Protein 2P97 (pdb70)

Solvent-accessible surface area: 16538 Å² total

Radius of gyration: 21.98 Å; Cα contacts (8 Å, |Δi|>4): 977; chains: 2; bounding box: 63×51×47 Å

InterPro domains:
  IPR036866 Ribonuclease Z/Hydroxyacylglutathione hydrolase-like [G3DSA:3.60.15.10] (1-200)
  IPR036866 Ribonuclease Z/Hydroxyacylglutathione hydrolase-like [SSF56281] (7-195)

Structure (mmCIF, N/CA/C/O backbone):
data_2P97
#
_entry.id   2P97
#
_cell.length_a   103.320
_cell.length_b   103.320
_cell.length_c   96.690
_cell.angle_alpha   90.000
_cell.angle_beta   90.000
_cell.angle_gamma   90.000
#
_symmetry.space_group_name_H-M   'P 42 21 2'
#
loop_
_entity.id
_entity.type
_entity.pdbx_description
1 polymer 'Hypothetical protein'
2 non-polymer 'MAGNESIUM ION'
3 non-polymer 'CHLORIDE ION'
4 water water
#
loop_
_atom_site.group_PDB
_atom_site.id
_atom_site.type_symbol
_atom_site.label_atom_id
_atom_site.label_alt_id
_atom_site.label_comp_id
_atom_site.label_asym_id
_atom_site.label_entity_id
_atom_site.label_seq_id
_atom_site.pdbx_PDB_ins_code
_atom_site.Cartn_x
_atom_site.Cartn_y
_atom_site.Cartn_z
_atom_site.occupancy
_atom_site.B_iso_or_equiv
_atom_site.auth_seq_id
_atom_site.auth_comp_id
_atom_site.auth_asym_id
_atom_site.auth_atom_id
_atom_site.pdbx_PDB_model_num
ATOM 1 N N . GLY A 1 1 ? 11.231 4.687 36.741 1.00 34.89 0 GLY A N 1
ATOM 2 C CA . GLY A 1 1 ? 10.500 5.220 37.931 1.00 33.41 0 GLY A CA 1
ATOM 3 C C . GLY A 1 1 ? 10.445 6.742 37.927 1.00 33.33 0 GLY A C 1
ATOM 4 O O . GLY A 1 1 ? 10.968 7.378 37.008 1.00 32.27 0 GLY A O 1
ATOM 13 N N A LYS A 1 3 ? 11.585 10.117 38.710 0.50 30.01 2 LYS A N 1
ATOM 14 N N B LYS A 1 3 ? 11.594 10.106 38.707 0.50 30.12 2 LYS A N 1
ATOM 15 C CA A LYS A 1 3 ? 12.844 10.736 39.062 0.50 30.82 2 LYS A CA 1
ATOM 16 C CA B LYS A 1 3 ? 12.846 10.732 39.071 0.50 31.10 2 LYS A CA 1
ATOM 17 C C A LYS A 1 3 ? 12.674 12.200 39.388 0.50 31.07 2 LYS A C 1
ATOM 18 C C B LYS A 1 3 ? 12.667 12.193 39.395 0.50 31.19 2 LYS A C 1
ATOM 19 O O A LYS A 1 3 ? 11.961 12.907 38.680 0.50 29.97 2 LYS A O 1
ATOM 20 O O B LYS A 1 3 ? 11.936 12.890 38.694 0.50 30.25 2 LYS A O 1
ATOM 31 N N . SER A 1 4 ? 13.343 12.683 40.428 1.00 31.34 3 SER A N 1
ATOM 32 C CA . SER A 1 4 ? 13.243 14.117 40.730 1.00 32.23 3 SER A CA 1
ATOM 33 C C . SER A 1 4 ? 14.079 14.901 39.693 1.00 30.13 3 SER A C 1
ATOM 34 O O . SER A 1 4 ? 15.085 14.415 39.172 1.00 30.65 3 SER A O 1
ATOM 37 N N . LEU A 1 5 ? 13.635 16.118 39.400 1.00 30.07 4 LEU A N 1
ATOM 38 C CA . LEU A 1 5 ? 14.234 16.925 38.329 1.00 28.15 4 LEU A CA 1
ATOM 39 C C . LEU A 1 5 ? 15.136 18.023 38.884 1.00 31.23 4 LEU A C 1
ATOM 40 O O . LEU A 1 5 ? 15.943 17.750 39.772 1.00 29.89 4 LEU A O 1
ATOM 45 N N . HIS A 1 6 ? 15.032 19.227 38.342 1.00 28.66 5 HIS A N 1
ATOM 46 C CA . HIS A 1 6 ? 15.873 20.374 38.729 1.00 28.08 5 HIS A CA 1
ATOM 47 C C . HIS A 1 6 ? 15.377 21.100 39.979 1.00 30.16 5 HIS A C 1
ATOM 48 O O . HIS A 1 6 ? 16.043 22.029 40.450 1.00 32.06 5 HIS A O 1
ATOM 55 N N . ARG A 1 7 ? 14.157 20.750 40.405 1.00 28.82 6 ARG A N 1
ATOM 56 C CA . ARG A 1 7 ? 13.561 21.218 41.648 1.00 30.38 6 ARG A CA 1
ATOM 57 C C . ARG A 1 7 ? 12.992 20.014 42.362 1.00 30.96 6 ARG A C 1
ATOM 58 O O . ARG A 1 7 ? 12.533 19.063 41.735 1.00 32.40 6 ARG A O 1
ATOM 66 N N . PRO A 1 8 ? 13.019 20.044 43.688 1.00 32.30 7 PRO A N 1
ATOM 67 C CA . PRO A 1 8 ? 12.670 18.815 44.429 1.00 31.46 7 PRO A CA 1
ATOM 68 C C . PRO A 1 8 ? 11.194 18.366 44.420 1.00 33.35 7 PRO A C 1
ATOM 69 O O . PRO A 1 8 ? 10.862 17.281 44.932 1.00 36.62 7 PRO A O 1
ATOM 73 N N . ASP A 1 9 ? 10.319 19.214 43.902 1.00 29.38 8 ASP A N 1
ATOM 74 C CA . ASP A 1 9 ? 8.886 18.970 43.802 1.00 29.35 8 ASP A CA 1
ATOM 75 C C . ASP A 1 9 ? 8.421 18.657 42.384 1.00 30.28 8 ASP A C 1
ATOM 76 O O . ASP A 1 9 ? 7.205 18.648 42.124 1.00 30.44 8 ASP A O 1
ATOM 81 N N . LEU A 1 10 ? 9.361 18.396 41.460 1.00 29.69 9 LEU A N 1
ATOM 82 C CA . LEU A 1 10 ? 9.029 18.015 40.097 1.00 30.21 9 LEU A CA 1
ATOM 83 C C . LEU A 1 10 ? 9.674 16.677 39.810 1.00 30.19 9 LEU A C 1
ATOM 84 O O . LEU A 1 10 ? 10.872 16.462 40.115 1.00 30.74 9 LEU A O 1
ATOM 89 N N . TYR A 1 11 ? 8.880 15.798 39.192 1.00 29.20 10 TYR A N 1
ATOM 90 C CA . TYR A 1 11 ? 9.300 14.443 38.821 1.00 29.54 10 TYR A CA 1
ATOM 91 C C . TYR A 1 11 ? 8.941 14.126 37.382 1.00 29.96 10 TYR A C 1
ATOM 92 O O . TYR A 1 11 ? 8.028 14.705 36.823 1.00 29.28 10 TYR A O 1
ATOM 101 N N . SER A 1 12 ? 9.686 13.189 36.793 1.00 30.74 11 SER A N 1
ATOM 102 C CA . SER A 1 12 ? 9.311 12.638 35.516 1.00 28.92 11 SER A CA 1
ATOM 103 C C . SER A 1 12 ? 9.501 11.130 35.539 1.00 30.11 11 SER A C 1
ATOM 104 O O . SER A 1 12 ? 10.471 10.620 36.100 1.00 30.50 11 SER A O 1
ATOM 107 N N . TRP A 1 13 ? 8.601 10.418 34.887 1.00 30.06 12 TRP A N 1
ATOM 108 C CA . TRP A 1 13 ? 8.729 8.971 34.676 1.00 31.00 12 TRP A CA 1
ATOM 109 C C . TRP A 1 13 ? 8.430 8.780 33.185 1.00 32.06 12 TRP A C 1
ATOM 110 O O . TRP A 1 13 ? 7.812 9.642 32.548 1.00 31.82 12 TRP A O 1
ATOM 121 N N . SER A 1 14 ? 8.906 7.674 32.599 1.00 30.50 13 SER A N 1
ATOM 122 C CA . SER A 1 14 ? 8.772 7.515 31.161 1.00 30.37 13 SER A CA 1
ATOM 123 C C . SER A 1 14 ? 8.483 6.119 30.675 1.00 31.60 13 SER A C 1
ATOM 124 O O . SER A 1 14 ? 8.626 5.152 31.414 1.00 33.93 13 SER A O 1
ATOM 127 N N A THR A 1 15 ? 8.034 6.040 29.414 0.50 33.12 14 THR A N 1
ATOM 128 N N B THR A 1 15 ? 8.084 6.037 29.419 0.50 33.41 14 THR A N 1
ATOM 129 C CA A THR A 1 15 ? 7.803 4.781 28.674 0.50 33.23 14 THR A CA 1
ATOM 130 C CA B THR A 1 15 ? 7.995 4.767 28.750 0.50 34.14 14 THR A CA 1
ATOM 131 C C A THR A 1 15 ? 8.595 4.885 27.387 0.50 32.87 14 THR A C 1
ATOM 132 C C B THR A 1 15 ? 8.798 4.957 27.502 0.50 32.59 14 THR A C 1
ATOM 133 O O A THR A 1 15 ? 8.365 5.833 26.618 0.50 34.10 14 THR A O 1
ATOM 134 O O B THR A 1 15 ? 8.886 6.049 26.950 0.50 34.72 14 THR A O 1
ATOM 141 N N . PHE A 1 16 ? 9.456 3.894 27.090 1.00 33.06 15 PHE A N 1
ATOM 142 C CA . PHE A 1 16 ? 10.257 3.907 25.901 1.00 34.09 15 PHE A CA 1
ATOM 143 C C . PHE A 1 16 ? 9.367 3.575 24.713 1.00 37.13 15 PHE A C 1
ATOM 144 O O . PHE A 1 16 ? 8.466 2.754 24.836 1.00 42.78 15 PHE A O 1
ATOM 152 N N A ASN A 1 17 ? 9.455 4.281 23.607 0.50 36.71 16 ASN A N 1
ATOM 153 N N B ASN A 1 17 ? 9.793 4.197 23.615 0.50 43.04 16 ASN A N 1
ATOM 154 C CA A ASN A 1 17 ? 8.642 3.912 22.411 0.50 35.80 16 ASN A CA 1
ATOM 155 C CA B ASN A 1 17 ? 9.319 4.043 22.243 0.50 46.53 16 ASN A CA 1
ATOM 156 C C A ASN A 1 17 ? 9.590 3.266 21.374 0.50 34.05 16 ASN A C 1
ATOM 157 C C B ASN A 1 17 ? 10.519 3.736 21.315 0.50 46.23 16 ASN A C 1
ATOM 158 O O A ASN A 1 17 ? 10.397 3.939 20.714 0.50 30.58 16 ASN A O 1
ATOM 159 O O B ASN A 1 17 ? 11.379 4.589 21.047 0.50 43.59 16 ASN A O 1
ATOM 168 N N A PRO A 1 18 ? 9.531 1.938 21.260 0.50 34.94 17 PRO A N 1
ATOM 169 N N B PRO A 1 18 ? 10.600 2.492 20.860 0.50 47.93 17 PRO A N 1
ATOM 170 C CA A PRO A 1 18 ? 10.403 1.206 20.320 0.50 36.35 17 PRO A CA 1
ATOM 171 C CA B PRO A 1 18 ? 11.614 2.024 19.917 0.50 48.29 17 PRO A CA 1
ATOM 172 C C A PRO A 1 18 ? 10.333 1.671 18.861 0.50 36.16 17 PRO A C 1
ATOM 173 C C B PRO A 1 18 ? 11.655 2.777 18.567 0.50 49.49 17 PRO A C 1
ATOM 174 O O A PRO A 1 18 ? 11.351 1.678 18.156 0.50 37.95 17 PRO A O 1
ATOM 175 O O B PRO A 1 18 ? 12.633 2.647 17.832 0.50 47.98 17 PRO A O 1
ATOM 182 N N A ALA A 1 19 ? 9.151 2.057 18.404 0.50 36.26 18 ALA A N 1
ATOM 183 N N B ALA A 1 19 ? 10.617 3.542 18.234 0.50 50.29 18 ALA A N 1
ATOM 184 C CA A ALA A 1 19 ? 8.986 2.490 17.023 0.50 37.53 18 ALA A CA 1
ATOM 185 C CA B ALA A 1 19 ? 10.626 4.299 16.976 0.50 50.40 18 ALA A CA 1
ATOM 186 C C A ALA A 1 19 ? 9.838 3.714 16.693 0.50 39.13 18 ALA A C 1
ATOM 187 C C B ALA A 1 19 ? 11.774 5.311 16.978 0.50 50.99 18 ALA A C 1
ATOM 188 O O A ALA A 1 19 ? 10.542 3.740 15.678 0.50 41.78 18 ALA A O 1
ATOM 189 O O B ALA A 1 19 ? 12.686 5.224 16.160 0.50 51.09 18 ALA A O 1
ATOM 192 N N A ARG A 1 20 ? 9.802 4.722 17.558 0.50 40.60 19 ARG A N 1
ATOM 193 N N B ARG A 1 20 ? 11.719 6.284 17.877 0.50 50.40 19 ARG A N 1
ATOM 194 C CA A ARG A 1 20 ? 10.543 5.956 17.330 0.50 39.87 19 ARG A CA 1
ATOM 195 C CA B ARG A 1 20 ? 12.802 7.245 17.980 0.50 50.64 19 ARG A CA 1
ATOM 196 C C A ARG A 1 20 ? 11.858 5.959 18.113 0.50 38.97 19 ARG A C 1
ATOM 197 C C B ARG A 1 20 ? 13.622 6.896 19.219 0.50 49.56 19 ARG A C 1
ATOM 198 O O A ARG A 1 20 ? 12.682 6.850 17.975 0.50 38.71 19 ARG A O 1
ATOM 199 O O B ARG A 1 20 ? 13.620 7.636 20.208 0.50 49.68 19 ARG A O 1
ATOM 210 N N A ASN A 1 21 ? 12.042 4.931 18.926 0.50 39.19 20 ASN A N 1
ATOM 211 N N B ASN A 1 21 ? 14.311 5.767 19.186 0.50 47.61 20 ASN A N 1
ATOM 212 C CA A ASN A 1 21 ? 13.225 4.785 19.754 0.50 39.20 20 ASN A CA 1
ATOM 213 C CA B ASN A 1 21 ? 15.107 5.359 20.344 0.50 47.56 20 ASN A CA 1
ATOM 214 C C A ASN A 1 21 ? 13.417 6.036 20.629 0.50 39.56 20 ASN A C 1
ATOM 215 C C B ASN A 1 21 ? 15.182 6.501 21.362 0.50 45.33 20 ASN A C 1
ATOM 216 O O A ASN A 1 21 ? 14.549 6.505 20.835 0.50 41.48 20 ASN A O 1
ATOM 217 O O B ASN A 1 21 ? 16.255 7.014 21.692 0.50 44.04 20 ASN A O 1
ATOM 226 N N A ILE A 1 22 ? 12.301 6.553 21.160 0.50 37.11 21 ILE A N 1
ATOM 227 N N B ILE A 1 22 ? 14.006 6.907 21.833 0.50 44.16 21 ILE A N 1
ATOM 228 C CA A ILE A 1 22 ? 12.297 7.757 22.003 0.50 34.21 21 ILE A CA 1
ATOM 229 C CA B ILE A 1 22 ? 13.877 7.926 22.859 0.50 40.18 21 ILE A CA 1
ATOM 230 C C A ILE A 1 22 ? 11.448 7.546 23.269 0.50 34.72 21 ILE A C 1
ATOM 231 C C B ILE A 1 22 ? 12.692 7.632 23.797 0.50 36.42 21 ILE A C 1
ATOM 232 O O A ILE A 1 22 ? 10.468 6.800 23.250 0.50 34.11 21 ILE A O 1
ATOM 233 O O B ILE A 1 22 ? 11.955 6.671 23.606 0.50 36.50 21 ILE A O 1
ATOM 242 N N A ASP A 1 23 ? 11.855 8.172 24.373 0.50 33.72 22 ASP A N 1
ATOM 243 N N B ASP A 1 23 ? 12.491 8.493 24.789 0.50 33.27 22 ASP A N 1
ATOM 244 C CA A ASP A 1 23 ? 11.096 8.082 25.634 0.50 32.04 22 ASP A CA 1
ATOM 245 C CA B ASP A 1 23 ? 11.390 8.284 25.729 0.50 29.94 22 ASP A CA 1
ATOM 246 C C A ASP A 1 23 ? 9.908 9.049 25.637 0.50 32.65 22 ASP A C 1
ATOM 247 C C B ASP A 1 23 ? 10.177 9.201 25.572 0.50 30.57 22 ASP A C 1
ATOM 248 O O A ASP A 1 23 ? 10.058 10.243 25.319 0.50 33.83 22 ASP A O 1
ATOM 249 O O B ASP A 1 23 ? 10.264 10.326 25.032 0.50 27.98 22 ASP A O 1
ATOM 258 N N A PHE A 1 24 ? 8.730 8.531 25.966 0.50 31.81 23 PHE A N 1
ATOM 259 N N B PHE A 1 24 ? 9.048 8.659 26.027 0.50 28.12 23 PHE A N 1
ATOM 260 C CA A PHE A 1 24 ? 7.556 9.378 26.198 0.50 30.47 23 PHE A CA 1
ATOM 261 C CA B PHE A 1 24 ? 7.782 9.379 26.192 0.50 29.06 23 PHE A CA 1
ATOM 262 C C A PHE A 1 24 ? 7.573 9.687 27.700 0.50 30.48 23 PHE A C 1
ATOM 263 C C B PHE A 1 24 ? 7.779 9.710 27.695 0.50 29.93 23 PHE A C 1
ATOM 264 O O A PHE A 1 24 ? 7.489 8.753 28.515 0.50 29.59 23 PHE A O 1
ATOM 265 O O B PHE A 1 24 ? 7.899 8.814 28.522 0.50 31.62 23 PHE A O 1
ATOM 280 N N . ASN A 1 25 ? 7.617 10.986 28.049 1.00 28.84 24 ASN A N 1
ATOM 281 C CA . ASN A 1 25 ? 7.743 11.437 29.424 1.00 28.31 24 ASN A CA 1
ATOM 282 C C . ASN A 1 25 ? 6.493 12.037 30.008 1.00 30.03 24 ASN A C 1
ATOM 283 O O . ASN A 1 25 ? 5.895 12.898 29.381 1.00 30.51 24 ASN A O 1
ATOM 288 N N . GLY A 1 26 ? 6.113 11.577 31.212 1.00 28.92 25 GLY A N 1
ATOM 289 C CA . GLY A 1 26 ? 5.071 12.235 32.027 1.00 29.33 25 GLY A CA 1
ATOM 290 C C . GLY A 1 26 ? 5.793 13.103 33.086 1.00 27.66 25 GLY A C 1
ATOM 291 O O . GLY A 1 26 ? 6.969 12.877 33.436 1.00 29.58 25 GLY A O 1
ATOM 292 N N . PHE A 1 27 ? 5.063 14.077 33.615 1.00 29.51 26 PHE A N 1
ATOM 293 C CA . PHE A 1 27 ? 5.559 14.993 34.647 1.00 29.84 26 PHE A CA 1
ATOM 294 C C . PHE A 1 27 ? 4.575 15.116 35.814 1.00 29.37 26 PHE A C 1
ATOM 295 O O . PHE A 1 27 ? 3.343 15.042 35.612 1.00 28.96 26 PHE A O 1
ATOM 303 N N . ALA A 1 28 ? 5.136 15.268 37.020 1.00 29.28 27 ALA A N 1
ATOM 304 C CA . ALA A 1 28 ? 4.339 15.457 38.224 1.00 28.39 27 ALA A CA 1
ATOM 305 C C . ALA A 1 28 ? 4.898 16.664 38.951 1.00 29.70 27 ALA A C 1
ATOM 306 O O . ALA A 1 28 ? 6.113 16.742 39.188 1.00 31.45 27 ALA A O 1
ATOM 308 N N . TRP A 1 29 ? 3.993 17.550 39.370 1.00 28.92 28 TRP A N 1
ATOM 309 C CA . TRP A 1 29 ? 4.291 18.655 40.272 1.00 28.43 28 TRP A CA 1
ATOM 310 C C . TRP A 1 29 ? 3.615 18.368 41.602 1.00 30.00 28 TRP A C 1
ATOM 311 O O . TRP A 1 29 ? 2.378 18.325 41.681 1.00 28.31 28 TRP A O 1
ATOM 322 N N . ILE A 1 30 ? 4.440 18.109 42.626 1.00 27.34 29 ILE A N 1
ATOM 323 C CA . ILE A 1 30 ? 3.982 17.739 43.933 1.00 28.68 29 ILE A CA 1
ATOM 324 C C . ILE A 1 30 ? 3.792 19.008 44.763 1.00 30.54 29 ILE A C 1
ATOM 325 O O . ILE A 1 30 ? 4.743 19.802 44.951 1.00 30.29 29 ILE A O 1
ATOM 330 N N . ARG A 1 31 ? 2.564 19.185 45.266 1.00 26.97 30 ARG A N 1
ATOM 331 C CA . ARG A 1 31 ? 2.178 20.366 46.017 1.00 29.27 30 ARG A CA 1
ATOM 332 C C . ARG A 1 31 ? 1.286 19.980 47.193 1.00 30.22 30 ARG A C 1
ATOM 333 O O . ARG A 1 31 ? 0.372 19.187 47.023 1.00 30.89 30 ARG A O 1
ATOM 341 N N . PRO A 1 32 ? 1.461 20.607 48.358 1.00 30.40 31 PRO A N 1
ATOM 342 C CA . PRO A 1 32 ? 0.518 20.346 49.466 1.00 32.63 31 PRO A CA 1
ATOM 343 C C . PRO A 1 32 ? -0.953 20.584 49.117 1.00 33.04 31 PRO A C 1
ATOM 344 O O . PRO A 1 32 ? -1.851 19.910 49.661 1.00 35.23 31 PRO A O 1
ATOM 348 N N . GLU A 1 33 ? -1.213 21.527 48.220 1.00 31.76 32 GLU A N 1
ATOM 349 C CA . GLU A 1 33 ? -2.566 21.861 47.810 1.00 32.52 32 GLU A CA 1
ATOM 350 C C . GLU A 1 33 ? -3.169 20.843 46.845 1.00 33.86 32 GLU A C 1
ATOM 351 O O . GLU A 1 33 ? -4.356 20.919 46.548 1.00 33.00 32 GLU A O 1
ATOM 357 N N . GLY A 1 34 ? -2.359 19.934 46.303 1.00 32.01 33 GLY A N 1
ATOM 358 C CA . GLY A 1 34 ? -2.873 18.942 45.367 1.00 32.99 33 GLY A CA 1
ATOM 359 C C . GLY A 1 34 ? -1.906 18.711 44.243 1.00 32.06 33 GLY A C 1
ATOM 360 O O . GLY A 1 34 ? -1.517 19.642 43.545 1.00 31.26 33 GLY A O 1
ATOM 361 N N . ASN A 1 35 ? -1.526 17.457 44.046 1.00 28.25 34 ASN A N 1
ATOM 362 C CA . ASN A 1 35 ? -0.531 17.166 43.027 1.00 27.19 34 ASN A CA 1
ATOM 363 C C . ASN A 1 35 ? -1.108 17.236 41.605 1.00 29.11 34 ASN A C 1
ATOM 364 O O . ASN A 1 35 ? -2.290 16.885 41.398 1.00 28.74 34 ASN A O 1
ATOM 369 N N . ILE A 1 36 ? -0.266 17.635 40.661 1.00 29.72 35 ILE A N 1
ATOM 370 C CA A ILE A 1 36 ? -0.684 17.788 39.271 0.50 29.39 35 ILE A CA 1
ATOM 371 C CA B ILE A 1 36 ? -0.632 17.856 39.250 0.50 29.73 35 ILE A CA 1
ATOM 372 C C . ILE A 1 36 ? 0.202 16.963 38.340 1.00 29.27 35 ILE A C 1
ATOM 373 O O . ILE A 1 36 ? 1.425 17.004 38.436 1.00 30.19 35 ILE A O 1
ATOM 382 N N . LEU A 1 37 ? -0.428 16.135 37.497 1.00 28.19 36 LEU A N 1
ATOM 383 C CA . LEU A 1 37 ? 0.295 15.355 36.486 1.00 28.10 36 LEU A CA 1
ATOM 384 C C . LEU A 1 37 ? 0.086 16.012 35.104 1.00 30.15 36 LEU A C 1
ATOM 385 O O . LEU A 1 37 ? -0.957 16.593 34.839 1.00 29.72 36 LEU A O 1
ATOM 390 N N . ILE A 1 38 ? 1.094 15.932 34.255 1.00 30.50 37 ILE A N 1
ATOM 391 C CA . ILE A 1 38 ? 1.021 16.449 32.900 1.00 29.21 37 ILE A CA 1
ATOM 392 C C . ILE A 1 38 ? 1.359 15.315 31.907 1.00 28.96 37 ILE A C 1
ATOM 393 O O . ILE A 1 38 ? 2.391 14.624 32.068 1.00 30.05 37 ILE A O 1
ATOM 398 N N . ASP A 1 39 ? 0.495 15.124 30.899 1.00 29.12 38 ASP A N 1
ATOM 399 C CA . ASP A 1 39 ? 0.717 14.106 29.850 1.00 28.89 38 ASP A CA 1
ATOM 400 C C . ASP A 1 39 ? 1.242 12.776 30.429 1.00 29.79 38 ASP A C 1
ATOM 401 O O . ASP A 1 39 ? 2.244 12.225 29.998 1.00 28.41 38 ASP A O 1
ATOM 406 N N . PRO A 1 40 ? 0.512 12.225 31.410 1.00 29.20 39 PRO A N 1
ATOM 407 C CA . PRO A 1 40 ? 1.070 11.056 32.076 1.00 30.12 39 PRO A CA 1
ATOM 408 C C . PRO A 1 40 ? 1.043 9.733 31.311 1.00 30.61 39 PRO A C 1
ATOM 409 O O . PRO A 1 40 ? -0.008 9.210 30.985 1.00 31.13 39 PRO A O 1
ATOM 413 N N . VAL A 1 41 ? 2.228 9.162 31.144 1.00 31.46 40 VAL A N 1
ATOM 414 C CA . VAL A 1 41 ? 2.408 7.801 30.677 1.00 29.14 40 VAL A CA 1
ATOM 415 C C . VAL A 1 41 ? 2.076 6.856 31.844 1.00 30.34 40 VAL A C 1
ATOM 416 O O . VAL A 1 41 ? 1.847 7.310 32.968 1.00 30.08 40 VAL A O 1
ATOM 420 N N . ALA A 1 42 ? 2.058 5.557 31.583 1.00 31.00 41 ALA A N 1
ATOM 421 C CA . ALA A 1 42 ? 1.678 4.599 32.604 1.00 30.93 41 ALA A CA 1
ATOM 422 C C . ALA A 1 42 ? 2.550 4.667 33.836 1.00 31.48 41 ALA A C 1
ATOM 423 O O . ALA A 1 42 ? 3.740 4.786 33.735 1.00 31.48 41 ALA A O 1
ATOM 425 N N . LEU A 1 43 ? 1.942 4.601 35.010 1.00 30.81 42 LEU A N 1
ATOM 426 C CA . LEU A 1 43 ? 2.691 4.559 36.265 1.00 30.30 42 LEU A CA 1
ATOM 427 C C . LEU A 1 43 ? 2.926 3.111 36.670 1.00 31.37 42 LEU A C 1
ATOM 428 O O . LEU A 1 43 ? 2.002 2.282 36.618 1.00 31.00 42 LEU A O 1
ATOM 433 N N . SER A 1 44 ? 4.156 2.776 37.059 1.00 31.24 43 SER A N 1
ATOM 434 C CA . SER A 1 44 ? 4.472 1.439 37.558 1.00 30.21 43 SER A CA 1
ATOM 435 C C . SER A 1 44 ? 3.890 1.271 38.962 1.00 29.97 43 SER A C 1
ATOM 436 O O . SER A 1 44 ? 3.494 2.252 39.585 1.00 29.43 43 SER A O 1
ATOM 439 N N . ASN A 1 45 ? 3.898 0.052 39.450 1.00 29.33 44 ASN A N 1
ATOM 440 C CA . ASN A 1 45 ? 3.424 -0.229 40.801 1.00 29.26 44 ASN A CA 1
ATOM 441 C C . ASN A 1 45 ? 4.217 0.628 41.797 1.00 30.29 44 ASN A C 1
ATOM 442 O O . ASN A 1 45 ? 3.641 1.257 42.695 1.00 29.75 44 ASN A O 1
ATOM 447 N N . HIS A 1 46 ? 5.555 0.644 41.663 1.00 29.97 45 HIS A N 1
ATOM 448 C CA . HIS A 1 46 ? 6.403 1.473 42.528 1.00 31.21 45 HIS A CA 1
ATOM 449 C C . HIS A 1 46 ? 6.007 2.932 42.464 1.00 28.54 45 HIS A C 1
ATOM 450 O O . HIS A 1 46 ? 5.951 3.640 43.515 1.00 28.18 45 HIS A O 1
ATOM 457 N N . ASP A 1 47 ? 5.725 3.394 41.255 1.00 29.60 46 ASP A N 1
ATOM 458 C CA . ASP A 1 47 ? 5.407 4.786 41.016 1.00 28.88 46 ASP A CA 1
ATOM 459 C C . ASP A 1 47 ? 4.091 5.155 41.703 1.00 28.53 46 ASP A C 1
ATOM 460 O O . ASP A 1 47 ? 3.956 6.246 42.240 1.00 29.09 46 ASP A O 1
ATOM 465 N N . TRP A 1 48 ? 3.110 4.267 41.639 1.00 29.01 47 TRP A N 1
ATOM 466 C CA . TRP A 1 48 ? 1.847 4.510 42.332 1.00 26.94 47 TRP A CA 1
ATOM 467 C C . TRP A 1 48 ? 2.021 4.629 43.826 1.00 25.22 47 TRP A C 1
ATOM 468 O O . TRP A 1 48 ? 1.450 5.530 44.463 1.00 28.01 47 TRP A O 1
ATOM 479 N N . LYS A 1 49 ? 2.847 3.747 44.399 1.00 26.98 48 LYS A N 1
ATOM 480 C CA . LYS A 1 49 ? 3.077 3.803 45.837 1.00 25.63 48 LYS A CA 1
ATOM 481 C C . LYS A 1 49 ? 3.738 5.132 46.199 1.00 27.00 48 LYS A C 1
ATOM 482 O O . LYS A 1 49 ? 3.370 5.789 47.161 1.00 28.63 48 LYS A O 1
ATOM 488 N N . HIS A 1 50 ? 4.696 5.544 45.384 1.00 27.15 49 HIS A N 1
ATOM 489 C CA . HIS A 1 50 ? 5.378 6.811 45.598 1.00 30.61 49 HIS A CA 1
ATOM 490 C C . HIS A 1 50 ? 4.428 8.001 45.479 1.00 27.83 49 HIS A C 1
ATOM 491 O O . HIS A 1 50 ? 4.328 8.852 46.367 1.00 30.07 49 HIS A O 1
ATOM 498 N N . LEU A 1 51 ? 3.665 8.012 44.392 1.00 29.53 50 LEU A N 1
ATOM 499 C CA . LEU A 1 51 ? 2.698 9.074 44.168 1.00 28.62 50 LEU A CA 1
ATOM 500 C C . LEU A 1 51 ? 1.633 9.156 45.281 1.00 27.95 50 LEU A C 1
ATOM 501 O O . LEU A 1 51 ? 1.306 10.231 45.758 1.00 29.32 50 LEU A O 1
ATOM 506 N N . GLU A 1 52 ? 1.096 8.015 45.728 1.00 27.44 51 GLU A N 1
ATOM 507 C CA . GLU A 1 52 ? 0.121 7.999 46.838 1.00 27.37 51 GLU A CA 1
ATOM 508 C C . GLU A 1 52 ? 0.780 8.529 48.114 1.00 29.17 51 GLU A C 1
ATOM 509 O O . GLU A 1 52 ? 0.176 9.280 48.853 1.00 31.02 51 GLU A O 1
ATOM 515 N N . SER A 1 53 ? 2.018 8.134 48.353 1.00 30.40 52 SER A N 1
ATOM 516 C CA . SER A 1 53 ? 2.736 8.629 49.508 1.00 30.45 52 SER A CA 1
ATOM 517 C C . SER A 1 53 ? 2.993 10.144 49.434 1.00 32.40 52 SER A C 1
ATOM 518 O O . SER A 1 53 ? 3.062 10.791 50.481 1.00 31.68 52 SER A O 1
ATOM 521 N N . LEU A 1 54 ? 3.106 10.683 48.226 1.00 31.93 53 LEU A N 1
ATOM 522 C CA . LEU A 1 54 ? 3.278 12.115 48.002 1.00 32.20 53 LEU A CA 1
ATOM 523 C C . LEU A 1 54 ? 1.953 12.886 48.021 1.00 33.24 53 LEU A C 1
ATOM 524 O O . LEU A 1 54 ? 1.920 14.141 47.870 1.00 34.19 53 LEU A O 1
ATOM 529 N N . GLY A 1 55 ? 0.856 12.166 48.195 1.00 32.05 54 GLY A N 1
ATOM 530 C CA . GLY A 1 55 ? -0.463 12.761 48.334 1.00 33.29 54 GLY A CA 1
ATOM 531 C C . GLY A 1 55 ? -1.473 12.537 47.219 1.00 32.32 54 GLY A C 1
ATOM 532 O O . GLY A 1 55 ? -2.551 13.116 47.218 1.00 32.85 54 GLY A O 1
ATOM 533 N N . GLY A 1 56 ? -1.147 11.676 46.275 1.00 30.54 55 GLY A N 1
ATOM 534 C CA . GLY A 1 56 ? -2.076 11.369 45.188 1.00 31.23 55 GLY A CA 1
ATOM 535 C C . GLY A 1 56 ? -2.098 12.346 44.024 1.00 31.12 55 GLY A C 1
ATOM 536 O O . GLY A 1 56 ? -1.074 12.903 43.657 1.00 31.16 55 GLY A O 1
ATOM 537 N N A VAL A 1 57 ? -3.287 12.592 43.486 0.50 30.63 56 VAL A N 1
ATOM 538 N N B VAL A 1 57 ? -3.268 12.447 43.395 0.50 30.95 56 VAL A N 1
ATOM 539 C CA A VAL A 1 57 ? -3.402 13.498 42.327 0.50 32.09 56 VAL A CA 1
ATOM 540 C CA B VAL A 1 57 ? -3.446 13.269 42.178 0.50 31.86 56 VAL A CA 1
ATOM 541 C C A VAL A 1 57 ? -4.748 14.198 42.227 0.50 30.69 56 VAL A C 1
ATOM 542 C C B VAL A 1 57 ? -4.723 14.067 42.260 0.50 29.09 56 VAL A C 1
ATOM 543 O O A VAL A 1 57 ? -5.797 13.548 42.272 0.50 33.07 56 VAL A O 1
ATOM 544 O O B VAL A 1 57 ? -5.791 13.508 42.545 0.50 29.25 56 VAL A O 1
ATOM 551 N N A VAL A 1 58 ? -4.720 15.529 42.112 0.50 29.93 57 VAL A N 1
ATOM 552 N N B VAL A 1 58 ? -4.621 15.371 42.005 0.50 28.43 57 VAL A N 1
ATOM 553 C CA A VAL A 1 58 ? -5.976 16.305 41.988 0.50 29.29 57 VAL A CA 1
ATOM 554 C CA B VAL A 1 58 ? -5.800 16.264 42.027 0.50 28.68 57 VAL A CA 1
ATOM 555 C C A VAL A 1 58 ? -6.259 16.799 40.570 0.50 30.35 57 VAL A C 1
ATOM 556 C C B VAL A 1 58 ? -6.208 16.715 40.611 0.50 30.09 57 VAL A C 1
ATOM 557 O O A VAL A 1 58 ? -7.419 17.053 40.231 0.50 30.89 57 VAL A O 1
ATOM 558 O O B VAL A 1 58 ? -7.401 16.800 40.308 0.50 31.47 57 VAL A O 1
ATOM 565 N N . TRP A 1 59 ? -5.208 16.986 39.774 1.00 29.05 58 TRP A N 1
ATOM 566 C CA . TRP A 1 59 ? -5.359 17.377 38.369 1.00 29.25 58 TRP A CA 1
ATOM 567 C C . TRP A 1 59 ? -4.432 16.614 37.466 1.00 30.41 58 TRP A C 1
ATOM 568 O O . TRP A 1 59 ? -3.286 16.338 37.827 1.00 30.55 58 TRP A O 1
ATOM 579 N N . ILE A 1 60 ? -4.950 16.277 36.286 1.00 28.80 59 ILE A N 1
ATOM 580 C CA . ILE A 1 60 ? -4.156 15.825 35.138 1.00 30.25 59 ILE A CA 1
ATOM 581 C C . ILE A 1 60 ? -4.386 16.887 34.047 1.00 31.03 59 ILE A C 1
ATOM 582 O O . ILE A 1 60 ? -5.533 17.217 33.758 1.00 32.75 59 ILE A O 1
ATOM 587 N N . VAL A 1 61 ? -3.307 17.423 33.493 1.00 29.56 60 VAL A N 1
ATOM 588 C CA . VAL A 1 61 ? -3.374 18.356 32.385 1.00 30.54 60 VAL A CA 1
ATOM 589 C C . VAL A 1 61 ? -2.851 17.638 31.150 1.00 30.40 60 VAL A C 1
ATOM 590 O O . VAL A 1 61 ? -1.785 17.032 31.190 1.00 31.04 60 VAL A O 1
ATOM 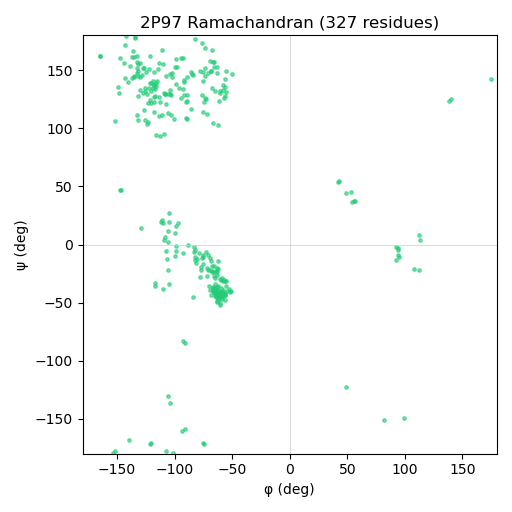594 N N . LEU A 1 62 ? -3.609 17.709 30.044 1.00 28.43 61 LEU A N 1
ATOM 595 C CA . LEU A 1 62 ? -3.212 17.090 28.766 1.00 29.11 61 LEU A CA 1
ATOM 596 C C . LEU A 1 62 ? -2.953 18.206 27.785 1.00 27.88 61 LEU A C 1
ATOM 597 O O . LEU A 1 62 ? -3.836 19.041 27.572 1.00 29.72 61 LEU A O 1
ATOM 602 N N . THR A 1 63 ? -1.776 18.203 27.158 1.00 28.14 62 THR A N 1
ATOM 603 C CA . THR A 1 63 ? -1.406 19.265 26.231 1.00 28.15 62 THR A CA 1
ATOM 604 C C . THR A 1 63 ? -2.055 19.144 24.876 1.00 29.27 62 THR A C 1
ATOM 605 O O . THR A 1 63 ? -2.210 20.152 24.183 1.00 29.77 62 THR A O 1
ATOM 609 N N . ASN A 1 64 ? -2.379 17.904 24.479 1.00 27.92 63 ASN A N 1
ATOM 610 C CA . ASN A 1 64 ? -3.002 17.649 23.195 1.00 27.93 63 ASN A CA 1
ATOM 611 C C . ASN A 1 64 ? -3.571 16.251 23.199 1.00 28.27 63 ASN A C 1
ATOM 612 O O . ASN A 1 64 ? -3.203 15.425 24.062 1.00 28.76 63 ASN A O 1
ATOM 617 N N . SER A 1 65 ? -4.469 15.982 22.262 1.00 30.10 64 SER A N 1
ATOM 618 C CA . SER A 1 65 ? -5.143 14.676 22.156 1.00 29.73 64 SER A CA 1
ATOM 619 C C . SER A 1 65 ? -4.262 13.467 21.965 1.00 30.36 64 SER A C 1
ATOM 620 O O . SER A 1 65 ? -4.619 12.371 22.401 1.00 30.42 64 SER A O 1
ATOM 623 N N . ASP A 1 66 ? -3.110 13.650 21.338 1.00 29.40 65 ASP A N 1
ATOM 624 C CA . ASP A 1 66 ? -2.160 12.530 21.160 1.00 30.64 65 ASP A CA 1
ATOM 625 C C . ASP A 1 66 ? -1.401 12.184 22.437 1.00 29.61 65 ASP A C 1
ATOM 626 O O . ASP A 1 66 ? -0.723 11.155 22.479 1.00 28.93 65 ASP A O 1
ATOM 631 N N . HIS A 1 67 ? -1.529 13.025 23.472 1.00 26.95 66 HIS A N 1
ATOM 632 C CA . HIS A 1 67 ? -0.913 12.798 24.790 1.00 29.67 66 HIS A CA 1
ATOM 633 C C . HIS A 1 67 ? -1.893 12.377 25.883 1.00 28.71 66 HIS A C 1
ATOM 634 O O . HIS A 1 67 ? -1.550 12.447 27.062 1.00 28.97 66 HIS A O 1
ATOM 641 N N A VAL A 1 68 ? -3.063 11.866 25.492 0.50 29.28 67 VAL A N 1
ATOM 642 N N B VAL A 1 68 ? -3.077 11.887 25.506 0.50 29.51 67 VAL A N 1
ATOM 643 C CA A VAL A 1 68 ? -4.032 11.351 26.467 0.50 28.27 67 VAL A CA 1
ATOM 644 C CA B VAL A 1 68 ? -4.019 11.369 26.513 0.50 28.36 67 VAL A CA 1
ATOM 645 C C A VAL A 1 68 ? -3.348 10.259 27.281 0.50 28.38 67 VAL A C 1
ATOM 646 C C B VAL A 1 68 ? -3.329 10.264 27.300 0.50 28.44 67 VAL A C 1
ATOM 647 O O A VAL A 1 68 ? -3.515 10.184 28.500 0.50 29.31 67 VAL A O 1
ATOM 648 O O B VAL A 1 68 ? -3.480 10.177 28.520 0.50 28.81 67 VAL A O 1
ATOM 655 N N . ARG A 1 69 ? -2.551 9.438 26.599 1.00 29.01 68 ARG A N 1
ATOM 656 C CA . ARG A 1 69 ? -1.706 8.436 27.276 1.00 29.24 68 ARG A CA 1
ATOM 657 C C . ARG A 1 69 ? -2.498 7.630 28.333 1.00 30.09 68 ARG A C 1
ATOM 658 O O . ARG A 1 69 ? -3.532 7.091 27.996 1.00 30.06 68 ARG A O 1
ATOM 666 N N . SER A 1 70 ? -2.062 7.609 29.586 1.00 30.91 69 SER A N 1
ATOM 667 C CA . SER A 1 70 ? -2.749 6.866 30.643 1.00 30.71 69 SER A CA 1
ATOM 668 C C . SER A 1 70 ? -3.686 7.676 31.499 1.00 31.14 69 SER A C 1
ATOM 669 O O . SER A 1 70 ? -4.066 7.228 32.582 1.00 31.41 69 SER A O 1
ATOM 672 N N . ALA A 1 71 ? -4.104 8.850 31.036 1.00 31.40 70 ALA A N 1
ATOM 673 C CA . ALA A 1 71 ? -4.946 9.744 31.866 1.00 29.35 70 ALA A CA 1
ATOM 674 C C . ALA A 1 71 ? -6.260 9.135 32.287 1.00 31.77 70 ALA A C 1
ATOM 675 O O . ALA A 1 71 ? -6.646 9.292 33.436 1.00 33.37 70 ALA A O 1
ATOM 677 N N . LYS A 1 72 ? -6.933 8.437 31.369 1.00 31.63 71 LYS A N 1
ATOM 678 C CA . LYS A 1 72 ? -8.227 7.810 31.732 1.00 32.93 71 LYS A CA 1
ATOM 679 C C . LYS A 1 72 ? -8.057 6.769 32.835 1.00 32.27 71 LYS A C 1
ATOM 680 O O . LYS A 1 72 ? -8.859 6.736 33.784 1.00 34.20 71 LYS A O 1
ATOM 684 N N . GLU A 1 73 ? -7.022 5.931 32.713 1.00 32.15 72 GLU A N 1
ATOM 685 C CA . GLU A 1 73 ? -6.724 4.888 33.685 1.00 33.63 72 GLU A CA 1
ATOM 686 C C . GLU A 1 73 ? -6.431 5.518 35.038 1.00 32.56 72 GLU A C 1
ATOM 687 O O . GLU A 1 73 ? -6.950 5.080 36.049 1.00 33.69 72 GLU A O 1
ATOM 693 N N . ILE A 1 74 ? -5.642 6.579 35.048 1.00 31.82 73 ILE A N 1
ATOM 694 C CA . ILE A 1 74 ? -5.303 7.228 36.317 1.00 32.81 73 ILE A CA 1
ATOM 695 C C . ILE A 1 74 ? -6.554 7.869 36.937 1.00 29.98 73 ILE A C 1
ATOM 696 O O . ILE A 1 74 ? -6.764 7.795 38.174 1.00 34.25 73 ILE A O 1
ATOM 701 N N . ALA A 1 75 ? -7.400 8.482 36.116 1.00 32.72 74 ALA A N 1
ATOM 702 C CA . ALA A 1 75 ? -8.626 9.125 36.630 1.00 32.26 74 ALA A CA 1
ATOM 703 C C . ALA A 1 75 ? -9.591 8.066 37.236 1.00 34.44 74 ALA A C 1
ATOM 704 O O . ALA A 1 75 ? -10.235 8.303 38.277 1.00 33.84 74 ALA A O 1
ATOM 706 N N . ASP A 1 76 ? -9.646 6.890 36.607 1.00 34.36 75 ASP A N 1
ATOM 707 C CA . ASP A 1 76 ? -10.529 5.789 37.067 1.00 33.47 75 ASP A CA 1
ATOM 708 C C . ASP A 1 76 ? -10.076 5.228 38.411 1.00 34.69 75 ASP A C 1
ATOM 709 O O . ASP A 1 76 ? -10.868 4.664 39.169 1.00 35.65 75 ASP A O 1
ATOM 714 N N . GLN A 1 77 ? -8.813 5.425 38.718 1.00 34.32 76 GLN A N 1
ATOM 715 C CA . GLN A 1 77 ? -8.184 4.904 39.936 1.00 34.11 76 GLN A CA 1
ATOM 716 C C . GLN A 1 77 ? -8.077 5.936 41.060 1.00 38.67 76 GLN A C 1
ATOM 717 O O . GLN A 1 77 ? -7.634 5.630 42.165 1.00 37.33 76 GLN A O 1
ATOM 723 N N . THR A 1 78 ? -8.444 7.180 40.782 1.00 37.06 77 THR A N 1
ATOM 724 C CA . THR A 1 78 ? -8.318 8.275 41.750 1.00 34.36 77 THR A CA 1
ATOM 725 C C . THR A 1 78 ? -9.568 9.212 41.702 1.00 36.06 77 THR A C 1
ATOM 726 O O . THR A 1 78 ? -10.615 8.854 41.164 1.00 37.97 77 THR A O 1
ATOM 730 N N . TYR A 1 79 ? -9.473 10.383 42.351 1.00 36.47 78 TYR A N 1
ATOM 731 C CA . TYR A 1 79 ? -10.523 11.399 42.323 1.00 37.33 78 TYR A CA 1
ATOM 732 C C . TYR A 1 79 ? -10.063 12.622 41.543 1.00 34.87 78 TYR A C 1
ATOM 733 O O . TYR A 1 79 ? -10.666 13.709 41.669 1.00 33.12 78 TYR A O 1
ATOM 742 N N . THR A 1 80 ? -9.064 12.450 40.689 1.00 33.92 79 THR A N 1
ATOM 743 C CA . THR A 1 80 ? -8.504 13.552 39.938 1.00 31.48 79 THR A CA 1
ATOM 744 C C . THR A 1 80 ? -9.505 14.071 38.922 1.00 30.95 79 THR A C 1
ATOM 745 O O . THR A 1 80 ? -10.388 13.340 38.443 1.00 29.57 79 THR A O 1
ATOM 749 N N . LYS A 1 81 ? -9.378 15.361 38.667 1.00 30.40 80 LYS A N 1
ATOM 750 C CA . LYS A 1 81 ? -10.028 16.031 37.557 1.00 29.95 80 LYS A CA 1
ATOM 751 C C . LYS A 1 81 ? -9.023 16.065 36.403 1.00 31.06 80 LYS A C 1
ATOM 752 O O . LYS A 1 81 ? -7.805 15.863 36.600 1.00 29.86 80 LYS A O 1
ATOM 757 N N . ILE A 1 82 ? -9.540 16.255 35.205 1.00 29.18 81 ILE A N 1
ATOM 758 C CA . ILE A 1 82 ? -8.766 16.333 33.981 1.00 29.95 81 ILE A CA 1
ATOM 759 C C . ILE A 1 82 ? -9.057 17.620 33.205 1.00 29.18 81 ILE A C 1
ATOM 760 O O . ILE A 1 82 ? -10.223 17.997 33.007 1.00 30.18 81 ILE A O 1
ATOM 765 N N . ALA A 1 83 ? -7.976 18.271 32.800 1.00 28.62 82 ALA A N 1
ATOM 766 C CA . ALA A 1 83 ? -8.014 19.494 31.999 1.00 29.79 82 ALA A CA 1
ATOM 767 C C . ALA A 1 83 ? -7.344 19.235 30.667 1.00 30.37 82 ALA A C 1
ATOM 768 O O . ALA A 1 83 ? -6.275 18.623 30.590 1.00 30.28 82 ALA A O 1
ATOM 770 N N . GLY A 1 84 ? -7.967 19.732 29.610 1.00 29.28 83 GLY A N 1
ATOM 771 C CA . GLY A 1 84 ? -7.471 19.579 28.245 1.00 29.93 83 GLY A CA 1
ATOM 772 C C .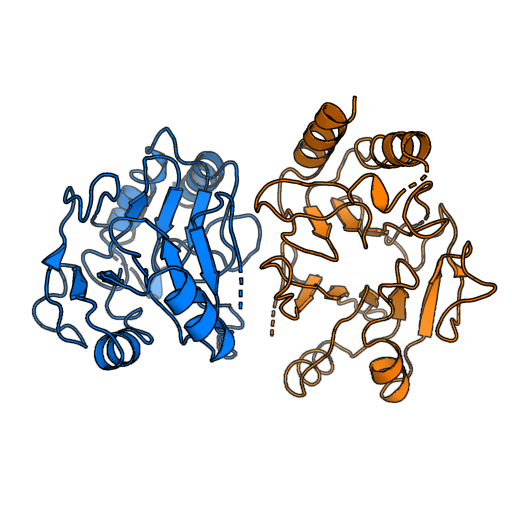 GLY A 1 84 ? -7.529 20.885 27.471 1.00 29.85 83 GLY A C 1
ATOM 773 O O . GLY A 1 84 ? -8.012 21.905 27.978 1.00 29.12 83 GLY A O 1
ATOM 774 N N . PRO A 1 85 ? -7.058 20.872 26.208 1.00 30.82 84 PRO A N 1
ATOM 775 C CA . PRO A 1 85 ? -7.054 22.076 25.380 1.00 29.95 84 PRO A CA 1
ATOM 776 C C . PRO A 1 85 ? -8.410 22.429 24.832 1.00 29.65 84 PRO A C 1
ATOM 777 O O . PRO A 1 85 ? -9.080 21.599 24.203 1.00 28.65 84 PRO A O 1
ATOM 781 N N . VAL A 1 86 ? -8.794 23.680 25.031 1.00 29.29 85 VAL A N 1
ATOM 782 C CA . VAL A 1 86 ? -10.098 24.156 24.565 1.00 27.35 85 VAL A CA 1
ATOM 783 C C . VAL A 1 86 ? -10.270 24.022 23.054 1.00 28.47 85 VAL A C 1
ATOM 784 O O . VAL A 1 86 ? -11.371 23.807 22.568 1.00 28.85 85 VAL A O 1
ATOM 788 N N . ALA A 1 87 ? -9.188 24.128 22.300 1.00 27.19 86 ALA A N 1
ATOM 789 C CA . ALA A 1 87 ? -9.272 23.981 20.846 1.00 27.88 86 ALA A CA 1
ATOM 790 C C . ALA A 1 87 ? -9.679 22.574 20.394 1.00 29.46 86 ALA A C 1
ATOM 791 O O . ALA A 1 87 ? -10.081 22.395 19.233 1.00 32.88 86 ALA A O 1
ATOM 793 N N . GLU A 1 88 ? -9.550 21.576 21.278 1.00 29.25 87 GLU A N 1
ATOM 794 C CA . GLU A 1 88 ? -9.959 20.202 20.965 1.00 29.13 87 GLU A CA 1
ATOM 795 C C . GLU A 1 88 ? -11.183 19.741 21.782 1.00 32.18 87 GLU A C 1
ATOM 796 O O . GLU A 1 88 ? -11.451 18.540 21.874 1.00 30.19 87 GLU A O 1
ATOM 802 N N . LYS A 1 89 ? -11.950 20.681 22.342 1.00 31.87 88 LYS A N 1
ATOM 803 C CA . LYS A 1 89 ? -13.053 20.306 23.216 1.00 34.66 88 LYS A CA 1
ATOM 804 C C . LYS A 1 89 ? -14.183 19.554 22.550 1.00 35.92 88 LYS A C 1
ATOM 805 O O . LYS A 1 89 ? -14.872 18.783 23.228 1.00 35.65 88 LYS A O 1
ATOM 809 N N . GLU A 1 90 ? -14.386 19.754 21.245 1.00 36.48 89 GLU A N 1
ATOM 810 C CA . GLU A 1 90 ? -15.503 19.094 20.582 1.00 40.47 89 GLU A CA 1
ATOM 811 C C . GLU A 1 90 ? -15.275 17.657 20.179 1.00 42.45 89 GLU A C 1
ATOM 812 O O . GLU A 1 90 ? -16.241 16.963 19.918 1.00 45.15 89 GLU A O 1
ATOM 818 N N . ASN A 1 91 ? -14.034 17.181 20.148 1.00 43.34 90 ASN A N 1
ATOM 819 C CA . ASN A 1 91 ? -13.787 15.795 19.755 1.00 44.58 90 ASN A CA 1
ATOM 820 C C . ASN A 1 91 ? -12.612 15.179 20.492 1.00 42.60 90 ASN A C 1
ATOM 821 O O . ASN A 1 91 ? -11.776 14.520 19.882 1.00 49.28 90 ASN A O 1
ATOM 823 N N . PHE A 1 92 ? -12.569 15.349 21.798 1.00 37.13 91 PHE A N 1
ATOM 824 C CA . PHE A 1 92 ? -11.384 14.903 22.550 1.00 34.11 91 PHE A CA 1
ATOM 825 C C . PHE A 1 92 ? -11.541 13.422 22.879 1.00 34.49 91 PHE A C 1
ATOM 826 O O . PHE A 1 92 ? -12.669 12.976 23.084 1.00 35.26 91 PHE A O 1
ATOM 834 N N . PRO A 1 93 ? -10.432 12.641 22.931 1.00 33.22 92 PRO A N 1
ATOM 835 C CA . PRO A 1 93 ? -10.580 11.213 23.181 1.00 32.74 92 PRO A CA 1
ATOM 836 C C . PRO A 1 93 ? -11.154 10.794 24.530 1.00 35.44 92 PRO A C 1
ATOM 837 O O . PRO A 1 93 ? -11.699 9.680 24.617 1.00 36.10 92 PRO A O 1
ATOM 841 N N . ILE A 1 94 ? -11.044 11.658 25.541 1.00 32.94 93 ILE A N 1
ATOM 842 C CA . ILE A 1 94 ? -11.559 11.382 26.871 1.00 33.86 93 ILE A CA 1
ATOM 843 C C . ILE A 1 94 ? -12.298 12.583 27.445 1.00 33.86 93 ILE A C 1
ATOM 844 O O . ILE A 1 94 ? -12.145 13.706 26.960 1.00 32.03 93 ILE A O 1
ATOM 849 N N . TYR A 1 95 ? -13.123 12.323 28.460 1.00 33.15 94 TYR A N 1
ATOM 850 C CA . TYR A 1 95 ? -13.861 13.382 29.157 1.00 32.19 94 TYR A CA 1
ATOM 851 C C . TYR A 1 95 ? -12.883 14.247 29.924 1.00 29.97 94 TYR A C 1
ATOM 852 O O . TYR A 1 95 ? -11.995 13.698 30.594 1.00 32.19 94 TYR A O 1
ATOM 861 N N . CYS A 1 96 ? -13.045 15.575 29.815 1.00 30.78 95 CYS A N 1
ATOM 862 C CA . CYS A 1 96 ? -12.278 16.545 30.603 1.00 28.90 95 CYS A CA 1
ATOM 863 C C . CYS A 1 96 ? -13.237 17.382 31.407 1.00 28.77 95 CYS A C 1
ATOM 864 O O . CYS A 1 96 ? -14.329 17.739 30.950 1.00 30.68 95 CYS A O 1
ATOM 867 N N . ASP A 1 97 ? -12.854 17.645 32.649 1.00 29.90 96 ASP A N 1
ATOM 868 C CA . ASP A 1 97 ? -13.635 18.487 33.537 1.00 31.77 96 ASP A CA 1
ATOM 869 C C . ASP A 1 97 ? -13.483 19.955 33.219 1.00 32.29 96 ASP A C 1
ATOM 870 O O . ASP A 1 97 ? -14.386 20.746 33.505 1.00 32.47 96 ASP A O 1
ATOM 875 N N A ARG A 1 98 ? -12.358 20.318 32.615 0.50 31.78 97 ARG A N 1
ATOM 876 N N B ARG A 1 98 ? -12.317 20.350 32.701 0.50 32.18 97 ARG A N 1
ATOM 877 C CA A ARG A 1 98 ? -12.091 21.706 32.304 0.50 32.27 97 ARG A CA 1
ATOM 878 C CA B ARG A 1 98 ? -12.060 21.755 32.367 0.50 32.29 97 ARG A CA 1
ATOM 879 C C A ARG A 1 98 ? -11.302 21.863 31.021 0.50 30.57 97 ARG A C 1
ATOM 880 C C B ARG A 1 98 ? -11.346 21.848 31.021 0.50 30.52 97 ARG A C 1
ATOM 881 O O A ARG A 1 98 ? -10.430 21.044 30.701 0.50 28.72 97 ARG A O 1
ATOM 882 O O B ARG A 1 98 ? -10.577 20.950 30.651 0.50 28.75 97 ARG A O 1
ATOM 897 N N . TRP A 1 99 ? -11.630 22.926 30.288 1.00 29.08 98 TRP A N 1
ATOM 898 C CA . TRP A 1 99 ? -10.992 23.214 29.005 1.00 29.00 98 TRP A CA 1
ATOM 899 C C . TRP A 1 99 ? -10.158 24.464 29.204 1.00 28.73 98 TRP A C 1
ATOM 900 O O . TRP A 1 99 ? -10.717 25.486 29.594 1.00 30.08 98 TRP A O 1
ATOM 911 N N . LEU A 1 100 ? -8.863 24.374 28.930 1.00 30.29 99 LEU A N 1
ATOM 912 C CA . LEU A 1 100 ? -7.916 25.469 29.174 1.00 28.73 99 LEU A CA 1
ATOM 913 C C . LEU A 1 100 ? -7.594 26.282 27.951 1.00 29.40 99 LEU A C 1
ATOM 914 O O . LEU A 1 100 ? -7.485 25.743 26.873 1.00 30.30 99 LEU A O 1
ATOM 919 N N A SER A 1 101 ? -7.411 27.582 28.140 0.50 29.57 100 SER A N 1
ATOM 920 N N B SER A 1 101 ? -7.467 27.596 28.161 0.50 29.99 100 SER A N 1
ATOM 921 C CA A SER A 1 101 ? -7.120 28.492 27.043 0.50 28.66 100 SER A CA 1
ATOM 922 C CA B SER A 1 101 ? -7.176 28.585 27.117 0.50 29.37 100 SER A CA 1
ATOM 923 C C A SER A 1 101 ? -5.965 29.405 27.430 0.50 29.25 100 SER A C 1
ATOM 924 C C B SER A 1 101 ? -5.898 29.350 27.429 0.50 29.99 100 SER A C 1
ATOM 925 O O A SER A 1 101 ? -5.649 29.576 28.615 0.50 27.65 100 SER A O 1
ATOM 926 O O B SER A 1 101 ? -5.408 29.349 28.556 0.50 30.04 100 SER A O 1
ATOM 931 N N . ASP A 1 102 ? -5.375 30.024 26.417 1.00 27.74 101 ASP A N 1
ATOM 932 C CA . ASP A 1 102 ? -4.225 30.862 26.584 1.00 28.76 101 ASP A CA 1
ATOM 933 C C . ASP A 1 102 ? -4.496 31.925 27.636 1.00 29.11 101 ASP A C 1
ATOM 934 O O . ASP A 1 102 ? -5.518 32.610 27.551 1.00 32.43 101 ASP A O 1
ATOM 939 N N . GLY A 1 103 ? -3.589 32.036 28.609 1.00 31.46 102 GLY A N 1
ATOM 940 C CA . GLY A 1 103 ? -3.738 33.001 29.681 1.00 32.73 102 GLY A CA 1
ATOM 941 C C . GLY A 1 103 ? -4.388 32.490 30.946 1.00 33.10 102 GLY A C 1
ATOM 942 O O . GLY A 1 103 ? -4.390 33.178 31.953 1.00 36.19 102 GLY A O 1
ATOM 943 N N . ASP A 1 104 ? -4.955 31.292 30.912 1.00 32.09 103 ASP A N 1
ATOM 944 C CA . ASP A 1 104 ? -5.536 30.701 32.103 1.00 29.05 103 ASP A CA 1
ATOM 945 C C . ASP A 1 104 ? -4.451 30.330 33.106 1.00 29.19 103 ASP A C 1
ATOM 946 O O . ASP A 1 104 ? -3.302 30.107 32.744 1.00 31.09 103 ASP A O 1
ATOM 951 N N . GLU A 1 105 ? -4.835 30.210 34.365 1.00 29.97 104 GLU A N 1
ATOM 952 C CA . GLU A 1 105 ? -3.900 29.770 35.400 1.00 31.60 104 GLU A CA 1
ATOM 953 C C . GLU A 1 105 ? -4.684 28.700 36.119 1.00 34.55 104 GLU A C 1
ATOM 954 O O . GLU A 1 105 ? -5.648 29.008 36.817 1.00 35.85 104 GLU A O 1
ATOM 960 N N . LEU A 1 106 ? -4.310 27.446 35.904 1.00 32.76 105 LEU A N 1
ATOM 961 C CA . LEU A 1 106 ? -5.051 26.298 36.461 1.00 32.91 105 LEU A CA 1
ATOM 962 C C . LEU A 1 106 ? -5.059 26.347 37.971 1.00 32.87 105 LEU A C 1
ATOM 963 O O . LEU A 1 106 ? -6.098 26.187 38.613 1.00 33.19 105 LEU A O 1
ATOM 968 N N . VAL A 1 107 ? -3.856 26.488 38.515 1.00 31.27 106 VAL A N 1
ATOM 969 C CA . VAL A 1 107 ? -3.641 26.762 39.947 1.00 31.44 106 VAL A CA 1
ATOM 970 C C . VAL A 1 107 ? -2.624 27.913 39.965 1.00 30.46 106 VAL A C 1
ATOM 971 O O . VAL A 1 107 ? -1.953 28.147 38.944 1.00 31.98 106 VAL A O 1
ATOM 975 N N . PRO A 1 108 ? -2.501 28.629 41.085 1.00 32.13 107 PRO A N 1
ATOM 976 C CA . PRO A 1 108 ? -1.560 29.739 41.106 1.00 32.48 107 PRO A CA 1
ATOM 977 C C . PRO A 1 108 ? -0.149 29.290 40.729 1.00 33.54 107 PRO A C 1
ATOM 978 O O . PRO A 1 108 ? 0.366 28.309 41.292 1.00 33.36 107 PRO A O 1
ATOM 982 N N . GLY A 1 109 ? 0.440 29.975 39.761 1.00 31.16 108 GLY A N 1
ATOM 983 C CA . GLY A 1 109 ? 1.772 29.614 39.278 1.00 32.08 108 GLY A CA 1
ATOM 984 C C . GLY A 1 109 ? 1.827 28.693 38.079 1.00 32.68 108 GLY A C 1
ATOM 985 O O . GLY A 1 109 ? 2.917 28.443 37.556 1.00 34.41 108 GLY A O 1
ATOM 986 N N . LEU A 1 110 ? 0.699 28.138 37.654 1.00 31.16 109 LEU A N 1
ATOM 987 C CA . LEU A 1 110 ? 0.682 27.256 36.484 1.00 29.80 109 LEU A CA 1
ATOM 988 C C . LEU A 1 110 ? -0.097 27.912 35.349 1.00 30.20 109 LEU A C 1
ATOM 989 O O . LEU A 1 110 ? -1.325 27.807 35.254 1.00 31.68 109 LEU A O 1
ATOM 994 N N . LYS A 1 111 ? 0.650 28.608 34.499 1.00 29.84 110 LYS A N 1
ATOM 995 C CA . LYS A 1 111 ? 0.096 29.391 33.418 1.00 29.55 110 LYS A CA 1
ATOM 996 C C . LYS A 1 111 ? -0.001 28.609 32.129 1.00 27.89 110 LYS A C 1
ATOM 997 O O . LYS A 1 111 ? 0.910 27.855 31.780 1.00 30.47 110 LYS A O 1
ATOM 1002 N N . VAL A 1 112 ? -1.109 28.815 31.413 1.00 29.29 111 VAL A N 1
ATOM 1003 C CA . VAL A 1 112 ? -1.372 28.147 30.145 1.00 30.31 111 VAL A CA 1
ATOM 1004 C C . VAL A 1 112 ? -1.101 29.012 28.931 1.00 31.34 111 VAL A C 1
ATOM 1005 O O . VAL A 1 112 ? -1.453 30.204 28.905 1.00 30.05 111 VAL A O 1
ATOM 1025 N N . GLU A 1 114 ? -1.365 28.673 24.532 1.00 28.98 113 GLU A N 1
ATOM 1026 C CA . GLU A 1 114 ? -1.809 27.867 23.366 1.00 28.34 113 GLU A CA 1
ATOM 1027 C C . GLU A 1 114 ? -0.824 28.175 22.246 1.00 29.63 113 GLU A C 1
ATOM 1028 O O . GLU A 1 114 ? -0.493 29.328 22.020 1.00 29.55 113 GLU A O 1
ATOM 1034 N N . LEU A 1 115 ? -0.378 27.141 21.552 1.00 28.62 114 LEU A N 1
ATOM 1035 C CA . LEU A 1 115 ? 0.522 27.240 20.423 1.00 28.38 114 LEU A CA 1
ATOM 1036 C C . LEU A 1 115 ? -0.302 26.938 19.179 1.00 29.21 114 LEU A C 1
ATOM 1037 O O . LEU A 1 115 ? -1.193 26.105 19.220 1.00 29.03 114 LEU A O 1
ATOM 1042 N N . GLN A 1 116 ? 0.025 27.625 18.081 1.00 28.59 115 GLN A N 1
ATOM 1043 C CA . GLN A 1 116 ? -0.645 27.461 16.799 1.00 29.79 115 GLN A CA 1
ATOM 1044 C C . GLN A 1 116 ? 0.269 26.897 15.758 1.00 30.04 115 GLN A C 1
ATOM 1045 O O . GLN A 1 116 ? 1.491 27.121 15.805 1.00 30.43 115 GLN A O 1
ATOM 1051 N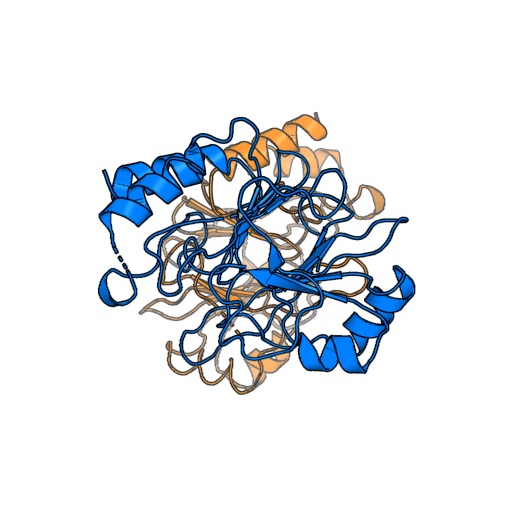 N . GLY A 1 117 ? -0.340 26.171 14.823 1.00 30.49 116 GLY A N 1
ATOM 1052 C CA . GLY A 1 117 ? 0.347 25.588 13.680 1.00 29.65 116 GLY A CA 1
ATOM 1053 C C . GLY A 1 117 ? 0.815 24.150 13.846 1.00 28.27 116 GLY A C 1
ATOM 1054 O O . GLY A 1 117 ? 1.351 23.577 12.897 1.00 29.79 116 GLY A O 1
ATOM 1055 N N . SER A 1 118 ? 0.621 23.577 15.033 1.00 29.72 117 SER A N 1
ATOM 1056 C CA . SER A 1 118 ? 1.074 22.222 15.323 1.00 29.58 117 SER A CA 1
ATOM 1057 C C . SER A 1 118 ? 0.164 21.176 14.650 1.00 28.97 117 SER A C 1
ATOM 1058 O O . SER A 1 118 ? -0.685 21.511 13.861 1.00 30.33 117 SER A O 1
ATOM 1061 N N . LYS A 1 119 ? 0.354 19.906 14.991 1.00 28.35 118 LYS A N 1
ATOM 1062 C CA . LYS A 1 119 ? -0.444 18.843 14.404 1.00 29.74 118 LYS A CA 1
ATOM 1063 C C . LYS A 1 119 ? -1.896 18.818 14.892 1.00 29.91 118 LYS A C 1
ATOM 1064 O O . LYS A 1 119 ? -2.743 18.188 14.276 1.00 30.57 118 LYS A O 1
ATOM 1070 N N . THR A 1 120 ? -2.160 19.432 16.038 1.00 29.37 119 THR A N 1
ATOM 1071 C CA . THR A 1 120 ? -3.500 19.608 16.574 1.00 27.18 119 THR A CA 1
ATOM 1072 C C . THR A 1 120 ? -3.612 21.109 16.872 1.00 28.10 119 THR A C 1
ATOM 1073 O O . THR A 1 120 ? -2.612 21.754 17.212 1.00 29.48 119 THR A O 1
ATOM 1077 N N . PRO A 1 121 ? -4.824 21.670 16.827 1.00 29.13 120 PRO A N 1
ATOM 1078 C CA . PRO A 1 121 ? -4.936 23.084 17.091 1.00 29.48 120 PRO A CA 1
ATOM 1079 C C . PRO A 1 121 ? -4.854 23.397 18.575 1.00 28.89 120 PRO A C 1
ATOM 1080 O O . PRO A 1 121 ? -5.270 22.583 19.418 1.00 28.97 120 PRO A O 1
ATOM 1084 N N . GLY A 1 122 ? -4.324 24.572 18.884 1.00 29.06 121 GLY A N 1
ATOM 1085 C CA . GLY A 1 122 ? -4.267 25.045 20.261 1.00 28.63 121 GLY A CA 1
ATOM 1086 C C . GLY A 1 122 ? -3.555 24.141 21.261 1.00 28.02 121 GLY A C 1
ATOM 1087 O O . GLY A 1 122 ? -3.991 24.024 22.406 1.00 28.74 121 GLY A O 1
ATOM 1088 N N . GLU A 1 123 ? -2.471 23.495 20.821 1.00 27.47 122 GLU A N 1
ATOM 1089 C CA . GLU A 1 123 ? -1.661 22.644 21.696 1.00 26.22 122 GLU A CA 1
ATOM 1090 C C . GLU A 1 123 ? -1.183 23.508 22.848 1.00 29.80 122 GLU A C 1
ATOM 1091 O O . GLU A 1 123 ? -0.728 24.624 22.660 1.00 28.28 122 GLU A O 1
ATOM 1097 N N . LEU A 1 124 ? -1.320 22.986 24.058 1.00 28.43 123 LEU A N 1
ATOM 1098 C CA . LEU A 1 124 ? -0.899 23.713 25.243 1.00 29.24 123 LEU A CA 1
ATOM 1099 C C . LEU A 1 124 ? 0.584 23.572 25.557 1.00 30.26 123 LEU A C 1
ATOM 1100 O O . LEU A 1 124 ? 1.201 22.509 25.323 1.00 28.73 123 LEU A O 1
ATOM 1105 N N . ALA A 1 125 ? 1.136 24.663 26.087 1.00 29.20 124 ALA A N 1
ATOM 1106 C CA . ALA A 1 125 ? 2.418 24.646 26.778 1.00 29.48 124 ALA A CA 1
ATOM 1107 C C . ALA A 1 125 ? 2.120 25.250 28.152 1.00 27.21 124 ALA A C 1
ATOM 1108 O O . ALA A 1 125 ? 1.235 26.111 28.280 1.00 28.71 124 ALA A O 1
ATOM 1110 N N . LEU A 1 126 ? 2.844 24.808 29.179 1.00 29.07 125 LEU A N 1
ATOM 1111 C CA . LEU A 1 126 ? 2.663 25.274 30.553 1.00 29.51 125 LEU A CA 1
ATOM 1112 C C . LEU A 1 126 ? 3.910 25.957 31.107 1.00 30.63 125 LEU A C 1
ATOM 1113 O O . LEU A 1 126 ? 5.028 25.494 30.889 1.00 29.29 125 LEU A O 1
ATOM 1118 N N . LEU A 1 127 ? 3.689 27.070 31.799 1.00 30.33 126 LEU A N 1
ATOM 1119 C CA . LEU A 1 127 ? 4.758 27.824 32.449 1.00 29.40 126 LEU A CA 1
ATOM 1120 C C . LEU A 1 127 ? 4.529 27.712 33.942 1.00 28.78 126 LEU A C 1
ATOM 1121 O O . LEU A 1 127 ? 3.543 28.197 34.490 1.00 29.40 126 LEU A O 1
ATOM 1126 N N . LEU A 1 128 ? 5.427 26.992 34.578 1.00 27.47 127 LEU A N 1
ATOM 1127 C CA . LEU A 1 128 ? 5.352 26.710 36.001 1.00 29.44 127 LEU A CA 1
ATOM 1128 C C . LEU A 1 128 ? 6.292 27.632 36.764 1.00 30.15 127 LEU A C 1
ATOM 1129 O O . LEU A 1 128 ? 7.558 27.526 36.697 1.00 29.55 127 LEU A O 1
ATOM 1134 N N . GLU A 1 129 ? 5.669 28.560 37.458 1.00 30.07 128 GLU A N 1
ATOM 1135 C CA . GLU A 1 129 ? 6.366 29.539 38.269 1.00 29.44 128 GLU A CA 1
ATOM 1136 C C . GLU A 1 129 ? 7.494 30.243 37.487 1.00 29.35 128 GLU A C 1
ATOM 1137 O O . GLU A 1 129 ? 8.600 30.407 37.990 1.00 31.59 128 GLU A O 1
ATOM 1143 N N A GLU A 1 130 ? 7.176 30.594 36.238 0.50 28.62 129 GLU A N 1
ATOM 1144 N N B GLU A 1 130 ? 7.185 30.607 36.239 0.50 28.88 129 GLU A N 1
ATOM 1145 C CA A GLU A 1 130 ? 8.044 31.367 35.333 0.50 28.95 129 GLU A CA 1
ATOM 1146 C CA B GLU A 1 130 ? 8.078 31.384 35.355 0.50 29.15 129 GLU A CA 1
ATOM 1147 C C A GLU A 1 130 ? 9.370 30.752 34.878 0.50 28.87 129 GLU A C 1
ATOM 1148 C C B GLU A 1 130 ? 9.343 30.694 34.842 0.50 28.91 129 GLU A C 1
ATOM 1149 O O A GLU A 1 130 ? 9.884 31.149 33.842 0.50 30.06 129 GLU A O 1
ATOM 1150 O O B GLU A 1 130 ? 9.769 30.941 33.724 0.50 30.55 129 GLU A O 1
ATOM 1161 N N . THR A 1 131 ? 9.943 29.832 35.648 1.00 29.70 130 THR A N 1
ATOM 1162 C CA . THR A 1 131 ? 11.256 29.274 35.322 1.00 27.37 130 THR A CA 1
ATOM 1163 C C . THR A 1 131 ? 11.306 27.872 34.678 1.00 30.21 130 THR A C 1
ATOM 1164 O O . THR A 1 131 ? 12.372 27.437 34.214 1.00 30.35 130 THR A O 1
ATOM 1168 N N . THR A 1 132 ? 10.165 27.179 34.668 1.00 28.36 131 THR A N 1
ATOM 1169 C CA . THR A 1 132 ? 10.054 25.846 34.064 1.00 28.51 131 THR A CA 1
ATOM 1170 C C . THR A 1 132 ? 8.966 25.902 33.012 1.00 29.52 131 THR A C 1
ATOM 1171 O O . THR A 1 132 ? 7.823 26.240 33.318 1.00 29.01 131 THR A O 1
ATOM 1175 N N . LEU A 1 133 ? 9.337 25.581 31.770 1.00 29.30 132 LEU A N 1
ATOM 1176 C CA . LEU A 1 133 ? 8.403 25.464 30.652 1.00 27.52 132 LEU A CA 1
ATOM 1177 C C . LEU A 1 133 ? 8.202 23.988 30.389 1.00 28.68 132 LEU A C 1
ATOM 1178 O O . LEU A 1 133 ? 9.168 23.211 30.453 1.00 30.09 132 LEU A O 1
ATOM 1183 N N . ILE A 1 134 ? 6.928 23.567 30.230 1.00 28.92 133 ILE A N 1
ATOM 1184 C CA . ILE A 1 134 ? 6.595 22.185 29.866 1.00 28.35 133 ILE A CA 1
ATOM 1185 C C . ILE A 1 134 ? 5.861 22.192 28.509 1.00 29.57 133 ILE A C 1
ATOM 1186 O O . ILE A 1 134 ? 4.842 22.860 28.334 1.00 29.59 133 ILE A O 1
ATOM 1191 N N . THR A 1 135 ? 6.427 21.462 27.545 1.00 28.65 134 THR A N 1
ATOM 1192 C CA . THR A 1 135 ? 5.858 21.328 26.234 1.00 30.13 134 THR A CA 1
ATOM 1193 C C . THR A 1 135 ? 5.333 19.914 26.009 1.00 29.39 134 THR A C 1
ATOM 1194 O O . THR A 1 135 ? 5.780 18.952 26.622 1.00 30.51 134 THR A O 1
ATOM 1198 N N . GLY A 1 136 ? 4.370 19.805 25.103 1.00 27.56 135 GLY A N 1
ATOM 1199 C CA . GLY A 1 136 ? 3.740 18.536 24.781 1.00 28.94 135 GLY A CA 1
ATOM 1200 C C . GLY A 1 136 ? 4.448 17.837 23.642 1.00 28.61 135 GLY A C 1
ATOM 1201 O O . GLY A 1 136 ? 5.293 16.998 23.867 1.00 28.58 135 GLY A O 1
ATOM 1202 N N . ASP A 1 137 ? 4.079 18.204 22.409 1.00 27.86 136 ASP A N 1
ATOM 1203 C CA . ASP A 1 137 ? 4.712 17.648 21.204 1.00 29.03 136 ASP A CA 1
ATOM 1204 C C . ASP A 1 137 ? 5.460 18.631 20.324 1.00 31.98 136 ASP A C 1
ATOM 1205 O O . ASP A 1 137 ? 6.458 18.252 19.684 1.00 30.15 136 ASP A O 1
ATOM 1210 N N . LEU A 1 138 ? 4.976 19.863 20.198 1.00 30.01 137 LEU A N 1
ATOM 1211 C CA . LEU A 1 138 ? 5.568 20.782 19.205 1.00 29.24 137 LEU A CA 1
ATOM 1212 C C . LEU A 1 138 ? 7.051 21.005 19.363 1.00 28.62 137 LEU A C 1
ATOM 1213 O O . LEU A 1 138 ? 7.769 21.033 18.361 1.00 29.92 137 LEU A O 1
ATOM 1218 N N . VAL A 1 139 ? 7.490 21.188 20.602 1.00 28.72 138 VAL A N 1
ATOM 1219 C CA . VAL A 1 139 ? 8.903 21.328 20.958 1.00 29.86 138 VAL A CA 1
ATOM 1220 C C . VAL A 1 139 ? 9.240 20.008 21.678 1.00 29.98 138 VAL A C 1
ATOM 1221 O O . VAL A 1 139 ? 8.526 19.575 22.602 1.00 29.67 138 VAL A O 1
ATOM 1225 N N . ARG A 1 140 ? 10.327 19.386 21.238 1.00 29.12 139 ARG A N 1
ATOM 1226 C CA . ARG A 1 140 ? 10.741 18.039 21.638 1.00 28.75 139 ARG A CA 1
ATOM 1227 C C . ARG A 1 140 ? 12.250 17.927 21.484 1.00 29.78 139 ARG A C 1
ATOM 1228 O O . ARG A 1 140 ? 12.897 18.881 21.043 1.00 31.02 139 ARG A O 1
ATOM 1236 N N . ALA A 1 141 ? 12.817 16.765 21.785 1.00 28.27 140 ALA A N 1
ATOM 1237 C CA . ALA A 1 141 ? 14.249 16.605 21.667 1.00 29.93 140 ALA A CA 1
ATOM 1238 C C . ALA A 1 141 ? 14.726 15.184 21.410 1.00 29.93 140 ALA A C 1
ATOM 1239 O O . ALA A 1 141 ? 14.867 14.413 22.328 1.00 29.37 140 ALA A O 1
ATOM 1241 N N A TYR A 1 142 ? 14.949 14.827 20.151 0.70 33.94 141 TYR A N 1
ATOM 1242 N N B TYR A 1 142 ? 14.996 14.903 20.141 0.30 31.63 141 TYR A N 1
ATOM 1243 C CA A TYR A 1 142 ? 15.511 13.517 19.842 0.70 35.11 141 TYR A CA 1
ATOM 1244 C CA B TYR A 1 142 ? 15.497 13.614 19.713 0.30 32.16 141 TYR A CA 1
ATOM 1245 C C A TYR A 1 142 ? 17.029 13.512 20.047 0.70 34.37 141 TYR A C 1
ATOM 1246 C C B TYR A 1 142 ? 16.986 13.532 20.030 0.30 32.34 141 TYR A C 1
ATOM 1247 O O A TYR A 1 142 ? 17.586 12.520 20.552 0.70 33.97 141 TYR A O 1
ATOM 1248 O O B TYR A 1 142 ? 17.467 12.535 20.584 0.30 32.79 141 TYR A O 1
ATOM 1265 N N . ARG A 1 143 ? 17.704 14.588 19.663 1.00 32.65 142 ARG A N 1
ATOM 1266 C CA . ARG A 1 143 ? 19.138 14.713 19.899 1.00 32.67 142 ARG A CA 1
ATOM 1267 C C . ARG A 1 143 ? 19.329 15.360 21.272 1.00 32.29 142 ARG A C 1
ATOM 1268 O O . ARG A 1 143 ? 18.940 16.517 21.494 1.00 31.46 142 ARG A O 1
ATOM 1273 N N . ALA A 1 144 ? 19.947 14.624 22.185 1.00 30.32 143 ALA A N 1
ATOM 1274 C CA . ALA A 1 144 ? 20.154 15.131 23.557 1.00 29.46 143 ALA A CA 1
ATOM 1275 C C . ALA A 1 144 ? 21.004 16.406 23.597 1.00 30.23 143 ALA A C 1
ATOM 1276 O O . ALA A 1 144 ? 22.067 16.467 22.960 1.00 30.75 143 ALA A O 1
ATOM 1278 N N . GLY A 1 145 ? 20.527 17.428 24.309 1.00 30.52 144 GLY A N 1
ATOM 1279 C CA . GLY A 1 145 ? 21.272 18.653 24.481 1.00 31.72 144 GLY A CA 1
ATOM 1280 C C . GLY A 1 145 ? 20.617 19.842 23.778 1.00 34.21 144 GLY A C 1
ATOM 1281 O O . GLY A 1 145 ? 20.935 20.993 24.094 1.00 39.92 144 GLY A O 1
ATOM 1282 N N . GLY A 1 146 ? 19.783 19.587 22.774 1.00 31.46 145 GLY A N 1
ATOM 1283 C CA . GLY A 1 146 ? 19.083 20.687 22.124 1.00 31.12 145 GLY A CA 1
ATOM 1284 C C . GLY A 1 146 ? 17.573 20.556 22.181 1.00 30.56 145 GLY A C 1
ATOM 1285 O O . GLY A 1 146 ? 17.036 19.706 22.877 1.00 33.14 145 GLY A O 1
ATOM 1286 N N . LEU A 1 147 ? 16.909 21.451 21.445 1.00 28.32 146 LEU A N 1
ATOM 1287 C CA . LEU A 1 147 ? 15.466 21.430 21.257 1.00 28.97 146 LEU A CA 1
ATOM 1288 C C . LEU A 1 147 ? 15.183 21.462 19.759 1.00 28.64 146 LEU A C 1
ATOM 1289 O O . LEU A 1 147 ? 15.937 22.040 18.975 1.00 31.26 146 LEU A O 1
ATOM 1294 N N A GLU A 1 148 ? 14.092 20.799 19.396 0.50 28.40 147 GLU A N 1
ATOM 1295 N N B GLU A 1 148 ? 14.092 20.810 19.381 0.50 28.91 147 GLU A N 1
ATOM 1296 C CA A GLU A 1 148 ? 13.651 20.627 18.014 0.50 28.80 147 GLU A CA 1
ATOM 1297 C CA B GLU A 1 148 ? 13.660 20.714 17.989 0.50 29.50 147 GLU A CA 1
ATOM 1298 C C A GLU A 1 148 ? 12.154 20.862 17.940 0.50 28.72 147 GLU A C 1
ATOM 1299 C C B GLU A 1 148 ? 12.154 20.842 17.933 0.50 29.29 147 GLU A C 1
ATOM 1300 O O A GLU A 1 148 ? 11.478 20.886 18.956 0.50 29.34 147 GLU A O 1
ATOM 1301 O O B GLU A 1 148 ? 11.470 20.752 18.945 0.50 29.80 147 GLU A O 1
ATOM 1312 N N . ILE A 1 149 ? 11.652 21.027 16.719 1.00 28.41 148 ILE A N 1
ATOM 1313 C CA . ILE A 1 149 ? 10.208 21.029 16.481 1.00 30.92 148 ILE A CA 1
ATOM 1314 C C . ILE A 1 149 ? 9.839 19.754 15.681 1.00 30.46 148 ILE A C 1
ATOM 1315 O O . ILE A 1 149 ? 10.689 19.077 15.073 1.00 31.00 148 ILE A O 1
ATOM 1320 N N . LEU A 1 150 ? 8.543 19.436 15.718 1.00 31.10 149 LEU A N 1
ATOM 1321 C CA . LEU A 1 150 ? 7.953 18.436 14.828 1.00 31.27 149 LEU A CA 1
ATOM 1322 C C . LEU A 1 150 ? 8.326 18.708 13.379 1.00 31.73 149 LEU A C 1
ATOM 1323 O O . LEU A 1 150 ? 8.495 19.856 12.960 1.00 33.33 149 LEU A O 1
ATOM 1328 N N . PRO A 1 151 ? 8.476 17.640 12.600 1.00 32.69 150 PRO A N 1
ATOM 1329 C CA . PRO A 1 151 ? 8.851 17.813 11.215 1.00 33.16 150 PRO A CA 1
ATOM 1330 C C . PRO A 1 151 ? 7.750 18.497 10.413 1.00 32.76 150 PRO A C 1
ATOM 1331 O O . PRO A 1 151 ? 6.587 18.477 10.794 1.00 35.61 150 PRO A O 1
ATOM 1335 N N . ASP A 1 152 ? 8.143 19.109 9.307 1.00 32.90 151 ASP A N 1
ATOM 1336 C CA . ASP A 1 152 ? 7.242 19.885 8.509 1.00 34.09 151 ASP A CA 1
ATOM 1337 C C . ASP A 1 152 ? 5.965 19.170 8.091 1.00 34.61 151 ASP A C 1
ATOM 1338 O O . ASP A 1 152 ? 4.923 19.787 8.065 1.00 34.70 151 ASP A O 1
ATOM 1343 N N . GLU A 1 153 ? 6.038 17.884 7.759 1.00 34.13 152 GLU A N 1
ATOM 1344 C CA . GLU A 1 153 ? 4.840 17.168 7.286 1.00 35.26 152 GLU A CA 1
ATOM 1345 C C . GLU A 1 153 ? 3.789 16.944 8.359 1.00 35.18 152 GLU A C 1
ATOM 1346 O O . GLU A 1 153 ? 2.671 16.566 8.033 1.00 38.74 152 GLU A O 1
ATOM 1352 N N . LYS A 1 154 ? 4.127 17.184 9.623 1.00 35.38 153 LYS A N 1
ATOM 1353 C CA . LYS A 1 154 ? 3.160 17.051 10.697 1.00 37.07 153 LYS A CA 1
ATOM 1354 C C . LYS A 1 154 ? 2.567 18.391 11.121 1.00 37.14 153 LYS A C 1
ATOM 1355 O O . LYS A 1 154 ? 1.726 18.433 12.009 1.00 37.73 153 LYS A O 1
ATOM 1359 N N . LEU A 1 155 ? 2.999 19.482 10.503 1.00 31.52 154 LEU A N 1
ATOM 1360 C CA . LEU A 1 155 ? 2.548 20.810 10.925 1.00 32.33 154 LEU A CA 1
ATOM 1361 C C . LEU A 1 155 ? 1.357 21.311 10.150 1.00 32.13 154 LEU A C 1
ATOM 1362 O O . LEU A 1 155 ? 1.269 21.118 8.921 1.00 32.79 154 LEU A O 1
ATOM 1383 N N . ASN A 1 157 ? 0.620 24.623 10.116 1.00 30.07 156 ASN A N 1
ATOM 1384 C CA . ASN A 1 157 ? 1.067 25.909 9.567 1.00 31.12 156 ASN A CA 1
ATOM 1385 C C . ASN A 1 157 ? 2.424 26.284 10.160 1.00 32.33 156 ASN A C 1
ATOM 1386 O O . ASN A 1 157 ? 2.531 26.714 11.332 1.00 28.84 156 ASN A O 1
ATOM 1391 N N . LYS A 1 158 ? 3.472 26.117 9.355 1.00 32.42 157 LYS A N 1
ATOM 1392 C CA . LYS A 1 158 ? 4.825 26.378 9.855 1.00 32.62 157 LYS A CA 1
ATOM 1393 C C . LYS A 1 158 ? 5.050 27.831 10.251 1.00 31.45 157 LYS A C 1
ATOM 1394 O O . LYS A 1 158 ? 5.766 28.092 11.213 1.00 31.18 157 LYS A O 1
ATOM 1400 N N . GLN A 1 159 ? 4.464 28.787 9.516 1.00 30.92 158 GLN A N 1
ATOM 1401 C CA . GLN A 1 159 ? 4.630 30.198 9.886 1.00 31.53 158 GLN A CA 1
ATOM 1402 C C . GLN A 1 159 ? 4.126 30.448 11.324 1.00 29.61 158 GLN A C 1
ATOM 1403 O O . GLN A 1 159 ? 4.794 31.100 12.121 1.00 29.16 158 GLN A O 1
ATOM 1406 N N . LYS A 1 160 ? 2.961 29.893 11.649 1.00 29.01 159 LYS A N 1
ATOM 1407 C CA . LYS A 1 160 ? 2.390 30.012 12.987 1.00 29.16 159 LYS A CA 1
ATOM 1408 C C . LYS A 1 160 ? 3.244 29.311 14.024 1.00 30.65 159 LYS A C 1
ATOM 1409 O O . LYS A 1 160 ? 3.310 29.760 15.153 1.00 29.69 159 LYS A O 1
ATOM 1415 N N . VAL A 1 161 ? 3.880 28.203 13.634 1.00 30.47 160 VAL A N 1
ATOM 1416 C CA . VAL A 1 161 ? 4.781 27.495 14.530 1.00 27.16 160 VAL A CA 1
ATOM 1417 C C . VAL A 1 161 ? 5.964 28.373 14.915 1.00 29.42 160 VAL A C 1
ATOM 1418 O O . VAL A 1 161 ? 6.301 28.465 16.099 1.00 29.70 160 VAL A O 1
ATOM 1422 N N . VAL A 1 162 ? 6.581 29.027 13.939 1.00 28.66 161 VAL A N 1
ATOM 1423 C CA . VAL A 1 162 ? 7.726 29.882 14.221 1.00 29.41 161 VAL A CA 1
ATOM 1424 C C . VAL A 1 162 ? 7.328 31.005 15.191 1.00 26.08 161 VAL A C 1
ATOM 1425 O O . VAL A 1 162 ? 8.053 31.297 16.126 1.00 29.64 161 VAL A O 1
ATOM 1429 N N . ALA A 1 163 ? 6.151 31.582 14.991 1.00 28.41 162 ALA A N 1
ATOM 1430 C CA . ALA A 1 163 ? 5.646 32.620 15.866 1.00 29.38 162 ALA A CA 1
ATOM 1431 C C . ALA A 1 163 ? 5.448 32.060 17.291 1.00 29.34 162 ALA A C 1
ATOM 1432 O O . ALA A 1 163 ? 5.768 32.712 18.269 1.00 28.05 162 ALA A O 1
ATOM 1434 N N . SER A 1 164 ? 4.899 30.855 17.379 1.00 30.46 163 SER A N 1
ATOM 1435 C CA . SER A 1 164 ? 4.694 30.187 18.670 1.00 29.03 163 SER A CA 1
ATOM 1436 C C . SER A 1 164 ? 6.019 29.965 19.397 1.00 28.36 163 SER A C 1
ATOM 1437 O O . SER A 1 164 ? 6.158 30.262 20.586 1.00 29.59 163 SER A O 1
ATOM 1440 N N . VAL A 1 165 ? 7.018 29.467 18.672 1.00 29.55 164 VAL A N 1
ATOM 1441 C CA . VAL A 1 165 ? 8.317 29.178 19.276 1.00 30.06 164 VAL A CA 1
ATOM 1442 C C . VAL A 1 165 ? 8.992 30.503 19.718 1.00 29.00 164 VAL A C 1
ATOM 1443 O O . VAL A 1 165 ? 9.590 30.575 20.796 1.00 30.12 164 VAL A O 1
ATOM 1447 N N . ARG A 1 166 ? 8.872 31.559 18.916 1.00 27.98 165 ARG A N 1
ATOM 1448 C CA . ARG A 1 166 ? 9.401 32.854 19.329 1.00 28.97 165 ARG A CA 1
ATOM 1449 C C . ARG A 1 166 ? 8.781 33.332 20.643 1.00 30.11 165 ARG A C 1
ATOM 1450 O O . ARG A 1 166 ? 9.472 33.901 21.480 1.00 31.43 165 ARG A O 1
ATOM 1458 N N A ARG A 1 167 ? 7.477 33.070 20.841 0.50 29.80 166 ARG A N 1
ATOM 1459 N N B ARG A 1 167 ? 7.504 33.054 20.832 0.50 29.94 166 ARG A N 1
ATOM 1460 C CA A ARG A 1 167 ? 6.787 33.473 22.085 0.50 28.83 166 ARG A CA 1
ATOM 1461 C CA B ARG A 1 167 ? 6.840 33.478 22.033 0.50 30.19 166 ARG A CA 1
ATOM 1462 C C A ARG A 1 167 ? 7.376 32.721 23.260 0.50 29.37 166 ARG A C 1
ATOM 1463 C C B ARG A 1 167 ? 7.447 32.745 23.219 0.50 29.38 166 ARG A C 1
ATOM 1464 O O A ARG A 1 167 ? 7.509 33.266 24.364 0.50 30.79 166 ARG A O 1
ATOM 1465 O O B ARG A 1 167 ? 7.700 33.342 24.274 0.50 30.71 166 ARG A O 1
ATOM 1480 N N . LEU A 1 168 ? 7.701 31.451 23.032 1.00 29.13 167 LEU A N 1
ATOM 1481 C CA . LEU A 1 168 ? 8.312 30.639 24.113 1.00 28.07 167 LEU A CA 1
ATOM 1482 C C . LEU A 1 168 ? 9.708 31.189 24.403 1.00 29.48 167 LEU A C 1
ATOM 1483 O O . LEU A 1 168 ? 10.109 31.316 25.548 1.00 29.51 167 LEU A O 1
ATOM 1488 N N . ALA A 1 169 ? 10.435 31.518 23.354 1.00 29.79 168 ALA A N 1
ATOM 1489 C CA . ALA A 1 169 ? 11.795 32.043 23.491 1.00 30.18 168 ALA A CA 1
ATOM 1490 C C . ALA A 1 169 ? 11.843 33.420 24.136 1.00 29.77 168 ALA A C 1
ATOM 1491 O O . ALA A 1 169 ? 12.897 33.876 24.589 1.00 31.15 168 ALA A O 1
ATOM 1493 N N . ALA A 1 170 ? 10.711 34.107 24.125 1.00 30.61 169 ALA A N 1
ATOM 1494 C CA . ALA A 1 170 ? 10.590 35.413 24.760 1.00 31.11 169 ALA A CA 1
ATOM 1495 C C . ALA A 1 170 ? 10.308 35.381 26.261 1.00 31.91 169 ALA A C 1
ATOM 1496 O O . ALA A 1 170 ? 10.260 36.464 26.890 1.00 32.86 169 ALA A O 1
ATOM 1498 N N . LEU A 1 171 ? 10.074 34.190 26.821 1.00 30.21 170 LEU A N 1
ATOM 1499 C CA . LEU A 1 171 ? 9.814 34.024 28.238 1.00 29.88 170 LEU A CA 1
ATOM 1500 C C . LEU A 1 171 ? 11.135 34.273 28.946 1.00 32.25 170 LEU A C 1
ATOM 1501 O O . LEU A 1 171 ? 12.070 33.481 28.859 1.00 32.31 170 LEU A O 1
ATOM 1506 N N . GLU A 1 172 ? 11.193 35.366 29.691 1.00 32.70 171 GLU A N 1
ATOM 1507 C CA . GLU A 1 172 ? 12.488 35.838 30.213 1.00 33.81 171 GLU A CA 1
ATOM 1508 C C . GLU A 1 172 ? 13.168 35.044 31.307 1.00 33.34 171 GLU A C 1
ATOM 1509 O O . GLU A 1 172 ? 14.388 35.165 31.479 1.00 34.25 171 GLU A O 1
ATOM 1515 N N . LYS A 1 173 ? 12.412 34.239 32.050 1.00 27.85 172 LYS A N 1
ATOM 1516 C CA . LYS A 1 173 ? 12.981 33.505 33.174 1.00 30.10 172 LYS A CA 1
ATOM 1517 C C . LYS A 1 173 ? 13.121 32.000 32.997 1.00 27.53 172 LYS A C 1
ATOM 1518 O O . LYS A 1 173 ? 13.562 31.304 33.914 1.00 28.62 172 LYS A O 1
ATOM 1523 N N . VAL A 1 174 ? 12.790 31.493 31.823 1.00 30.81 173 VAL A N 1
ATOM 1524 C CA . VAL A 1 174 ? 12.864 30.056 31.588 1.00 29.41 173 VAL A CA 1
ATOM 1525 C C . VAL A 1 174 ? 14.281 29.519 31.738 1.00 31.85 173 VAL A C 1
ATOM 1526 O O . VAL A 1 174 ? 15.213 30.026 31.098 1.00 30.11 173 VAL A O 1
ATOM 1530 N N . GLU A 1 175 ? 14.423 28.532 32.624 1.00 30.30 174 GLU A N 1
ATOM 1531 C CA . GLU A 1 175 ? 15.669 27.810 32.837 1.00 31.78 174 GLU A CA 1
ATOM 1532 C C . GLU A 1 175 ? 15.585 26.353 32.331 1.00 31.18 174 GLU A C 1
ATOM 1533 O O . GLU A 1 175 ? 16.561 25.828 31.767 1.00 30.97 174 GLU A O 1
ATOM 1539 N N . ALA A 1 176 ? 14.427 25.707 32.526 1.00 28.47 175 ALA A N 1
ATOM 1540 C CA . ALA A 1 176 ? 14.212 24.321 32.149 1.00 28.57 175 ALA A CA 1
ATOM 1541 C C . ALA A 1 176 ? 13.098 24.249 31.134 1.00 30.99 175 ALA A C 1
ATOM 1542 O O . ALA A 1 176 ? 12.113 24.997 31.249 1.00 30.26 175 ALA A O 1
ATOM 1544 N N . VAL A 1 177 ? 13.269 23.375 30.137 1.00 29.67 176 VAL A N 1
ATOM 1545 C CA . VAL A 1 177 ? 12.221 23.039 29.181 1.00 27.70 176 VAL A CA 1
ATOM 1546 C C . VAL A 1 177 ? 11.996 21.523 29.237 1.00 29.33 176 VAL A C 1
ATOM 1547 O O . VAL A 1 177 ? 12.846 20.750 28.757 1.00 30.96 176 VAL A O 1
ATOM 1551 N N . LEU A 1 178 ? 10.893 21.124 29.860 1.00 28.26 177 LEU A N 1
ATOM 1552 C CA . LEU A 1 178 ? 10.559 19.725 30.054 1.00 27.74 177 LEU A CA 1
ATOM 1553 C C . LEU A 1 178 ? 9.715 19.347 28.862 1.00 29.80 177 LEU A C 1
ATOM 1554 O O . LEU A 1 178 ? 8.752 20.054 28.521 1.00 29.51 177 LEU A O 1
ATOM 1559 N N . VAL A 1 179 ? 10.096 18.258 28.201 1.00 29.64 178 VAL A N 1
ATOM 1560 C CA . VAL A 1 179 ? 9.438 17.864 26.960 1.00 27.74 178 VAL A CA 1
ATOM 1561 C C . VAL A 1 179 ? 8.728 16.534 27.066 1.00 27.91 178 VAL A C 1
ATOM 1562 O O . VAL A 1 179 ? 9.245 15.583 27.642 1.00 28.82 178 VAL A O 1
ATOM 1566 N N . GLY A 1 180 ? 7.536 16.467 26.465 1.00 28.79 179 GLY A N 1
ATOM 1567 C CA . GLY A 1 180 ? 6.754 15.225 26.479 1.00 28.15 179 GLY A CA 1
ATOM 1568 C C . GLY A 1 180 ? 7.413 14.084 25.716 1.00 29.01 179 GLY A C 1
ATOM 1569 O O . GLY A 1 180 ? 7.142 12.919 26.003 1.00 30.77 179 GLY A O 1
ATOM 1570 N N A ASP A 1 181 ? 8.243 14.426 24.720 0.50 29.27 180 ASP A N 1
ATOM 1571 N N B ASP A 1 181 ? 8.250 14.424 24.726 0.50 28.05 180 ASP A N 1
ATOM 1572 C CA A ASP A 1 181 ? 8.964 13.457 23.896 0.50 31.51 180 ASP A CA 1
ATOM 1573 C CA B ASP A 1 181 ? 8.999 13.451 23.930 0.50 29.37 180 ASP A CA 1
ATOM 1574 C C A ASP A 1 181 ? 10.468 13.749 23.829 0.50 30.74 180 ASP A C 1
ATOM 1575 C C B ASP A 1 181 ? 10.477 13.778 23.872 0.50 29.71 180 ASP A C 1
ATOM 1576 O O A ASP A 1 181 ? 10.886 14.738 23.224 0.50 30.62 180 ASP A O 1
ATOM 1577 O O B ASP A 1 181 ? 10.880 14.818 23.342 0.50 29.67 180 ASP A O 1
ATOM 1586 N N . GLY A 1 182 ? 11.289 12.907 24.467 1.00 29.17 181 GLY A N 1
ATOM 1587 C CA . GLY A 1 182 ? 12.728 13.070 24.369 1.00 27.57 181 GLY A CA 1
ATOM 1588 C C . GLY A 1 182 ? 13.447 13.645 25.557 1.00 27.18 181 GLY A C 1
ATOM 1589 O O . GLY A 1 182 ? 13.038 13.467 26.712 1.00 29.78 181 GLY A O 1
ATOM 1590 N N . TRP A 1 183 ? 14.556 14.300 25.250 1.00 26.84 182 TRP A N 1
ATOM 1591 C CA . TRP A 1 183 ? 15.465 14.762 26.282 1.00 27.32 182 TRP A CA 1
ATOM 1592 C C . TRP A 1 183 ? 15.146 16.149 26.786 1.00 28.67 182 TRP A C 1
ATOM 1593 O O . TRP A 1 183 ? 15.374 17.146 26.097 1.00 29.37 182 TRP A O 1
ATOM 1604 N N . SER A 1 184 ? 14.636 16.221 28.013 1.00 29.44 183 SER A N 1
ATOM 1605 C CA . SER A 1 184 ? 14.383 17.523 28.629 1.00 29.62 183 SER A CA 1
ATOM 1606 C C . SER A 1 184 ? 15.660 18.318 28.904 1.00 31.27 183 SER A C 1
ATOM 1607 O O . SER A 1 184 ? 16.739 17.733 29.142 1.00 30.36 183 SER A O 1
ATOM 1610 N N . VAL A 1 185 ? 15.498 19.639 28.904 1.00 29.96 184 VAL A N 1
ATOM 1611 C CA . VAL A 1 185 ? 16.546 20.599 29.211 1.00 29.99 184 VAL A CA 1
ATOM 1612 C C . VAL A 1 185 ? 16.338 21.157 30.605 1.00 29.18 184 VAL A C 1
ATOM 1613 O O . VAL A 1 185 ? 15.240 21.592 30.918 1.00 31.02 184 VAL A O 1
ATOM 1617 N N . PHE A 1 186 ? 17.379 21.145 31.448 1.00 28.50 185 PHE A N 1
ATOM 1618 C CA . PHE A 1 186 ? 17.269 21.586 32.848 1.00 30.40 185 PHE A CA 1
ATOM 1619 C C . PHE A 1 186 ? 17.947 22.902 33.199 1.00 31.56 185 PHE A C 1
ATOM 1620 O O . PHE A 1 186 ? 17.660 23.472 34.269 1.00 32.54 185 PHE A O 1
ATOM 1628 N N A ARG A 1 187 ? 18.807 23.378 32.296 0.50 32.07 186 ARG A N 1
ATOM 1629 N N B ARG A 1 187 ? 18.828 23.385 32.321 0.50 32.65 186 ARG A N 1
ATOM 1630 C CA A ARG A 1 187 ? 19.557 24.609 32.465 0.50 31.78 186 ARG A CA 1
ATOM 1631 C CA B ARG A 1 187 ? 19.522 24.651 32.518 0.50 33.04 186 ARG A CA 1
ATOM 1632 C C A ARG A 1 187 ? 19.592 25.350 31.148 0.50 30.34 186 ARG A C 1
ATOM 1633 C C B ARG A 1 187 ? 19.601 25.350 31.176 0.50 31.04 186 ARG A C 1
ATOM 1634 O O A ARG A 1 187 ? 19.572 24.727 30.078 0.50 30.33 186 ARG A O 1
ATOM 1635 O O B ARG A 1 187 ? 19.622 24.698 30.122 0.50 31.42 186 ARG A O 1
ATOM 1650 N N . ASP A 1 188 ? 19.691 26.673 31.211 1.00 30.09 187 ASP A N 1
ATOM 1651 C CA . ASP A 1 188 ? 19.839 27.497 29.989 1.00 30.09 187 ASP A CA 1
ATOM 1652 C C . ASP A 1 188 ? 18.755 27.264 28.927 1.00 30.13 187 ASP A C 1
ATOM 1653 O O . ASP A 1 188 ? 19.018 27.355 27.727 1.00 30.26 187 ASP A O 1
ATOM 1658 N N . GLY A 1 189 ? 17.525 26.976 29.393 1.00 30.32 188 GLY A N 1
ATOM 1659 C CA . GLY A 1 189 ? 16.415 26.688 28.469 1.00 29.60 188 GLY A CA 1
ATOM 1660 C C . GLY A 1 189 ? 16.132 27.812 27.502 1.00 28.70 188 GLY A C 1
ATOM 1661 O O . GLY A 1 189 ? 15.845 27.578 26.329 1.00 29.20 188 GLY A O 1
ATOM 1662 N N . ARG A 1 190 ? 16.210 29.056 27.980 1.00 30.12 189 ARG A N 1
ATOM 1663 C CA . ARG A 1 190 ? 15.952 30.216 27.101 1.00 29.14 189 ARG A CA 1
ATOM 1664 C C . ARG A 1 190 ? 16.981 30.214 25.954 1.00 29.99 189 ARG A C 1
ATOM 1665 O O . ARG A 1 190 ? 16.613 30.425 24.781 1.00 30.08 189 ARG A O 1
ATOM 1673 N N . ASP A 1 191 ? 18.246 29.932 26.275 1.00 30.29 190 ASP A N 1
ATOM 1674 C CA . ASP A 1 191 ? 19.274 29.848 25.255 1.00 29.63 190 ASP A CA 1
ATOM 1675 C C . ASP A 1 191 ? 19.012 28.718 24.224 1.00 30.17 190 ASP A C 1
ATOM 1676 O O . ASP A 1 191 ? 19.280 28.885 23.029 1.00 29.12 190 ASP A O 1
ATOM 1681 N N . ARG A 1 192 ? 18.523 27.566 24.677 1.00 29.76 191 ARG A N 1
ATOM 1682 C CA . ARG A 1 192 ? 18.191 26.466 23.758 1.00 29.57 191 ARG A CA 1
ATOM 1683 C C . ARG A 1 192 ? 17.004 26.820 22.832 1.00 30.37 191 ARG A C 1
ATOM 1684 O O . ARG A 1 192 ? 16.976 26.431 21.659 1.00 30.21 191 ARG A O 1
ATOM 1692 N N . LEU A 1 193 ? 16.024 27.534 23.375 1.00 30.36 192 LEU A N 1
ATOM 1693 C CA . LEU A 1 193 ? 14.882 28.001 22.609 1.00 29.91 192 LEU A CA 1
ATOM 1694 C C . LEU A 1 193 ? 15.328 29.034 21.552 1.00 30.08 192 LEU A C 1
ATOM 1695 O O . LEU A 1 193 ? 14.886 28.994 20.406 1.00 31.83 192 LEU A O 1
ATOM 1700 N N . LYS A 1 194 ? 16.250 29.924 21.943 1.00 30.59 193 LYS A N 1
ATOM 1701 C CA . LYS A 1 194 ? 16.832 30.925 21.058 1.00 31.36 193 LYS A CA 1
ATOM 1702 C C . LYS A 1 194 ? 17.548 30.263 19.856 1.00 29.92 193 LYS A C 1
ATOM 1703 O O . LYS A 1 194 ? 17.390 30.707 18.712 1.00 30.08 193 LYS A O 1
ATOM 1709 N N . GLU A 1 195 ? 18.332 29.219 20.118 1.00 30.49 194 GLU A N 1
ATOM 1710 C CA . GLU A 1 195 ? 19.026 28.451 19.081 1.00 31.84 194 GLU A CA 1
ATOM 1711 C C . GLU A 1 195 ? 18.008 27.813 18.162 1.00 31.35 194 GLU A C 1
ATOM 1712 O O . GLU A 1 195 ? 18.171 27.804 16.939 1.00 32.17 194 GLU A O 1
ATOM 1718 N N . LEU A 1 196 ? 16.955 27.250 18.755 1.00 31.08 195 LEU A N 1
ATOM 1719 C CA . LEU A 1 196 ? 15.903 26.646 17.950 1.00 28.98 195 LEU A CA 1
ATOM 1720 C C . LEU A 1 196 ? 15.297 27.685 17.011 1.00 29.46 195 LEU A C 1
ATOM 1721 O O . LEU A 1 196 ? 15.157 27.430 15.806 1.00 30.38 195 LEU A O 1
ATOM 1726 N N . VAL A 1 197 ? 14.973 28.865 17.529 1.00 29.32 196 VAL A N 1
ATOM 1727 C CA . VAL A 1 197 ? 14.390 29.917 16.691 1.00 30.84 196 VAL A CA 1
ATOM 1728 C C . VAL A 1 197 ? 15.334 30.203 15.523 1.00 31.90 196 VAL A C 1
ATOM 1729 O O . VAL A 1 197 ? 14.903 30.326 14.353 1.00 30.34 196 VAL A O 1
ATOM 1733 N N . ALA A 1 198 ? 16.624 30.289 15.817 1.00 32.11 197 ALA A N 1
ATOM 1734 C CA . ALA A 1 198 ? 17.618 30.589 14.755 1.00 32.35 197 ALA A CA 1
ATOM 1735 C C . ALA A 1 198 ? 17.602 29.564 13.608 1.00 34.06 197 ALA A C 1
ATOM 1736 O O . ALA A 1 198 ? 17.886 29.920 12.454 1.00 34.24 197 ALA A O 1
ATOM 1738 N N . THR A 1 199 ? 17.271 28.302 13.909 1.00 34.13 198 THR A N 1
ATOM 1739 C CA . THR A 1 199 ? 17.231 27.248 12.880 1.00 31.86 198 THR A CA 1
ATOM 1740 C C . THR A 1 199 ? 16.001 27.382 11.994 1.00 33.97 198 THR A C 1
ATOM 1741 O O . THR A 1 199 ? 15.973 26.831 10.895 1.00 34.59 198 THR A O 1
ATOM 1745 N N . LEU A 1 200 ? 15.006 28.145 12.450 1.00 32.86 199 LEU A N 1
ATOM 1746 C CA . LEU A 1 200 ? 13.751 28.314 11.761 1.00 36.10 199 LEU A CA 1
ATOM 1747 C C . LEU A 1 200 ? 13.629 29.693 11.112 1.00 39.34 199 LEU A C 1
ATOM 1748 O O . LEU A 1 200 ? 12.712 29.901 10.338 1.00 40.90 199 LEU A O 1
ATOM 1753 N N . ALA A 1 201 ? 14.534 30.613 11.472 1.00 41.35 200 ALA A N 1
ATOM 1754 C CA . ALA A 1 201 ? 14.519 32.014 11.018 1.00 46.11 200 ALA A CA 1
ATOM 1755 C C . ALA A 1 201 ? 14.995 32.169 9.594 1.00 51.69 200 ALA A C 1
ATOM 1756 O O . ALA A 1 201 ? 15.619 31.247 9.054 1.00 55.91 200 ALA A O 1
ATOM 1759 N N . GLY B 1 1 ? 14.870 1.484 27.357 1.00 40.76 0 GLY B N 1
ATOM 1760 C CA . GLY B 1 1 ? 15.570 1.068 26.123 1.00 37.32 0 GLY B CA 1
ATOM 1761 C C . GLY B 1 1 ? 16.861 1.839 25.957 1.00 35.79 0 GLY B C 1
ATOM 1762 O O . GLY B 1 1 ? 17.152 2.738 26.747 1.00 37.79 0 GLY B O 1
ATOM 1771 N N . LYS B 1 3 ? 19.004 4.473 24.152 1.00 33.72 2 LYS B N 1
ATOM 1772 C CA . LYS B 1 3 ? 18.762 5.707 23.398 1.00 32.57 2 LYS B CA 1
ATOM 1773 C C . LYS B 1 3 ? 20.032 6.402 23.025 1.00 33.37 2 LYS B C 1
ATOM 1774 O O . LYS B 1 3 ? 20.956 6.408 23.802 1.00 32.61 2 LYS B O 1
ATOM 1780 N N . SER B 1 4 ? 20.060 6.993 21.823 1.00 34.48 3 SER B N 1
ATOM 1781 C CA . SER B 1 4 ? 21.211 7.746 21.357 1.00 31.63 3 SER B CA 1
ATOM 1782 C C . SER B 1 4 ? 21.207 9.060 22.136 1.00 30.23 3 SER B C 1
ATOM 1783 O O . SER B 1 4 ? 20.140 9.561 22.537 1.00 30.50 3 SER B O 1
ATOM 1786 N N . LEU B 1 5 ? 22.406 9.619 22.325 1.00 28.39 4 LEU B N 1
ATOM 1787 C CA . LEU B 1 5 ? 22.617 10.797 23.153 1.00 29.90 4 LEU B CA 1
ATOM 1788 C C . LEU B 1 5 ? 22.871 12.072 22.340 1.00 29.83 4 LEU B C 1
ATOM 1789 O O . LEU B 1 5 ? 22.080 12.382 21.435 1.00 29.21 4 LEU B O 1
ATOM 1794 N N . HIS B 1 6 ? 23.925 12.828 22.656 1.00 28.58 5 HIS B N 1
ATOM 1795 C CA . HIS B 1 6 ? 24.279 14.076 21.963 1.00 28.50 5 HIS B CA 1
ATOM 1796 C C . HIS B 1 6 ? 25.041 13.894 20.637 1.00 27.32 5 HIS B C 1
ATOM 1797 O O . HIS B 1 6 ? 25.193 14.838 19.836 1.00 28.84 5 HIS B O 1
ATOM 1804 N N . ARG B 1 7 ? 25.506 12.685 20.422 1.00 27.44 6 ARG B N 1
ATOM 1805 C CA . ARG B 1 7 ? 26.129 12.259 19.187 1.00 30.94 6 ARG B CA 1
ATOM 1806 C C . ARG B 1 7 ? 25.508 10.860 18.867 1.00 30.64 6 ARG B C 1
ATOM 1807 O O . ARG B 1 7 ? 25.192 10.104 19.746 1.00 29.68 6 ARG B O 1
ATOM 1815 N N . PRO B 1 8 ? 25.294 10.560 17.583 1.00 29.67 7 PRO B N 1
ATOM 1816 C CA . PRO B 1 8 ? 24.528 9.385 17.184 1.00 30.62 7 PRO B CA 1
ATOM 1817 C C . PRO B 1 8 ? 25.146 8.032 17.459 1.00 30.80 7 PRO B C 1
ATOM 1818 O O . PRO B 1 8 ? 24.441 7.045 17.383 1.00 31.52 7 PRO B O 1
ATOM 1822 N N . ASP B 1 9 ? 26.432 7.996 17.770 1.00 30.79 8 ASP B N 1
ATOM 1823 C CA . ASP B 1 9 ? 27.135 6.757 18.075 1.00 30.77 8 ASP B CA 1
ATOM 1824 C C . ASP B 1 9 ? 27.331 6.471 19.585 1.00 31.69 8 ASP B C 1
ATOM 1825 O O . ASP B 1 9 ? 28.063 5.552 19.946 1.00 31.38 8 ASP B O 1
ATOM 1830 N N . LEU B 1 10 ? 26.680 7.257 20.442 1.00 29.60 9 LEU B N 1
ATOM 1831 C CA . LEU B 1 10 ? 26.702 7.042 21.897 1.00 31.34 9 LEU B CA 1
ATOM 1832 C C . LEU B 1 10 ? 25.297 6.826 22.340 1.00 29.05 9 LEU B C 1
ATOM 1833 O O . LEU B 1 10 ? 24.411 7.594 21.985 1.00 30.84 9 LEU B O 1
ATOM 1838 N N . TYR B 1 11 ? 25.103 5.775 23.149 1.00 29.22 10 TYR B N 1
ATOM 1839 C CA . TYR B 1 11 ? 23.813 5.401 23.684 1.00 30.06 10 TYR B CA 1
ATOM 1840 C C . TYR B 1 11 ? 23.908 5.192 25.197 1.00 30.49 10 TYR B C 1
ATOM 1841 O O . TYR B 1 11 ? 24.993 4.898 25.755 1.00 30.94 10 TYR B O 1
ATOM 1850 N N . SER B 1 12 ? 22.759 5.341 25.859 1.00 30.99 11 SER B N 1
ATOM 1851 C CA . SER B 1 12 ? 22.636 5.008 27.276 1.00 30.02 11 SER B CA 1
ATOM 1852 C C . SER B 1 12 ? 21.381 4.156 27.466 1.00 30.74 11 SER B C 1
ATOM 1853 O O . SER B 1 12 ? 20.420 4.288 26.731 1.00 31.16 11 SER B O 1
ATOM 1856 N N . TRP B 1 13 ? 21.428 3.265 28.452 1.00 29.38 12 TRP B N 1
ATOM 1857 C CA . TRP B 1 13 ? 20.263 2.536 28.896 1.00 30.33 12 TRP B CA 1
ATOM 1858 C C . TRP B 1 13 ? 20.395 2.540 30.411 1.00 27.85 12 TRP B C 1
ATOM 1859 O O . TRP B 1 13 ? 21.519 2.614 30.917 1.00 30.34 12 TRP B O 1
ATOM 1870 N N . SER B 1 14 ? 19.282 2.446 31.151 1.00 28.11 13 SER B N 1
ATOM 1871 C CA . SER B 1 14 ? 19.290 2.685 32.584 1.00 30.69 13 SER B CA 1
ATOM 1872 C C . SER B 1 14 ? 18.342 1.802 33.384 1.00 33.20 13 SER B C 1
ATOM 1873 O O . SER B 1 14 ? 17.408 1.219 32.827 1.00 35.20 13 SER B O 1
ATOM 1876 N N . THR B 1 15 ? 18.672 1.640 34.662 1.00 29.73 14 THR B N 1
ATOM 1877 C CA A THR B 1 15 ? 17.812 0.985 35.636 0.50 31.72 14 THR B CA 1
ATOM 1878 C CA B THR B 1 15 ? 17.855 0.969 35.663 0.50 31.12 14 THR B CA 1
ATOM 1879 C C . THR B 1 15 ? 17.522 2.013 36.730 1.00 31.68 14 THR B C 1
ATOM 1880 O O . THR B 1 15 ? 18.402 2.779 37.132 1.00 33.69 14 THR B O 1
ATOM 1887 N N . PHE B 1 16 ? 16.286 2.024 37.231 1.00 30.96 15 PHE B N 1
ATOM 1888 C CA . PHE B 1 16 ? 15.875 2.988 38.251 1.00 29.49 15 PHE B CA 1
ATOM 1889 C C . PHE B 1 16 ? 16.429 2.649 39.631 1.00 31.48 15 PHE B C 1
ATOM 1890 O O . PHE B 1 16 ? 16.439 1.478 39.994 1.00 33.24 15 PHE B O 1
ATOM 1898 N N . ASN B 1 17 ? 16.841 3.684 40.357 1.00 31.45 16 ASN B N 1
ATOM 1899 C CA . ASN B 1 17 ? 17.364 3.628 41.757 1.00 34.18 16 ASN B CA 1
ATOM 1900 C C . ASN B 1 17 ? 16.350 4.247 42.739 1.00 31.19 16 ASN B C 1
ATOM 1901 O O . ASN B 1 17 ? 16.319 5.473 42.937 1.00 34.70 16 ASN B O 1
ATOM 1906 N N . PRO B 1 18 ? 15.511 3.405 43.340 1.00 34.02 17 PRO B N 1
ATOM 1907 C CA . PRO B 1 18 ? 14.483 3.913 44.278 1.00 34.68 17 PRO B CA 1
ATOM 1908 C C . PRO B 1 18 ? 15.005 4.619 45.540 1.00 34.57 17 PRO B C 1
ATOM 1909 O O . PRO B 1 18 ? 14.246 5.313 46.174 1.00 35.45 17 PRO B O 1
ATOM 1913 N N . ALA B 1 19 ? 16.299 4.492 45.887 1.00 38.29 18 ALA B N 1
ATOM 1914 C CA . ALA B 1 19 ? 16.827 5.184 47.070 1.00 34.52 18 ALA B CA 1
ATOM 1915 C C . ALA B 1 19 ? 16.901 6.683 46.886 1.00 38.25 18 ALA B C 1
ATOM 1916 O O . ALA B 1 19 ? 16.658 7.455 47.838 1.00 39.12 18 ALA B O 1
ATOM 1918 N N . ARG B 1 20 ? 17.225 7.141 45.663 1.00 35.70 19 ARG B N 1
ATOM 1919 C CA . ARG B 1 20 ? 17.421 8.577 45.433 1.00 36.85 19 ARG B CA 1
ATOM 1920 C C . ARG B 1 20 ? 16.657 9.185 44.254 1.00 36.13 19 ARG B C 1
ATOM 1921 O O . ARG B 1 20 ? 16.912 10.343 43.899 1.00 34.93 19 ARG B O 1
ATOM 1929 N N . ASN B 1 21 ? 15.676 8.436 43.729 1.00 35.24 20 ASN B N 1
ATOM 1930 C CA . ASN B 1 21 ? 14.864 8.904 42.596 1.00 33.57 20 ASN B CA 1
ATOM 1931 C C . ASN B 1 21 ? 15.681 9.354 41.407 1.00 31.29 20 ASN B C 1
ATOM 1932 O O . ASN B 1 21 ? 15.435 10.442 40.825 1.00 33.36 20 ASN B O 1
ATOM 1937 N N . ILE B 1 22 ? 16.680 8.549 41.062 1.00 31.78 21 ILE B N 1
ATOM 1938 C CA . ILE B 1 22 ? 17.494 8.768 39.866 1.00 31.72 21 ILE B CA 1
ATOM 1939 C C . ILE B 1 22 ? 17.829 7.417 39.258 1.00 30.34 21 ILE B C 1
ATOM 1940 O O . ILE B 1 22 ? 17.509 6.382 39.840 1.00 33.46 21 ILE B O 1
ATOM 1945 N N . ASP B 1 23 ? 18.418 7.436 38.064 1.00 28.54 22 ASP B N 1
ATOM 1946 C CA . ASP B 1 23 ? 18.801 6.213 37.372 1.00 28.04 22 ASP B CA 1
ATOM 1947 C C . ASP B 1 23 ? 20.257 5.834 37.531 1.00 27.69 22 ASP B C 1
ATOM 1948 O O . ASP B 1 23 ? 21.140 6.677 37.779 1.00 30.41 22 ASP B 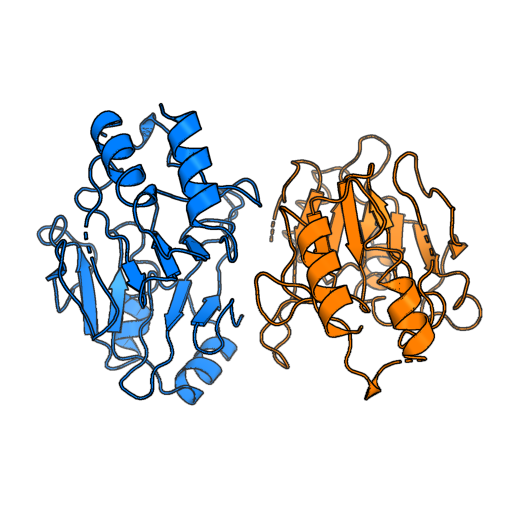O 1
ATOM 1953 N N . PHE B 1 24 ? 20.493 4.524 37.419 1.00 28.73 23 PHE B N 1
ATOM 1954 C CA . PHE B 1 24 ? 21.824 3.969 37.274 1.00 28.51 23 PHE B CA 1
ATOM 1955 C C . PHE B 1 24 ? 21.969 3.844 35.728 1.00 28.89 23 PHE B C 1
ATOM 1956 O O . PHE B 1 24 ? 21.163 3.197 35.068 1.00 29.77 23 PHE B O 1
ATOM 1964 N N . ASN B 1 25 ? 23.030 4.404 35.130 1.00 27.89 24 ASN B N 1
ATOM 1965 C CA . ASN B 1 25 ? 23.170 4.412 33.690 1.00 28.21 24 ASN B CA 1
ATOM 1966 C C . ASN B 1 25 ? 24.384 3.642 33.161 1.00 28.32 24 ASN B C 1
ATOM 1967 O O . ASN B 1 25 ? 25.493 3.783 33.681 1.00 29.99 24 ASN B O 1
ATOM 1972 N N . GLY B 1 26 ? 24.132 2.840 32.131 1.00 29.63 25 GLY B N 1
ATOM 1973 C CA . GLY B 1 26 ? 25.161 2.208 31.316 1.00 29.14 25 GLY B CA 1
ATOM 1974 C C . GLY B 1 26 ? 25.335 3.020 30.022 1.00 28.07 25 GLY B C 1
ATOM 1975 O O . GLY B 1 26 ? 24.412 3.703 29.562 1.00 28.90 25 GLY B O 1
ATOM 1976 N N . PHE B 1 27 ? 26.531 2.961 29.449 1.00 29.56 26 PHE B N 1
ATOM 1977 C CA . PHE B 1 27 ? 26.838 3.683 28.200 1.00 28.55 26 PHE B CA 1
ATOM 1978 C C . PHE B 1 27 ? 27.449 2.760 27.155 1.00 31.10 26 PHE B C 1
ATOM 1979 O O . PHE B 1 27 ? 28.131 1.786 27.487 1.00 29.30 26 PHE B O 1
ATOM 1987 N N . ALA B 1 28 ? 27.125 3.028 25.905 1.00 30.74 27 ALA B N 1
ATOM 1988 C CA . ALA B 1 28 ? 27.661 2.279 24.758 1.00 29.68 27 ALA B CA 1
ATOM 1989 C C . ALA B 1 28 ? 28.182 3.220 23.663 1.00 31.42 27 ALA B C 1
ATOM 1990 O O . ALA B 1 28 ? 27.487 4.134 23.231 1.00 31.75 27 ALA B O 1
ATOM 1992 N N . TRP B 1 29 ? 29.414 2.990 23.242 1.00 29.47 28 TRP B N 1
ATOM 1993 C CA . TRP B 1 29 ? 30.000 3.686 22.111 1.00 28.95 28 TRP B CA 1
ATOM 1994 C C . TRP B 1 29 ? 30.046 2.724 20.927 1.00 30.16 28 TRP B C 1
ATOM 1995 O O . TRP B 1 29 ? 30.754 1.692 20.966 1.00 30.33 28 TRP B O 1
ATOM 2006 N N . ILE B 1 30 ? 29.259 3.024 19.890 1.00 28.51 29 ILE B N 1
ATOM 2007 C CA . ILE B 1 30 ? 29.148 2.164 18.704 1.00 29.84 29 ILE B CA 1
ATOM 2008 C C . ILE B 1 30 ? 30.217 2.619 17.725 1.00 30.24 29 ILE B C 1
ATOM 2009 O O . ILE B 1 30 ? 30.254 3.798 17.312 1.00 30.05 29 ILE B O 1
ATOM 2014 N N . ARG B 1 31 ? 31.080 1.677 17.332 1.00 28.60 30 ARG B N 1
ATOM 2015 C CA . ARG B 1 31 ? 32.254 1.962 16.506 1.00 31.00 30 ARG B CA 1
ATOM 2016 C C . ARG B 1 31 ? 32.477 0.823 15.538 1.00 31.03 30 ARG B C 1
ATOM 2017 O O . ARG B 1 31 ? 32.323 -0.323 15.904 1.00 31.95 30 ARG B O 1
ATOM 2025 N N . PRO B 1 32 ? 32.910 1.121 14.320 1.00 30.15 31 PRO B N 1
ATOM 2026 C CA . PRO B 1 32 ? 33.213 0.070 13.338 1.00 32.48 31 PRO B CA 1
ATOM 2027 C C . PRO B 1 32 ? 34.210 -0.982 13.809 1.00 32.74 31 PRO B C 1
ATOM 2028 O O . PRO B 1 32 ? 34.080 -2.171 13.479 1.00 35.51 31 PRO B O 1
ATOM 2032 N N . GLU B 1 33 ? 35.186 -0.547 14.594 1.00 32.59 32 GLU B N 1
ATOM 2033 C CA . GLU B 1 33 ? 36.253 -1.401 15.070 1.00 32.95 32 GLU B CA 1
ATOM 2034 C C . GLU B 1 33 ? 35.895 -2.245 16.297 1.00 33.04 32 GLU B C 1
ATOM 2035 O O . GLU B 1 33 ? 36.724 -3.033 16.747 1.00 33.22 32 GLU B O 1
ATOM 2041 N N . GLY B 1 34 ? 34.705 -2.059 16.868 1.00 32.52 33 GLY B N 1
ATOM 2042 C CA . GLY B 1 34 ? 34.286 -2.840 18.032 1.00 31.06 33 GLY B CA 1
ATOM 2043 C C . GLY B 1 34 ? 33.591 -1.976 19.053 1.00 29.88 33 GLY B C 1
ATOM 2044 O O . GLY B 1 34 ? 34.172 -0.998 19.541 1.00 30.21 33 GLY B O 1
ATOM 2045 N N . ASN B 1 35 ? 32.368 -2.315 19.422 1.00 30.36 34 ASN B N 1
ATOM 2046 C CA . ASN B 1 35 ? 31.642 -1.504 20.406 1.00 27.35 34 ASN B CA 1
ATOM 2047 C C . ASN B 1 35 ? 32.192 -1.613 21.844 1.00 30.70 34 ASN B C 1
ATOM 2048 O O . ASN B 1 35 ? 32.666 -2.667 22.280 1.00 29.14 34 ASN B O 1
ATOM 2053 N N . ILE B 1 36 ? 32.076 -0.506 22.556 1.00 27.98 35 ILE B N 1
ATOM 2054 C CA . ILE B 1 36 ? 32.572 -0.387 23.918 1.00 29.08 35 ILE B CA 1
ATOM 2055 C C . ILE B 1 36 ? 31.441 -0.031 24.880 1.00 29.51 35 ILE B C 1
ATOM 2056 O O . ILE B 1 36 ? 30.754 0.946 24.643 1.00 30.26 35 ILE B O 1
ATOM 2061 N N . LEU B 1 37 ? 31.251 -0.853 25.919 1.00 29.11 36 LEU B N 1
ATOM 2062 C CA . LEU B 1 37 ? 30.285 -0.564 26.993 1.00 30.45 36 LEU B CA 1
ATOM 2063 C C . LEU B 1 37 ? 31.019 -0.049 28.212 1.00 29.60 36 LEU B C 1
ATOM 2064 O O . LEU B 1 37 ? 32.136 -0.428 28.478 1.00 29.58 36 LEU B O 1
ATOM 2069 N N . ILE B 1 38 ? 30.368 0.841 28.949 1.00 28.59 37 ILE B N 1
ATOM 2070 C CA . ILE B 1 38 ? 30.946 1.398 30.166 1.00 31.34 37 ILE B CA 1
ATOM 2071 C C . ILE B 1 38 ? 29.918 1.195 31.272 1.00 30.39 37 ILE B C 1
ATOM 2072 O O . ILE B 1 38 ? 28.707 1.541 31.110 1.00 29.58 37 ILE B O 1
ATOM 2077 N N . ASP B 1 39 ? 30.386 0.634 32.401 1.00 28.95 38 ASP B N 1
ATOM 2078 C CA . ASP B 1 39 ? 29.571 0.433 33.610 1.00 28.80 38 ASP B CA 1
ATOM 2079 C C . ASP B 1 39 ? 28.159 -0.086 33.289 1.00 28.37 38 ASP B C 1
ATOM 2080 O O . ASP B 1 39 ? 27.146 0.485 33.721 1.00 29.52 38 ASP B O 1
ATOM 2085 N N . PRO B 1 40 ? 28.079 -1.212 32.554 1.00 28.97 39 PRO B N 1
ATOM 2086 C CA . PRO B 1 40 ? 26.790 -1.644 32.043 1.00 27.57 39 PRO B CA 1
ATOM 2087 C C . PRO B 1 40 ? 25.804 -2.221 33.041 1.00 28.85 39 PRO B C 1
ATOM 2088 O O . PRO B 1 40 ? 26.098 -3.207 33.711 1.00 29.69 39 PRO B O 1
ATOM 2092 N N . VAL B 1 41 ? 24.615 -1.622 33.062 1.00 28.88 40 VAL B N 1
ATOM 2093 C CA . VAL B 1 41 ? 23.505 -2.157 33.846 1.00 30.46 40 VAL B CA 1
ATOM 2094 C C . VAL B 1 41 ? 22.858 -3.254 33.012 1.00 29.08 40 VAL B C 1
ATOM 2095 O O . VAL B 1 41 ? 23.240 -3.504 31.851 1.00 29.27 40 VAL B O 1
ATOM 2099 N N . ALA B 1 42 ? 21.860 -3.918 33.596 1.00 29.66 41 ALA B N 1
ATOM 2100 C CA . ALA B 1 42 ? 21.210 -5.026 32.915 1.00 29.87 41 ALA B CA 1
ATOM 2101 C C . ALA B 1 42 ? 20.634 -4.683 31.562 1.00 30.18 41 ALA B C 1
ATOM 2102 O O . ALA B 1 42 ? 20.081 -3.612 31.347 1.00 29.76 41 ALA B O 1
ATOM 2104 N N . LEU B 1 43 ? 20.753 -5.634 30.649 1.00 31.05 42 LEU B N 1
ATOM 2105 C CA . LEU B 1 43 ? 20.184 -5.519 29.305 1.00 30.45 42 LEU B CA 1
ATOM 2106 C C . LEU B 1 43 ? 18.986 -6.428 29.156 1.00 32.76 42 LEU B C 1
ATOM 2107 O O . LEU B 1 43 ? 19.080 -7.640 29.299 1.00 32.42 42 LEU B O 1
ATOM 2112 N N . SER B 1 44 ? 17.840 -5.838 28.837 1.00 31.95 43 SER B N 1
ATOM 2113 C CA . SER B 1 44 ? 16.668 -6.636 28.519 1.00 31.93 43 SER B CA 1
ATOM 2114 C C . SER B 1 44 ? 16.891 -7.401 27.202 1.00 30.19 43 SER B C 1
ATOM 2115 O O . SER B 1 44 ? 17.817 -7.102 26.453 1.00 31.84 43 SER B O 1
ATOM 2118 N N . ASN B 1 45 ? 16.024 -8.367 26.900 1.00 30.84 44 ASN B N 1
ATOM 2119 C CA . ASN B 1 45 ? 16.159 -9.055 25.618 1.00 31.31 44 ASN B CA 1
ATOM 2120 C C . ASN B 1 45 ? 16.056 -8.033 24.495 1.00 30.46 44 ASN B C 1
ATOM 2121 O O . ASN B 1 45 ? 16.803 -8.115 23.536 1.00 30.16 44 ASN B O 1
ATOM 2126 N N . HIS B 1 46 ? 15.141 -7.056 24.588 1.00 31.73 45 HIS B N 1
ATOM 2127 C CA . HIS B 1 46 ? 15.035 -6.069 23.494 1.00 30.43 45 HIS B CA 1
ATOM 2128 C C . HIS B 1 46 ? 16.312 -5.235 23.330 1.00 29.51 45 HIS B C 1
ATOM 2129 O O . HIS B 1 46 ? 16.736 -4.948 22.209 1.00 31.44 45 HIS B O 1
ATOM 2136 N N . ASP B 1 47 ? 16.901 -4.826 24.452 1.00 30.28 46 ASP B N 1
ATOM 2137 C CA . ASP B 1 47 ? 18.122 -4.020 24.403 1.00 31.54 46 ASP B CA 1
ATOM 2138 C C . ASP B 1 47 ? 19.265 -4.854 23.839 1.00 31.57 46 ASP B C 1
ATOM 2139 O O . ASP B 1 47 ? 20.066 -4.347 23.096 1.00 32.48 46 ASP B O 1
ATOM 2144 N N A TRP B 1 48 ? 19.331 -6.125 24.236 0.50 29.09 47 TRP B N 1
ATOM 2145 N N B TRP B 1 48 ? 19.355 -6.120 24.224 0.50 31.55 47 TRP B N 1
ATOM 2146 C CA A TRP B 1 48 ? 20.314 -7.079 23.695 0.50 29.24 47 TRP B CA 1
ATOM 2147 C CA B TRP B 1 48 ? 20.409 -6.980 23.692 0.50 32.84 47 TRP B CA 1
ATOM 2148 C C A TRP B 1 48 ? 20.248 -7.142 22.199 0.50 29.67 47 TRP B C 1
ATOM 2149 C C B TRP B 1 48 ? 20.262 -7.158 22.181 0.50 31.96 47 TRP B C 1
ATOM 2150 O O A TRP B 1 48 ? 21.274 -7.066 21.510 0.50 32.10 47 TRP B O 1
ATOM 2151 O O B TRP B 1 48 ? 21.267 -7.144 21.455 0.50 33.85 47 TRP B O 1
ATOM 2172 N N . LYS B 1 49 ? 19.031 -7.331 21.697 1.00 31.36 48 LYS B N 1
ATOM 2173 C CA . LYS B 1 49 ? 18.822 -7.441 20.255 1.00 30.27 48 LYS B CA 1
ATOM 2174 C C . LYS B 1 49 ? 19.230 -6.134 19.563 1.00 30.54 48 LYS B C 1
ATOM 2175 O O . LYS B 1 49 ? 19.825 -6.148 18.485 1.00 31.80 48 LYS B O 1
ATOM 2179 N N . HIS B 1 50 ? 18.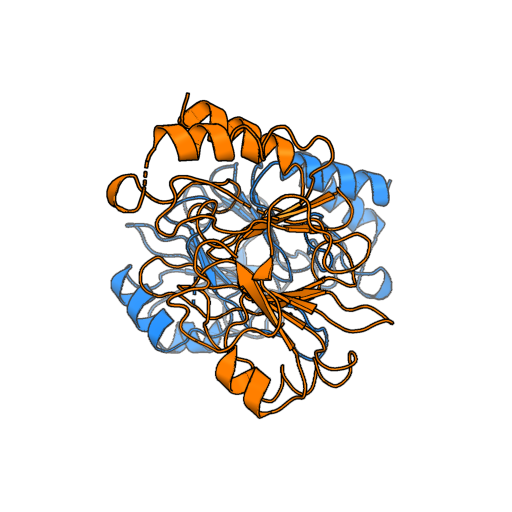937 -5.002 20.193 1.00 29.50 49 HIS B N 1
ATOM 2180 C CA . HIS B 1 50 ? 19.328 -3.709 19.649 1.00 31.73 49 HIS B CA 1
ATOM 2181 C C . HIS B 1 50 ? 20.865 -3.633 19.600 1.00 31.37 49 HIS B C 1
ATOM 2182 O O . HIS B 1 50 ? 21.455 -3.331 18.560 1.00 32.20 49 HIS B O 1
ATOM 2189 N N . LEU B 1 51 ? 21.522 -3.987 20.710 1.00 31.93 50 LEU B N 1
ATOM 2190 C CA . LEU B 1 51 ? 22.970 -3.949 20.754 1.00 31.05 50 LEU B CA 1
ATOM 2191 C C . LEU B 1 51 ? 23.575 -4.902 19.718 1.00 31.60 50 LEU B C 1
ATOM 2192 O O . LEU B 1 51 ? 24.553 -4.547 19.023 1.00 29.90 50 LEU B O 1
ATOM 2197 N N A GLU B 1 52 ? 22.995 -6.094 19.603 0.50 31.35 51 GLU B N 1
ATOM 2198 N N B GLU B 1 52 ? 23.027 -6.110 19.593 0.50 32.22 51 GLU B N 1
ATOM 2199 C CA A GLU B 1 52 ? 23.439 -7.063 18.613 0.50 31.88 51 GLU B CA 1
ATOM 2200 C CA B GLU B 1 52 ? 23.539 -7.040 18.580 0.50 33.19 51 GLU B CA 1
ATOM 2201 C C A GLU B 1 52 ? 23.390 -6.453 17.209 0.50 31.95 51 GLU B C 1
ATOM 2202 C C B GLU B 1 52 ? 23.389 -6.471 17.166 0.50 33.03 51 GLU B C 1
ATOM 2203 O O A GLU B 1 52 ? 24.348 -6.566 16.451 0.50 31.45 51 GLU B O 1
ATOM 2204 O O B GLU B 1 52 ? 24.285 -6.633 16.343 0.50 33.28 51 GLU B O 1
ATOM 2215 N N . SER B 1 53 ? 22.287 -5.777 16.887 1.00 32.23 52 SER B N 1
ATOM 2216 C CA . SER B 1 53 ? 22.087 -5.157 15.553 1.00 33.86 52 SER B CA 1
ATOM 2217 C C . SER B 1 53 ? 23.100 -4.031 15.269 1.00 35.04 52 SER B C 1
ATOM 2218 O O . SER B 1 53 ? 23.381 -3.713 14.111 1.00 36.18 52 SER B O 1
ATOM 2221 N N . LEU B 1 54 ? 23.632 -3.447 16.337 1.00 35.33 53 LEU B N 1
ATOM 2222 C CA . LEU B 1 54 ? 24.670 -2.410 16.276 1.00 34.75 53 LEU B CA 1
ATOM 2223 C C . LEU B 1 54 ? 26.115 -2.963 16.261 1.00 33.86 53 LEU B C 1
ATOM 2224 O O . LEU B 1 54 ? 27.068 -2.193 16.252 1.00 34.57 53 LEU B O 1
ATOM 2229 N N . GLY B 1 55 ? 26.275 -4.284 16.308 1.00 32.82 54 GLY B N 1
ATOM 2230 C CA . GLY B 1 55 ? 27.580 -4.911 16.259 1.00 33.40 54 GLY B CA 1
ATOM 2231 C C . GLY B 1 55 ? 28.016 -5.630 17.519 1.00 33.03 54 GLY B C 1
ATOM 2232 O O . GLY B 1 55 ? 29.138 -6.101 17.588 1.00 34.43 54 GLY B O 1
ATOM 2233 N N . GLY B 1 56 ? 27.176 -5.708 18.541 1.00 32.89 55 GLY B N 1
ATOM 2234 C CA . GLY B 1 56 ? 27.592 -6.454 19.719 1.00 30.85 55 GLY B CA 1
ATOM 2235 C C . GLY B 1 56 ? 28.491 -5.661 20.663 1.00 32.25 55 GLY B C 1
ATOM 2236 O O . GLY B 1 56 ? 28.383 -4.435 20.759 1.00 33.63 55 GLY B O 1
ATOM 2237 N N . VAL B 1 57 ? 29.361 -6.392 21.371 1.00 30.14 56 VAL B N 1
ATOM 2238 C CA A VAL B 1 57 ? 30.265 -5.768 22.326 0.50 31.29 56 VAL B CA 1
ATOM 2239 C CA B VAL B 1 57 ? 30.236 -5.841 22.408 0.50 31.96 56 VAL B CA 1
ATOM 2240 C C . VAL B 1 57 ? 31.653 -6.418 22.319 1.00 31.67 56 VAL B C 1
ATOM 2241 O O . VAL B 1 57 ? 31.808 -7.655 22.415 1.00 31.30 56 VAL B O 1
ATOM 2248 N N . VAL B 1 58 ? 32.677 -5.564 22.189 1.00 30.44 57 VAL B N 1
ATOM 2249 C CA . VAL B 1 58 ? 34.075 -6.007 22.172 1.00 31.25 57 VAL B CA 1
ATOM 2250 C C . VAL B 1 58 ? 34.850 -5.720 23.482 1.00 29.37 57 VAL B C 1
ATOM 2251 O O . VAL B 1 58 ? 35.779 -6.469 23.829 1.00 28.97 57 VAL B O 1
ATOM 2255 N N . TRP B 1 59 ? 34.528 -4.596 24.137 1.00 28.92 58 TRP B N 1
ATOM 2256 C CA . TRP B 1 59 ? 35.080 -4.222 25.426 1.00 29.23 58 TRP B CA 1
ATOM 2257 C C . TRP B 1 59 ? 33.989 -3.724 26.354 1.00 30.37 58 TRP B C 1
ATOM 2258 O O . TRP B 1 59 ? 33.042 -3.085 25.917 1.00 30.51 58 TRP B O 1
ATOM 2269 N N . ILE B 1 60 ? 34.169 -4.047 27.631 1.00 29.50 59 ILE B N 1
ATOM 2270 C CA . ILE B 1 60 ? 33.446 -3.426 28.714 1.00 27.81 59 ILE B CA 1
ATOM 2271 C C . ILE B 1 60 ? 34.550 -2.760 29.551 1.00 29.84 59 ILE B C 1
ATOM 2272 O O . ILE B 1 60 ? 35.562 -3.394 29.842 1.00 30.22 59 ILE B O 1
ATOM 2277 N N . VAL B 1 61 ? 34.377 -1.465 29.815 1.00 30.04 60 VAL B N 1
ATOM 2278 C CA . VAL B 1 61 ? 35.257 -0.726 30.710 1.00 29.30 60 VAL B CA 1
ATOM 2279 C C . VAL B 1 61 ? 34.478 -0.513 31.997 1.00 28.83 60 VAL B C 1
ATOM 2280 O O . VAL B 1 61 ? 33.360 0.016 31.971 1.00 28.81 60 VAL B O 1
ATOM 2284 N N . LEU B 1 62 ? 35.095 -0.847 33.125 1.00 28.13 61 LEU B N 1
ATOM 2285 C CA . LEU B 1 62 ? 34.496 -0.651 34.427 1.00 29.27 61 LEU B CA 1
ATOM 2286 C C . LEU B 1 62 ? 35.295 0.404 35.154 1.00 28.97 61 LEU B C 1
ATOM 2287 O O . LEU B 1 62 ? 36.497 0.249 35.317 1.00 31.20 61 LEU B O 1
ATOM 2292 N N . THR B 1 63 ? 34.636 1.486 35.570 1.00 28.91 62 THR B N 1
ATOM 2293 C CA . THR B 1 63 ? 35.331 2.604 36.217 1.00 27.66 62 THR B CA 1
ATOM 2294 C C . THR B 1 63 ? 35.828 2.322 37.636 1.00 27.90 62 THR B C 1
ATOM 2295 O O . THR B 1 63 ? 36.795 2.931 38.116 1.00 29.07 62 THR B O 1
ATOM 2299 N N . ASN B 1 64 ? 35.146 1.405 38.321 1.00 29.91 63 ASN B N 1
ATOM 2300 C CA . ASN B 1 64 ? 35.469 1.024 39.660 1.00 29.38 63 ASN B CA 1
ATOM 2301 C C . ASN B 1 64 ? 34.746 -0.280 40.004 1.00 28.30 63 ASN B C 1
ATOM 2302 O O . ASN B 1 64 ? 33.750 -0.654 39.352 1.00 29.87 63 ASN B O 1
ATOM 2307 N N . SER B 1 65 ? 35.210 -0.944 41.055 1.00 28.28 64 SER B N 1
ATOM 2308 C CA . SER B 1 65 ? 34.574 -2.209 41.476 1.00 28.88 64 SER B CA 1
ATOM 2309 C C . SER B 1 65 ? 33.084 -2.169 41.801 1.00 28.86 64 SER B C 1
ATOM 2310 O O . SER B 1 65 ? 32.404 -3.173 41.626 1.00 29.72 64 SER B O 1
ATOM 2313 N N . ASP B 1 66 ? 32.573 -1.028 42.289 1.00 29.52 65 ASP B N 1
ATOM 2314 C CA . ASP B 1 66 ? 31.173 -0.923 42.618 1.00 29.08 65 ASP B CA 1
ATOM 2315 C C . ASP B 1 66 ? 30.270 -0.795 41.394 1.00 29.13 65 ASP B C 1
ATOM 2316 O O . ASP B 1 66 ? 29.024 -0.897 41.524 1.00 30.38 65 ASP B O 1
ATOM 2321 N N . HIS B 1 67 ? 30.860 -0.573 40.210 1.00 28.36 66 HIS B N 1
ATOM 2322 C CA . HIS B 1 67 ? 30.078 -0.527 38.961 1.00 27.57 66 HIS B CA 1
ATOM 2323 C C . HIS B 1 67 ? 30.235 -1.793 38.086 1.00 29.63 66 HIS B C 1
ATOM 2324 O O . HIS B 1 67 ? 29.956 -1.770 36.893 1.00 29.33 66 HIS B O 1
ATOM 2331 N N . VAL B 1 68 ? 30.684 -2.891 38.680 1.00 29.80 67 VAL B N 1
ATOM 2332 C CA . VAL B 1 68 ? 30.686 -4.171 37.977 1.00 28.70 67 VAL B CA 1
ATOM 2333 C C . VAL B 1 68 ? 29.289 -4.478 37.383 1.00 28.90 67 VAL B C 1
ATOM 2334 O O . VAL B 1 68 ? 29.188 -4.965 36.239 1.00 28.81 67 VAL B O 1
ATOM 2338 N N . ARG B 1 69 ? 28.232 -4.184 38.138 1.00 29.94 68 ARG B N 1
ATOM 2339 C CA . ARG B 1 69 ? 26.880 -4.219 37.619 1.00 29.20 68 ARG B CA 1
ATOM 2340 C C . ARG B 1 69 ? 26.603 -5.531 36.858 1.00 29.44 68 ARG B C 1
ATOM 2341 O O . ARG B 1 69 ? 26.759 -6.604 37.466 1.00 28.94 68 ARG B O 1
ATOM 2349 N N . SER B 1 70 ? 26.205 -5.483 35.588 1.00 28.14 69 SER B N 1
ATOM 2350 C CA . SER B 1 70 ? 25.861 -6.677 34.834 1.00 30.82 69 SER B CA 1
ATOM 2351 C C . SER B 1 70 ? 27.013 -7.166 33.927 1.00 30.11 69 SER B C 1
ATOM 2352 O O . SER B 1 70 ? 26.790 -7.970 33.036 1.00 31.20 69 SER B O 1
ATOM 2355 N N . ALA B 1 71 ? 28.235 -6.694 34.164 1.00 28.68 70 ALA B N 1
ATOM 2356 C CA . ALA B 1 71 ? 29.359 -7.115 33.343 1.00 29.15 70 ALA B CA 1
ATOM 2357 C C . ALA B 1 71 ? 29.586 -8.643 33.230 1.00 30.03 70 ALA B C 1
ATOM 2358 O O . ALA B 1 71 ? 29.948 -9.108 32.166 1.00 30.24 70 ALA B O 1
ATOM 2360 N N . LYS B 1 72 ? 29.414 -9.398 34.314 1.00 30.36 71 LYS B N 1
ATOM 2361 C CA . LYS B 1 72 ? 29.612 -10.851 34.293 1.00 30.98 71 LYS B CA 1
ATOM 2362 C C . LYS B 1 72 ? 28.623 -11.525 33.376 1.00 29.40 71 LYS B C 1
ATOM 2363 O O . LYS B 1 72 ? 28.963 -12.390 32.571 1.00 31.50 71 LYS B O 1
ATOM 2367 N N . GLU B 1 73 ? 27.375 -11.117 33.499 1.00 31.57 72 GLU B N 1
ATOM 2368 C CA . GLU B 1 73 ? 26.327 -11.682 32.708 1.00 31.99 72 GLU B CA 1
ATOM 2369 C C . GLU B 1 73 ? 26.545 -11.398 31.225 1.00 32.47 72 GLU B C 1
ATOM 2370 O O . GLU B 1 73 ? 26.329 -12.262 30.387 1.00 32.88 72 GLU B O 1
ATOM 2376 N N . ILE B 1 74 ? 26.979 -10.189 30.894 1.00 31.37 73 ILE B N 1
ATOM 2377 C CA . ILE B 1 74 ? 27.282 -9.839 29.502 1.00 28.94 73 ILE B CA 1
ATOM 2378 C C . ILE B 1 74 ? 28.533 -10.606 29.024 1.00 29.89 73 ILE B C 1
ATOM 2379 O O . ILE B 1 74 ? 28.573 -11.121 27.898 1.00 32.84 73 ILE B O 1
ATOM 2384 N N . ALA B 1 75 ? 29.556 -10.668 29.859 1.00 30.35 74 ALA B N 1
ATOM 2385 C CA . ALA B 1 75 ? 30.751 -11.399 29.491 1.00 30.33 74 ALA B CA 1
ATOM 2386 C C . ALA B 1 75 ? 30.424 -12.870 29.196 1.00 32.78 74 ALA B C 1
ATOM 2387 O O . ALA B 1 75 ? 30.943 -13.431 28.231 1.00 33.59 74 ALA B O 1
ATOM 2389 N N . ASP B 1 76 ? 29.550 -13.475 30.005 1.00 31.80 75 ASP B N 1
ATOM 2390 C CA . ASP B 1 76 ? 29.151 -14.864 29.791 1.00 32.63 75 ASP B CA 1
ATOM 2391 C C . ASP B 1 76 ? 28.424 -15.142 28.491 1.00 32.68 75 ASP B C 1
ATOM 2392 O O . ASP B 1 76 ? 28.486 -16.282 28.012 1.00 31.33 75 ASP B O 1
ATOM 2397 N N . GLN B 1 77 ? 27.789 -14.126 27.905 1.00 33.15 76 GLN B N 1
ATOM 2398 C CA . GLN B 1 77 ? 27.011 -14.291 26.685 1.00 34.40 76 GLN B CA 1
ATOM 2399 C C . GLN B 1 77 ? 27.661 -13.753 25.430 1.00 32.83 76 GLN B C 1
ATOM 2400 O O . GLN B 1 77 ? 27.050 -13.821 24.363 1.00 32.65 76 GLN B O 1
ATOM 2406 N N . THR B 1 78 ? 28.889 -13.228 25.551 1.00 32.06 77 THR B N 1
ATOM 2407 C CA . THR B 1 78 ? 29.615 -12.630 24.444 1.00 30.67 77 THR B CA 1
ATOM 2408 C C . THR B 1 78 ? 31.096 -12.975 24.569 1.00 31.32 77 THR B C 1
ATOM 2409 O O . THR B 1 78 ? 31.508 -13.649 25.512 1.00 31.11 77 THR B O 1
ATOM 2413 N N . TYR B 1 79 ? 31.898 -12.506 23.631 1.00 30.30 78 TYR B N 1
ATOM 2414 C CA . TYR B 1 79 ? 33.337 -12.683 23.749 1.00 31.43 78 TYR B CA 1
ATOM 2415 C C . TYR B 1 79 ? 34.014 -11.393 24.148 1.00 31.48 78 TYR B C 1
ATOM 2416 O O . TYR B 1 79 ? 35.192 -11.203 23.854 1.00 31.62 78 TYR B O 1
ATOM 2425 N N . THR B 1 80 ? 33.297 -10.521 24.849 1.00 30.60 79 THR B N 1
ATOM 2426 C CA . THR B 1 80 ? 33.882 -9.246 25.227 1.00 30.42 79 THR B CA 1
ATOM 2427 C C . THR B 1 80 ? 35.082 -9.421 26.165 1.00 31.49 79 THR B C 1
ATOM 2428 O O . THR B 1 80 ? 35.168 -10.373 26.955 1.00 30.97 79 THR B O 1
ATOM 2432 N N . LYS B 1 81 ? 36.030 -8.502 26.037 1.00 30.24 80 LYS B N 1
ATOM 2433 C CA . LYS B 1 81 ? 37.087 -8.355 27.013 1.00 30.39 80 LYS B CA 1
ATOM 2434 C C . LYS B 1 81 ? 36.611 -7.296 28.012 1.00 30.28 80 LYS B C 1
ATOM 2435 O O . LYS B 1 81 ? 35.679 -6.510 27.738 1.00 29.31 80 LYS B O 1
ATOM 2441 N N . ILE B 1 82 ? 37.225 -7.299 29.195 1.00 29.19 81 ILE B N 1
ATOM 2442 C CA . ILE B 1 82 ? 36.893 -6.373 30.251 1.00 31.22 81 ILE B CA 1
ATOM 2443 C C . ILE B 1 82 ? 38.164 -5.651 30.686 1.00 30.23 81 ILE B C 1
ATOM 2444 O O . ILE B 1 82 ? 39.201 -6.281 30.847 1.00 29.56 81 ILE B O 1
ATOM 2449 N N . ALA B 1 83 ? 38.054 -4.334 30.846 1.00 30.98 82 ALA B N 1
ATOM 2450 C CA . ALA B 1 83 ? 39.106 -3.489 31.324 1.00 29.53 82 ALA B CA 1
ATOM 2451 C C . ALA B 1 83 ? 38.664 -2.820 32.622 1.00 30.22 82 ALA B C 1
ATOM 2452 O O . ALA B 1 83 ? 37.518 -2.376 32.726 1.00 30.38 82 ALA B O 1
ATOM 2454 N N . GLY B 1 84 ? 39.556 -2.810 33.618 1.00 30.48 83 GLY B N 1
ATOM 2455 C CA . GLY B 1 84 ? 39.266 -2.141 34.895 1.00 31.42 83 GLY B CA 1
ATOM 2456 C C . GLY B 1 84 ? 40.423 -1.288 35.398 1.00 30.37 83 GLY B C 1
ATOM 2457 O O . GLY B 1 84 ? 41.481 -1.210 34.748 1.00 29.62 83 GLY B O 1
ATOM 2458 N N . PRO B 1 85 ? 40.232 -0.621 36.546 1.00 30.10 84 PRO B N 1
ATOM 2459 C CA . PRO B 1 85 ? 41.237 0.284 37.094 1.00 29.11 84 PRO B CA 1
ATOM 2460 C C . PRO B 1 85 ? 42.428 -0.449 37.700 1.00 28.98 84 PRO B C 1
ATOM 2461 O O . PRO B 1 85 ? 42.246 -1.274 38.581 1.00 29.09 84 PRO B O 1
ATOM 2465 N N . VAL B 1 86 ? 43.638 -0.107 37.267 1.00 30.66 85 VAL B N 1
ATOM 2466 C CA . VAL B 1 86 ? 44.842 -0.784 37.759 1.00 29.86 85 VAL B CA 1
ATOM 2467 C C . VAL B 1 86 ? 44.968 -0.717 39.311 1.00 29.54 85 VAL B C 1
ATOM 2468 O O . VAL B 1 86 ? 45.487 -1.647 39.933 1.00 28.67 85 VAL B O 1
ATOM 2472 N N . ALA B 1 87 ? 44.471 0.355 39.935 1.00 30.74 86 ALA B N 1
ATOM 2473 C CA . ALA B 1 87 ? 44.563 0.512 41.403 1.00 28.62 86 ALA B CA 1
ATOM 2474 C C . ALA B 1 87 ? 43.803 -0.554 42.196 1.00 31.18 86 ALA B C 1
ATOM 2475 O O . ALA B 1 87 ? 44.103 -0.750 43.378 1.00 32.43 86 ALA B O 1
ATOM 2477 N N . GLU B 1 88 ? 42.831 -1.235 41.565 1.00 30.86 87 GLU B N 1
ATOM 2478 C CA . GLU B 1 88 ? 42.057 -2.298 42.214 1.00 29.91 87 GLU B CA 1
ATOM 2479 C C . GLU B 1 88 ? 42.385 -3.686 41.645 1.00 31.36 87 GLU B C 1
ATOM 2480 O O . GLU B 1 88 ? 41.619 -4.631 41.838 1.00 32.29 87 GLU B O 1
ATOM 2486 N N . LYS B 1 89 ? 43.524 -3.823 40.969 1.00 31.77 88 LYS B N 1
ATOM 2487 C CA . LYS B 1 89 ? 43.818 -5.092 40.300 1.00 34.88 88 LYS B CA 1
ATOM 2488 C C . LYS B 1 89 ? 43.964 -6.295 41.211 1.00 35.35 88 LYS B C 1
ATOM 2489 O O . LYS B 1 89 ? 43.671 -7.422 40.781 1.00 35.94 88 LYS B O 1
ATOM 2495 N N . GLU B 1 90 ? 44.340 -6.077 42.466 1.00 36.49 89 GLU B N 1
ATOM 2496 C CA . GLU B 1 90 ? 44.572 -7.200 43.359 1.00 40.42 89 GLU B CA 1
ATOM 2497 C C . GLU B 1 90 ? 43.322 -7.782 44.019 1.00 42.57 89 GLU B C 1
ATOM 2498 O O . GLU B 1 90 ? 43.396 -8.874 44.565 1.00 45.18 89 GLU B O 1
ATOM 2504 N N . ASN B 1 91 ? 42.178 -7.097 43.974 1.00 43.21 90 ASN B N 1
ATOM 2505 C CA . ASN B 1 91 ? 40.974 -7.649 44.602 1.00 44.64 90 ASN B CA 1
ATOM 2506 C C . ASN B 1 91 ? 39.711 -7.247 43.867 1.00 42.21 90 ASN B C 1
ATOM 2507 O O . ASN B 1 91 ? 38.745 -6.850 44.492 1.00 49.39 90 ASN B O 1
ATOM 2509 N N . PHE B 1 92 ? 39.708 -7.368 42.550 1.00 36.80 91 PHE B N 1
ATOM 2510 C CA . PHE B 1 92 ? 38.570 -6.902 41.764 1.00 33.85 91 PHE B CA 1
ATOM 2511 C C . PHE B 1 92 ? 37.496 -8.000 41.700 1.00 34.60 91 PHE B C 1
ATOM 2512 O O . PHE B 1 92 ? 37.838 -9.185 41.688 1.00 34.43 91 PHE B O 1
ATOM 2520 N N . PRO B 1 93 ? 36.207 -7.621 41.621 1.00 32.73 92 PRO B N 1
ATOM 2521 C CA . PRO B 1 93 ? 35.143 -8.634 41.637 1.00 33.65 92 PRO B CA 1
ATOM 2522 C C . PRO B 1 93 ? 34.943 -9.492 40.414 1.00 35.61 92 PRO B C 1
ATOM 2523 O O . PRO B 1 93 ? 34.087 -10.372 40.451 1.00 37.35 92 PRO B O 1
ATOM 2527 N N . ILE B 1 94 ? 35.646 -9.217 39.323 1.00 33.52 93 ILE B N 1
ATOM 2528 C CA . ILE B 1 94 ? 35.616 -10.087 38.174 1.00 33.51 93 ILE B CA 1
ATOM 2529 C C . ILE B 1 94 ? 36.964 -10.062 37.456 1.00 33.18 93 ILE B C 1
ATOM 2530 O O . ILE B 1 94 ? 37.775 -9.158 37.644 1.00 29.65 93 ILE B O 1
ATOM 2535 N N . TYR B 1 95 ? 37.208 -11.093 36.654 1.00 32.58 94 TYR B N 1
ATOM 2536 C CA . TYR B 1 95 ? 38.418 -11.165 35.861 1.00 31.72 94 TYR B CA 1
ATOM 2537 C C . TYR B 1 95 ? 38.459 -10.047 34.821 1.00 29.80 94 TYR B C 1
ATOM 2538 O O . TYR B 1 95 ? 37.478 -9.807 34.122 1.00 30.41 94 TYR B O 1
ATOM 2547 N N . CYS B 1 96 ? 39.589 -9.356 34.746 1.00 31.02 95 CYS B N 1
ATOM 2548 C CA . CYS B 1 96 ? 39.806 -8.325 33.729 1.00 29.49 95 CYS B CA 1
ATOM 2549 C C . CYS B 1 96 ? 40.956 -8.750 32.827 1.00 29.73 95 CYS B C 1
ATOM 2550 O O . CYS B 1 96 ? 41.999 -9.256 33.277 1.00 29.15 95 CYS B O 1
ATOM 2553 N N . ASP B 1 97 ? 40.733 -8.554 31.538 1.00 31.32 96 ASP B N 1
ATOM 2554 C CA . ASP B 1 97 ? 41.726 -8.824 30.514 1.00 30.65 96 ASP B CA 1
ATOM 2555 C C . ASP B 1 97 ? 42.784 -7.721 30.415 1.00 31.32 96 ASP B C 1
ATOM 2556 O O . ASP B 1 97 ? 43.880 -7.957 29.853 1.00 28.60 96 ASP B O 1
ATOM 2561 N N A ARG B 1 98 ? 42.475 -6.543 30.947 0.50 31.41 97 ARG B N 1
ATOM 2562 N N B ARG B 1 98 ? 42.449 -6.534 30.934 0.50 31.23 97 ARG B N 1
ATOM 2563 C CA A ARG B 1 98 ? 43.397 -5.439 30.917 0.50 31.74 97 ARG B CA 1
ATOM 2564 C CA B ARG B 1 98 ? 43.267 -5.339 30.824 0.50 30.94 97 ARG B CA 1
ATOM 2565 C C A ARG B 1 98 ? 43.128 -4.458 32.054 0.50 30.42 97 ARG B C 1
ATOM 2566 C C B ARG B 1 98 ? 43.103 -4.428 32.052 0.50 30.19 97 ARG B C 1
ATOM 2567 O O A ARG B 1 98 ? 41.981 -4.223 32.444 0.50 30.22 97 ARG B O 1
ATOM 2568 O O B ARG B 1 98 ? 41.978 -4.209 32.514 0.50 30.28 97 ARG B O 1
ATOM 2583 N N . TRP B 1 99 ? 44.215 -3.898 32.570 1.00 29.88 98 TRP B N 1
ATOM 2584 C CA . TRP B 1 99 ? 44.186 -2.941 33.688 1.00 31.12 98 TRP B CA 1
ATOM 2585 C C . TRP B 1 99 ? 44.649 -1.610 33.121 1.00 29.02 98 TRP B C 1
ATOM 2586 O O . TRP B 1 99 ? 45.713 -1.518 32.505 1.00 30.99 98 TRP B O 1
ATOM 2597 N N . LEU B 1 100 ? 43.823 -0.596 33.330 1.00 30.28 99 LEU B N 1
ATOM 2598 C CA . LEU B 1 100 ? 44.024 0.739 32.822 1.00 30.27 99 LEU B CA 1
ATOM 2599 C C . LEU B 1 100 ? 44.618 1.686 33.855 1.00 29.73 99 LEU B C 1
ATOM 2600 O O . LEU B 1 100 ? 44.233 1.693 35.027 1.00 30.77 99 LEU B O 1
ATOM 2605 N N . SER B 1 101 ? 45.573 2.489 33.381 1.00 31.28 100 SER B N 1
ATOM 2606 C CA . SER B 1 101 ? 46.263 3.488 34.165 1.00 31.77 100 SER B CA 1
ATOM 2607 C C . SER B 1 101 ? 46.067 4.857 33.527 1.00 30.34 100 SER B C 1
ATOM 2608 O O . SER B 1 101 ? 45.702 4.991 32.344 1.00 28.90 100 SER B O 1
ATOM 2611 N N . ASP B 1 102 ? 46.327 5.875 34.329 1.00 31.39 101 ASP B N 1
ATOM 2612 C CA . ASP B 1 102 ? 46.215 7.245 33.876 1.00 29.76 101 ASP B CA 1
ATOM 2613 C C . ASP B 1 102 ? 47.071 7.473 32.624 1.00 29.76 101 ASP B C 1
ATOM 2614 O O . ASP B 1 102 ? 48.257 7.086 32.552 1.00 28.80 101 ASP B O 1
ATOM 2619 N N . GLY B 1 103 ? 46.451 8.079 31.620 1.00 29.59 102 GLY B N 1
ATOM 2620 C CA . GLY B 1 103 ? 47.125 8.357 30.353 1.00 30.20 102 GLY B CA 1
ATOM 2621 C C . GLY B 1 103 ? 46.961 7.284 29.298 1.00 30.07 102 GLY B C 1
ATOM 2622 O O . GLY B 1 103 ? 47.318 7.503 28.125 1.00 32.37 102 GLY B O 1
ATOM 2623 N N . ASP B 1 104 ? 46.471 6.106 29.685 1.00 30.27 103 ASP B N 1
ATOM 2624 C CA . ASP B 1 104 ? 46.243 5.055 28.710 1.00 29.10 103 ASP B CA 1
ATOM 2625 C C . ASP B 1 104 ? 45.198 5.470 27.710 1.00 30.85 103 ASP B C 1
ATOM 2626 O O . ASP B 1 104 ? 44.340 6.277 28.006 1.00 32.81 103 ASP B O 1
ATOM 2631 N N . GLU B 1 105 ? 45.287 4.915 26.508 1.00 31.44 104 GLU B N 1
ATOM 2632 C CA . GLU B 1 105 ? 44.259 5.135 25.508 1.00 34.36 104 GLU B CA 1
ATOM 2633 C C . GLU B 1 105 ? 43.839 3.713 25.088 1.00 34.86 104 GLU B C 1
ATOM 2634 O O . GLU B 1 105 ? 44.611 3.014 24.434 1.00 35.92 104 GLU B O 1
ATOM 2640 N N . LEU B 1 106 ? 42.641 3.287 25.514 1.00 33.26 105 LEU B N 1
ATOM 2641 C CA . LEU B 1 106 ? 42.154 1.913 25.276 1.00 34.63 105 LEU B CA 1
ATOM 2642 C C . LEU B 1 106 ? 42.069 1.625 23.792 1.00 33.83 105 LEU B C 1
ATOM 2643 O O . LEU B 1 106 ? 42.549 0.599 23.330 1.00 33.77 105 LEU B O 1
ATOM 2648 N N . VAL B 1 107 ? 41.423 2.544 23.082 1.00 31.93 106 VAL B N 1
ATOM 2649 C CA . VAL B 1 107 ? 41.338 2.567 21.640 1.00 31.59 106 VAL B CA 1
ATOM 2650 C C . VAL B 1 107 ? 41.555 4.039 21.258 1.00 31.89 106 VAL B C 1
ATOM 2651 O O . VAL B 1 107 ? 41.389 4.942 22.108 1.00 32.17 106 VAL B O 1
ATOM 2655 N N . PRO B 1 108 ? 41.904 4.293 20.004 1.00 32.33 107 PRO B N 1
ATOM 2656 C CA . PRO B 1 108 ? 42.159 5.691 19.649 1.00 33.66 107 PRO B CA 1
ATOM 2657 C C . PRO B 1 108 ? 40.975 6.600 19.940 1.00 32.76 107 PRO B C 1
ATOM 2658 O O . PRO B 1 108 ? 39.845 6.300 19.525 1.00 32.65 107 PRO B O 1
ATOM 2662 N N . GLY B 1 109 ? 41.243 7.665 20.700 1.00 32.44 108 GLY B N 1
ATOM 2663 C CA . GLY B 1 109 ? 40.225 8.628 21.092 1.00 31.55 108 GLY B CA 1
ATOM 2664 C C . GLY B 1 109 ? 39.576 8.374 22.434 1.00 31.12 108 GLY B C 1
ATOM 2665 O O . GLY B 1 109 ? 38.755 9.167 22.882 1.00 32.16 108 GLY B O 1
ATOM 2666 N N . LEU B 1 110 ? 39.899 7.270 23.094 1.00 30.42 109 LEU B N 1
ATOM 2667 C CA . LEU B 1 110 ? 39.277 6.993 24.398 1.00 29.96 109 LEU B CA 1
ATOM 2668 C C . LEU B 1 110 ? 40.367 7.007 25.462 1.00 31.90 109 LEU B C 1
ATOM 2669 O O . LEU B 1 110 ? 41.051 6.002 25.699 1.00 32.96 109 LEU B O 1
ATOM 2674 N N . LYS B 1 111 ? 40.529 8.179 26.076 1.00 31.36 110 LYS B N 1
ATOM 2675 C CA . LYS B 1 111 ? 41.616 8.456 27.008 1.00 30.41 110 LYS B CA 1
ATOM 2676 C C . LYS B 1 111 ? 41.203 8.148 28.434 1.00 29.78 110 LYS B C 1
ATOM 2677 O O . LYS B 1 111 ? 40.081 8.426 28.829 1.00 31.05 110 LYS B O 1
ATOM 2683 N N . VAL B 1 112 ? 42.128 7.603 29.206 1.00 29.79 111 VAL B N 1
ATOM 2684 C CA . VAL B 1 112 ? 41.854 7.213 30.560 1.00 29.09 111 VAL B CA 1
ATOM 2685 C C . VAL B 1 112 ? 42.498 8.142 31.591 1.00 30.74 111 VAL B C 1
ATOM 2686 O O . VAL B 1 112 ? 43.631 8.594 31.393 1.00 28.95 111 VAL B O 1
ATOM 2703 N N . GLU B 1 114 ? 42.886 8.488 36.026 1.00 30.56 113 GLU B N 1
ATOM 2704 C CA . GLU B 1 114 ? 42.670 7.895 37.360 1.00 30.23 113 GLU B CA 1
ATOM 2705 C C . GLU B 1 114 ? 42.414 9.076 38.305 1.00 31.94 113 GLU B C 1
ATOM 2706 O O . GLU B 1 114 ? 43.168 10.047 38.292 1.00 33.21 113 GLU B O 1
ATOM 2712 N N . LEU B 1 115 ? 41.347 8.965 39.086 1.00 30.93 114 LEU B N 1
ATOM 2713 C CA . LEU B 1 115 ? 40.915 9.948 40.081 1.00 30.41 114 LEU B CA 1
ATOM 2714 C C . LEU B 1 115 ? 41.323 9.416 41.451 1.00 30.91 114 LEU B C 1
ATOM 2715 O O . LEU B 1 115 ? 41.298 8.196 41.674 1.00 32.14 114 LEU B O 1
ATOM 2720 N N . GLN B 1 116 ? 41.726 10.314 42.355 1.00 30.16 115 GLN B N 1
ATOM 2721 C CA . GLN B 1 116 ? 42.190 9.904 43.680 1.00 31.03 115 GLN B CA 1
ATOM 2722 C C . GLN B 1 116 ? 41.302 10.473 44.759 1.00 29.82 115 GLN B C 1
ATOM 2723 O O . GLN B 1 116 ? 40.721 11.559 44.611 1.00 31.14 115 GLN B O 1
ATOM 2729 N N . GLY B 1 117 ? 41.197 9.706 45.826 1.00 30.78 116 GLY B N 1
ATOM 2730 C CA . GLY B 1 117 ? 40.428 10.084 46.998 1.00 30.78 116 GLY B CA 1
ATOM 2731 C C . GLY B 1 117 ? 38.991 9.631 47.044 1.00 31.65 116 GLY B C 1
ATOM 2732 O O . GLY B 1 117 ? 38.313 9.910 48.024 1.00 32.51 116 GLY B O 1
ATOM 2733 N N . SER B 1 118 ? 38.513 8.958 45.996 1.00 30.30 117 SER B N 1
ATOM 2734 C CA . SER B 1 118 ? 37.134 8.493 45.954 1.00 28.79 117 SER B CA 1
ATOM 2735 C C . SER B 1 118 ? 36.952 7.283 46.867 1.00 31.14 117 SER B C 1
ATOM 2736 O O . SER B 1 118 ? 37.837 6.947 47.635 1.00 30.27 117 SER B O 1
ATOM 2739 N N . LYS B 1 119 ? 35.789 6.639 46.798 1.00 31.17 118 LYS B N 1
ATOM 2740 C CA . LYS B 1 119 ? 35.489 5.501 47.667 1.00 31.15 118 LYS B CA 1
ATOM 2741 C C . LYS B 1 119 ? 36.322 4.279 47.325 1.00 31.51 118 LYS B C 1
ATOM 2742 O O . LYS B 1 119 ? 36.498 3.408 48.165 1.00 32.21 118 LYS B O 1
ATOM 2748 N N . THR B 1 120 ? 36.840 4.220 46.096 1.00 30.47 119 THR B N 1
ATOM 2749 C CA . THR B 1 120 ? 37.779 3.179 45.691 1.00 30.72 119 THR B CA 1
ATOM 2750 C C . THR B 1 120 ? 38.983 3.886 45.133 1.00 29.92 119 THR B C 1
ATOM 2751 O O . THR B 1 120 ? 38.861 4.985 44.611 1.00 30.96 119 THR B O 1
ATOM 2755 N N . PRO B 1 121 ? 40.155 3.258 45.233 1.00 30.97 120 PRO B N 1
ATOM 2756 C CA . PRO B 1 121 ? 41.339 3.901 44.719 1.00 31.16 120 PRO B CA 1
ATOM 2757 C C . PRO B 1 121 ? 41.440 3.916 43.188 1.00 30.61 120 PRO B C 1
ATOM 2758 O O . PRO B 1 121 ? 41.051 2.971 42.516 1.00 27.46 120 PRO B O 1
ATOM 2762 N N . GLY B 1 122 ? 41.997 4.992 42.648 1.00 29.99 121 GLY B N 1
ATOM 2763 C CA . GLY B 1 122 ? 42.223 5.067 41.223 1.00 29.16 121 GLY B CA 1
ATOM 2764 C C . GLY B 1 122 ? 41.007 4.860 40.328 1.00 27.98 121 GLY B C 1
ATOM 2765 O O . GLY B 1 122 ? 41.124 4.228 39.265 1.00 29.61 121 GLY B O 1
ATOM 2766 N N . GLU B 1 123 ? 39.849 5.378 40.767 1.00 28.85 122 GLU B N 1
ATOM 2767 C CA . GLU B 1 123 ? 38.606 5.320 39.998 1.00 27.97 122 GLU B CA 1
ATOM 2768 C C . GLU B 1 123 ? 38.815 5.953 38.639 1.00 28.01 122 GLU B C 1
ATOM 2769 O O . GLU B 1 123 ? 39.401 7.011 38.533 1.00 31.38 122 GLU B O 1
ATOM 2775 N N . LEU B 1 124 ? 38.317 5.316 37.581 1.00 28.55 123 LEU B N 1
ATOM 2776 C CA . LEU B 1 124 ? 38.567 5.835 36.240 1.00 29.33 123 LEU B CA 1
ATOM 2777 C C . LEU B 1 124 ? 37.521 6.835 35.769 1.00 29.44 123 LEU B C 1
ATOM 2778 O O . LEU B 1 124 ? 36.361 6.717 36.136 1.00 30.36 123 LEU B O 1
ATOM 2783 N N . ALA B 1 125 ? 37.960 7.842 35.013 1.00 29.18 124 ALA B N 1
ATOM 2784 C CA . ALA B 1 125 ? 37.092 8.667 34.216 1.00 29.30 124 ALA B CA 1
ATOM 2785 C C . ALA B 1 125 ? 37.617 8.530 32.774 1.00 30.26 124 ALA B C 1
ATOM 2786 O O . ALA B 1 125 ? 38.828 8.308 32.565 1.00 30.83 124 ALA B O 1
ATOM 2788 N N . LEU B 1 126 ? 36.727 8.662 31.804 1.00 29.76 125 LEU B N 1
ATOM 2789 C CA . LEU B 1 126 ? 37.068 8.458 30.399 1.00 27.38 125 LEU B CA 1
ATOM 2790 C C . LEU B 1 126 ? 36.784 9.711 29.596 1.00 30.09 125 LEU B C 1
ATOM 2791 O O . LEU B 1 126 ? 35.770 10.351 29.799 1.00 30.24 125 LEU B O 1
ATOM 2796 N N . LEU B 1 127 ? 37.685 10.048 28.680 1.00 29.73 126 LEU B N 1
ATOM 2797 C CA . LEU B 1 127 ? 37.510 11.208 27.829 1.00 27.34 126 LEU B CA 1
ATOM 2798 C C . LEU B 1 127 ? 37.453 10.698 26.424 1.00 28.99 126 LEU B C 1
ATOM 2799 O O . LEU B 1 127 ? 38.445 10.154 25.929 1.00 28.45 126 LEU B O 1
ATOM 2804 N N . LEU B 1 128 ? 36.283 10.852 25.793 1.00 31.47 127 LEU B N 1
ATOM 2805 C CA . LEU B 1 128 ? 36.011 10.312 24.461 1.00 31.53 127 LEU B CA 1
ATOM 2806 C C . LEU B 1 128 ? 36.093 11.469 23.461 1.00 32.11 127 LEU B C 1
ATOM 2807 O O . LEU B 1 128 ? 35.267 12.390 23.450 1.00 30.82 127 LEU B O 1
ATOM 2812 N N . GLU B 1 129 ? 37.117 11.399 22.639 1.00 29.95 128 GLU B N 1
ATOM 2813 C CA . GLU B 1 129 ? 37.363 12.396 21.597 1.00 29.69 128 GLU B CA 1
ATOM 2814 C C . GLU B 1 129 ? 37.290 13.829 22.128 1.00 34.21 128 GLU B C 1
ATOM 2815 O O . GLU B 1 129 ? 36.581 14.670 21.565 1.00 37.72 128 GLU B O 1
ATOM 2821 N N . GLU B 1 130 ? 37.925 14.028 23.289 1.00 33.14 129 GLU B N 1
ATOM 2822 C CA A GLU B 1 130 ? 38.085 15.341 23.925 0.50 32.32 129 GLU B CA 1
ATOM 2823 C CA B GLU B 1 130 ? 38.092 15.352 23.915 0.50 32.48 129 GLU B CA 1
ATOM 2824 C C . GLU B 1 130 ? 36.836 16.074 24.387 1.00 31.18 129 GLU B C 1
ATOM 2825 O O . GLU B 1 130 ? 36.943 16.908 25.246 1.00 29.95 129 GLU B O 1
ATOM 2836 N N . THR B 1 131 ? 35.670 15.781 23.800 1.00 29.90 130 THR B N 1
ATOM 2837 C CA . THR B 1 131 ? 34.460 16.535 24.125 1.00 28.86 130 THR B CA 1
ATOM 2838 C C . THR B 1 131 ? 33.395 15.851 24.960 1.00 30.05 130 THR B C 1
ATOM 2839 O O . THR B 1 131 ? 32.446 16.529 25.388 1.00 29.61 130 THR B O 1
ATOM 2843 N N . THR B 1 132 ? 33.566 14.569 25.249 1.00 29.93 131 THR B N 1
ATOM 2844 C CA . THR B 1 132 ? 32.625 13.845 26.075 1.00 28.42 131 THR B CA 1
ATOM 2845 C C . THR B 1 132 ? 33.410 13.193 27.196 1.00 30.70 131 THR B C 1
ATOM 2846 O O . THR B 1 132 ? 34.289 12.345 26.945 1.00 29.78 131 THR B O 1
ATOM 2850 N N . LEU B 1 133 ? 33.119 13.632 28.417 1.00 30.83 132 LEU B N 1
ATOM 2851 C CA . LEU B 1 133 ? 33.666 13.041 29.621 1.00 29.55 132 LEU B CA 1
ATOM 2852 C C . LEU B 1 133 ? 32.649 12.033 30.185 1.00 30.53 132 LEU B C 1
ATOM 2853 O O . LEU B 1 133 ? 31.444 12.320 30.249 1.00 28.90 132 LEU B O 1
ATOM 2858 N N . ILE B 1 134 ? 33.131 10.852 30.564 1.00 29.51 133 ILE B N 1
ATOM 2859 C CA . ILE B 1 134 ? 32.280 9.837 31.182 1.00 30.64 133 ILE B CA 1
ATOM 2860 C C . ILE B 1 134 ? 32.834 9.518 32.574 1.00 30.75 133 ILE B C 1
ATOM 2861 O O . ILE B 1 134 ? 34.012 9.138 32.698 1.00 31.14 133 ILE B O 1
ATOM 2866 N N . THR B 1 135 ? 32.006 9.706 33.606 1.00 29.61 134 THR B N 1
ATOM 2867 C CA . THR B 1 135 ? 32.417 9.441 34.982 1.00 29.59 134 THR B CA 1
ATOM 2868 C C . THR B 1 135 ? 31.638 8.273 35.546 1.00 29.22 134 THR B C 1
ATOM 2869 O O . THR B 1 135 ? 30.518 7.939 35.086 1.00 31.94 134 THR B O 1
ATOM 2873 N N . GLY B 1 136 ? 32.229 7.636 36.537 1.00 29.33 135 GLY B N 1
ATOM 2874 C CA . GLY B 1 136 ? 31.647 6.467 37.176 1.00 30.12 135 GLY B CA 1
ATOM 2875 C C . GLY B 1 136 ? 30.821 6.841 38.376 1.00 30.96 135 GLY B C 1
ATOM 2876 O O . GLY B 1 136 ? 29.612 6.975 38.282 1.00 30.31 135 GLY B O 1
ATOM 2877 N N . ASP B 1 137 ? 31.485 7.026 39.519 1.00 29.72 136 ASP B N 1
ATOM 2878 C CA . ASP B 1 137 ? 30.798 7.382 40.765 1.00 29.28 136 ASP B CA 1
ATOM 2879 C C . ASP B 1 137 ? 31.168 8.732 41.341 1.00 30.44 136 ASP B C 1
ATOM 2880 O O . ASP B 1 137 ? 30.305 9.392 41.908 1.00 29.12 136 ASP B O 1
ATOM 2885 N N . LEU B 1 138 ? 32.412 9.180 41.173 1.00 28.10 137 LEU B N 1
ATOM 2886 C CA . LEU B 1 138 ? 32.825 10.377 41.940 1.00 27.63 137 LEU B CA 1
ATOM 2887 C C . LEU B 1 138 ? 32.043 11.615 41.572 1.00 28.74 137 LEU B C 1
ATOM 2888 O O . LEU B 1 138 ? 31.710 12.397 42.456 1.00 30.50 137 LEU B O 1
ATOM 2893 N N . VAL B 1 139 ? 31.787 11.804 40.287 1.00 27.90 138 VAL B N 1
ATOM 2894 C CA . VAL B 1 139 ? 30.965 12.907 39.796 1.00 28.13 138 VAL B CA 1
ATOM 2895 C C . VAL B 1 139 ? 29.660 12.250 39.338 1.00 28.32 138 VAL B C 1
ATOM 2896 O O . VAL B 1 139 ? 29.689 11.259 38.592 1.00 28.57 138 VAL B O 1
ATOM 2900 N N . ARG B 1 140 ? 28.537 12.797 39.802 1.00 28.31 139 ARG B N 1
ATOM 2901 C CA . ARG B 1 140 ? 27.212 12.245 39.603 1.00 27.16 139 ARG B CA 1
ATOM 2902 C C . ARG B 1 140 ? 26.217 13.409 39.623 1.00 29.94 139 ARG B C 1
ATOM 2903 O O . ARG B 1 140 ? 26.606 14.580 39.803 1.00 29.86 139 ARG B O 1
ATOM 2911 N N . ALA B 1 141 ? 24.928 13.122 39.498 1.00 29.28 140 ALA B N 1
ATOM 2912 C CA . ALA B 1 141 ? 23.951 14.211 39.530 1.00 29.07 140 ALA B CA 1
ATOM 2913 C C . ALA B 1 141 ? 22.586 13.816 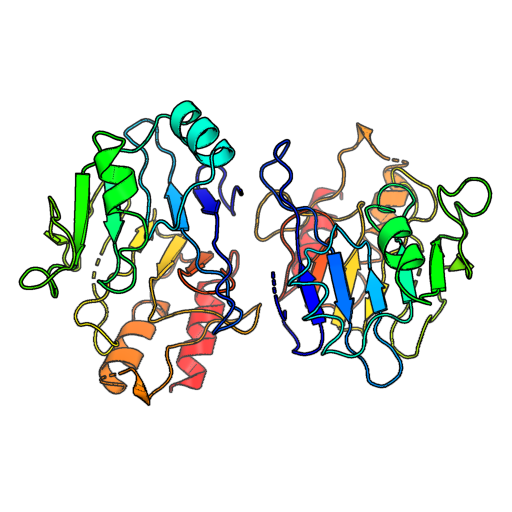40.042 1.00 28.54 140 ALA B C 1
ATOM 2914 O O . ALA B 1 141 ? 21.830 13.165 39.346 1.00 31.41 140 ALA B O 1
ATOM 2916 N N . TYR B 1 142 ? 22.280 14.246 41.273 1.00 30.60 141 TYR B N 1
ATOM 2917 C CA . TYR B 1 142 ? 20.945 14.038 41.857 1.00 30.01 141 TYR B CA 1
ATOM 2918 C C . TYR B 1 142 ? 19.973 15.130 41.426 1.00 29.27 141 TYR B C 1
ATOM 2919 O O . TYR B 1 142 ? 18.840 14.835 41.055 1.00 32.37 141 TYR B O 1
ATOM 2928 N N . ARG B 1 143 ? 20.422 16.386 41.468 1.00 29.92 142 ARG B N 1
ATOM 2929 C CA . ARG B 1 143 ? 19.628 17.511 40.987 1.00 29.21 142 ARG B CA 1
ATOM 2930 C C . ARG B 1 143 ? 19.882 17.629 39.501 1.00 30.98 142 ARG B C 1
ATOM 2931 O O . ARG B 1 143 ? 21.001 17.897 39.074 1.00 29.51 142 ARG B O 1
ATOM 2936 N N . ALA B 1 144 ? 18.848 17.435 38.696 1.00 28.94 143 ALA B N 1
ATOM 2937 C CA . ALA B 1 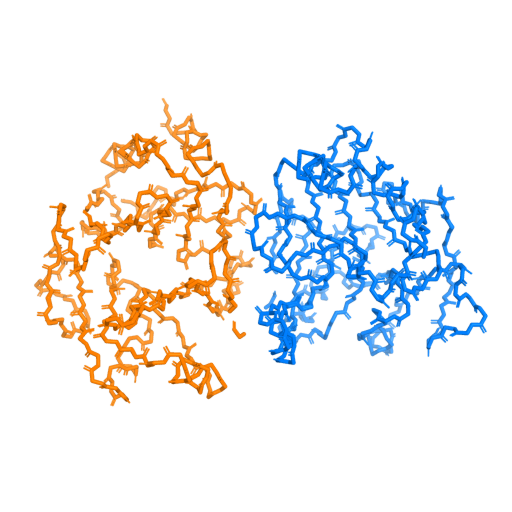144 ? 18.982 17.522 37.261 1.00 28.56 143 ALA B CA 1
ATOM 2938 C C . ALA B 1 144 ? 19.452 18.930 36.822 1.00 27.07 143 ALA B C 1
ATOM 2939 O O . ALA B 1 144 ? 18.912 19.933 37.271 1.00 26.66 143 ALA B O 1
ATOM 2941 N N . GLY B 1 145 ? 20.457 18.951 35.949 1.00 30.03 144 GLY B N 1
ATOM 2942 C CA . GLY B 1 145 ? 21.036 20.184 35.443 1.00 30.08 144 GLY B CA 1
ATOM 2943 C C . GLY B 1 145 ? 22.426 20.555 35.954 1.00 34.46 144 GLY B C 1
ATOM 2944 O O . GLY B 1 145 ? 23.110 21.365 35.347 1.00 37.35 144 GLY B O 1
ATOM 2945 N N . GLY B 1 146 ? 22.835 20.024 37.093 1.00 29.50 145 GLY B N 1
ATOM 2946 C CA . GLY B 1 146 ? 24.184 20.300 37.618 1.00 30.19 145 GLY B CA 1
ATOM 2947 C C . GLY B 1 146 ? 24.981 19.021 37.771 1.00 30.11 145 GLY B C 1
ATOM 2948 O O . GLY B 1 146 ? 24.584 17.970 37.294 1.00 30.28 145 GLY B O 1
ATOM 2949 N N . LEU B 1 147 ? 26.128 19.164 38.420 1.00 29.79 146 LEU B N 1
ATOM 2950 C CA . LEU B 1 147 ? 27.039 18.049 38.727 1.00 30.14 146 LEU B CA 1
ATOM 2951 C C . LEU B 1 147 ? 27.372 18.154 40.191 1.00 30.50 146 LEU B C 1
ATOM 2952 O O . LEU B 1 147 ? 27.474 19.251 40.733 1.00 29.61 146 LEU B O 1
ATOM 2957 N N . GLU B 1 148 ? 27.506 17.004 40.827 1.00 28.65 147 GLU B N 1
ATOM 2958 C CA . GLU B 1 148 ? 27.787 16.901 42.264 1.00 27.97 147 GLU B CA 1
ATOM 2959 C C . GLU B 1 148 ? 28.868 15.828 42.447 1.00 28.45 147 GLU B C 1
ATOM 2960 O O . GLU B 1 148 ? 29.209 15.111 41.491 1.00 28.51 147 GLU B O 1
ATOM 2966 N N . ILE B 1 149 ? 29.453 15.776 43.641 1.00 27.82 148 ILE B N 1
ATOM 2967 C CA . ILE B 1 149 ? 30.324 14.672 43.990 1.00 28.14 148 ILE B CA 1
ATOM 2968 C C . ILE B 1 149 ? 29.669 13.815 45.065 1.00 28.55 148 ILE B C 1
ATOM 2969 O O . ILE B 1 149 ? 28.671 14.232 45.672 1.00 30.43 148 ILE B O 1
ATOM 2974 N N . LEU B 1 150 ? 30.241 12.626 45.282 1.00 28.00 149 LEU B N 1
ATOM 2975 C CA . LEU B 1 150 ? 29.843 11.756 46.382 1.00 29.08 149 LEU B CA 1
ATOM 2976 C C . LEU B 1 150 ? 29.969 12.529 47.672 1.00 29.41 149 LEU B C 1
ATOM 2977 O O . LEU B 1 150 ? 30.838 13.425 47.807 1.00 29.74 149 LEU B O 1
ATOM 2982 N N . PRO B 1 151 ? 29.108 12.201 48.652 1.00 31.35 150 PRO B N 1
ATOM 2983 C CA . PRO B 1 151 ? 29.211 12.888 49.923 1.00 31.71 150 PRO B CA 1
ATOM 2984 C C . PRO B 1 151 ? 30.506 12.592 50.674 1.00 29.85 150 PRO B C 1
ATOM 2985 O O . PRO B 1 151 ? 31.150 11.585 50.452 1.00 27.91 150 PRO B O 1
ATOM 2989 N N . ASP B 1 152 ? 30.887 13.488 51.557 1.00 29.28 151 ASP B N 1
ATOM 2990 C CA . ASP B 1 152 ? 32.139 13.361 52.279 1.00 29.24 151 ASP B CA 1
ATOM 2991 C C . ASP B 1 152 ? 32.353 12.010 52.943 1.00 30.69 151 ASP B C 1
ATOM 2992 O O . ASP B 1 152 ? 33.459 11.493 52.960 1.00 28.41 151 ASP B O 1
ATOM 2997 N N . GLU B 1 153 ? 31.292 11.457 53.510 1.00 30.00 152 GLU B N 1
ATOM 2998 C CA . GLU B 1 153 ? 31.365 10.190 54.221 1.00 29.89 152 GLU B CA 1
ATOM 2999 C C . GLU B 1 153 ? 31.787 9.015 53.341 1.00 33.38 152 GLU B C 1
ATOM 3000 O O . GLU B 1 153 ? 32.261 8.022 53.850 1.00 35.72 152 GLU B O 1
ATOM 3006 N N . LYS B 1 154 ? 31.635 9.134 52.026 1.00 31.92 153 LYS B N 1
ATOM 3007 C CA . LYS B 1 154 ? 32.066 8.081 51.112 1.00 34.16 153 LYS B CA 1
ATOM 3008 C C . LYS B 1 154 ? 33.485 8.245 50.559 1.00 34.56 153 LYS B C 1
ATOM 3009 O O . LYS B 1 154 ? 33.985 7.345 49.898 1.00 35.00 153 LYS B O 1
ATOM 3015 N N . LEU B 1 155 ? 34.131 9.372 50.819 1.00 33.00 154 LEU B N 1
ATOM 3016 C CA . LEU B 1 155 ? 35.432 9.653 50.233 1.00 31.41 154 LEU B CA 1
ATOM 3017 C C . LEU B 1 155 ? 36.599 9.177 51.094 1.00 33.21 154 LEU B C 1
ATOM 3018 O O . LEU B 1 155 ? 36.532 9.233 52.313 1.00 32.51 154 LEU B O 1
ATOM 3039 N N . ASN B 1 157 ? 39.697 10.549 50.688 1.00 31.39 156 ASN B N 1
ATOM 3040 C CA . ASN B 1 157 ? 40.506 11.740 50.895 1.00 31.65 156 ASN B CA 1
ATOM 3041 C C . ASN B 1 157 ? 39.911 12.887 50.089 1.00 31.18 156 ASN B C 1
ATOM 3042 O O . ASN B 1 157 ? 40.056 12.952 48.888 1.00 31.56 156 ASN B O 1
ATOM 3047 N N . LYS B 1 158 ? 39.218 13.780 50.781 1.00 32.27 157 LYS B N 1
ATOM 3048 C CA . LYS B 1 158 ? 38.550 14.920 50.181 1.00 31.05 157 LYS B CA 1
ATOM 3049 C C . LYS B 1 158 ? 39.492 15.850 49.441 1.00 32.42 157 LYS B C 1
ATOM 3050 O O . LYS B 1 158 ? 39.102 16.399 48.405 1.00 31.39 157 LYS B O 1
ATOM 3056 N N . GLN B 1 159 ? 40.698 16.049 49.981 1.00 31.71 158 GLN B N 1
ATOM 3057 C CA . GLN B 1 159 ? 41.663 16.954 49.359 1.00 31.52 158 GLN B CA 1
ATOM 3058 C C . GLN B 1 159 ? 42.056 16.426 47.989 1.00 29.95 158 GLN B C 1
ATOM 3059 O O . GLN B 1 159 ? 42.072 17.180 47.017 1.00 31.91 158 GLN B O 1
ATOM 3062 N N . LYS B 1 160 ? 42.295 15.120 47.898 1.00 31.32 159 LYS B N 1
ATOM 3063 C CA . LYS B 1 160 ? 42.626 14.498 46.611 1.00 30.74 159 LYS B CA 1
ATOM 3064 C C . LYS B 1 160 ? 41.433 14.544 45.645 1.00 30.58 159 LYS B C 1
ATOM 3065 O O . LYS B 1 160 ? 41.614 14.698 44.429 1.00 30.26 159 LYS B O 1
ATOM 3071 N N . VAL B 1 161 ? 40.223 14.383 46.172 1.00 29.37 160 VAL B N 1
ATOM 3072 C CA . VAL B 1 161 ? 39.019 14.463 45.359 1.00 29.53 160 VAL B CA 1
ATOM 3073 C C . VAL B 1 161 ? 38.878 15.836 44.764 1.00 29.51 160 VAL B C 1
ATOM 3074 O O . VAL B 1 161 ? 38.606 15.967 43.600 1.00 30.79 160 VAL B O 1
ATOM 3078 N N . VAL B 1 162 ? 39.113 16.869 45.559 1.00 32.15 161 VAL B N 1
ATOM 3079 C CA . VAL B 1 162 ? 39.028 18.226 45.055 1.00 30.06 161 VAL B CA 1
ATOM 3080 C C . VAL B 1 162 ? 40.063 18.462 43.926 1.00 29.92 161 VAL B C 1
ATOM 3081 O O . VAL B 1 162 ? 39.729 19.067 42.912 1.00 29.02 161 VAL B O 1
ATOM 3085 N N . ALA B 1 163 ? 41.283 17.951 44.089 1.00 30.67 162 ALA B N 1
ATOM 3086 C CA . ALA B 1 163 ? 42.314 18.063 43.056 1.00 30.14 162 ALA B CA 1
ATOM 3087 C C . ALA B 1 163 ? 41.889 17.281 41.804 1.00 31.03 162 ALA B C 1
ATOM 3088 O O . ALA B 1 163 ? 42.084 17.750 40.671 1.00 31.23 162 ALA B O 1
ATOM 3090 N N . SER B 1 164 ?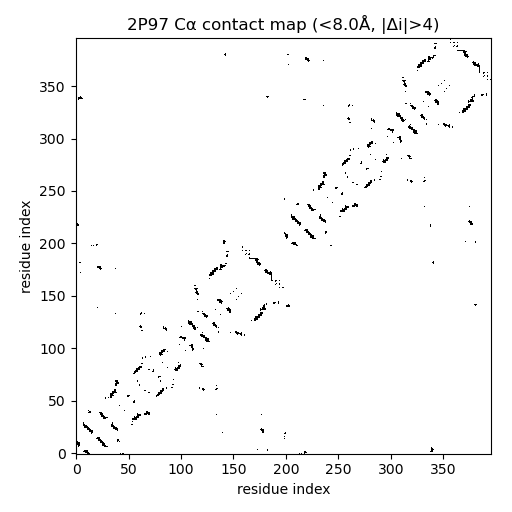 41.252 16.122 41.993 1.00 29.51 163 SER B N 1
ATOM 3091 C CA . SER B 1 164 ? 40.798 15.320 40.870 1.00 30.35 163 SER B CA 1
ATOM 3092 C C . SER B 1 164 ? 39.715 16.069 40.088 1.00 28.38 163 SER B C 1
ATOM 3093 O O . SER B 1 164 ? 39.721 16.077 38.856 1.00 30.38 163 SER B O 1
ATOM 3096 N N . VAL B 1 165 ? 38.765 16.675 40.786 1.00 29.08 164 VAL B N 1
ATOM 3097 C CA . VAL B 1 165 ? 37.682 17.428 40.119 1.00 29.78 164 VAL B CA 1
ATOM 3098 C C . VAL B 1 165 ? 38.254 18.648 39.408 1.00 29.42 164 VAL B C 1
ATOM 3099 O O . VAL B 1 165 ? 37.801 18.986 38.314 1.00 29.21 164 VAL B O 1
ATOM 3103 N N A ARG B 1 166 ? 39.207 19.340 40.045 0.50 29.13 165 ARG B N 1
ATOM 3104 N N B ARG B 1 166 ? 39.321 19.231 39.953 0.50 29.62 165 ARG B N 1
ATOM 3105 C CA A ARG B 1 166 ? 39.838 20.517 39.415 0.50 30.51 165 ARG B CA 1
ATOM 3106 C CA B ARG B 1 166 ? 40.009 20.299 39.225 0.50 31.20 165 ARG B CA 1
ATOM 3107 C C A ARG B 1 166 ? 40.496 20.119 38.085 0.50 30.68 165 ARG B C 1
ATOM 3108 C C B ARG B 1 166 ? 40.589 19.777 37.901 0.50 30.30 165 ARG B C 1
ATOM 3109 O O A ARG B 1 166 ? 40.512 20.879 37.111 0.50 29.24 165 ARG B O 1
ATOM 3110 O O B ARG B 1 166 ? 40.416 20.411 36.864 0.50 27.69 165 ARG B O 1
ATOM 3125 N N A ARG B 1 167 ? 41.011 18.901 38.048 0.50 31.83 166 ARG B N 1
ATOM 3126 N N B ARG B 1 167 ? 41.243 18.614 37.918 0.50 29.99 166 ARG B N 1
ATOM 3127 C CA A ARG B 1 167 ? 41.628 18.370 36.853 0.50 31.12 166 ARG B CA 1
ATOM 3128 C CA B ARG B 1 167 ? 41.774 18.070 36.674 0.50 29.96 166 ARG B CA 1
ATOM 3129 C C A ARG B 1 167 ? 40.594 18.138 35.732 0.50 30.97 166 ARG B C 1
ATOM 3130 C C B ARG B 1 167 ? 40.659 17.901 35.636 0.50 29.82 166 ARG B C 1
ATOM 3131 O O A ARG B 1 167 ? 40.830 18.489 34.570 0.50 31.07 166 ARG B O 1
ATOM 3132 O O B ARG B 1 167 ? 40.888 18.100 34.433 0.50 30.11 166 ARG B O 1
ATOM 3147 N N . LEU B 1 168 ? 39.460 17.546 36.090 1.00 29.70 167 LEU B N 1
ATOM 3148 C CA . LEU B 1 168 ? 38.366 17.354 35.167 1.00 28.10 167 LEU B CA 1
ATOM 3149 C C . LEU B 1 168 ? 37.903 18.687 34.618 1.00 28.90 167 LEU B C 1
ATOM 3150 O O . LEU B 1 168 ? 37.667 18.809 33.413 1.00 30.51 167 LEU B O 1
ATOM 3155 N N . ALA B 1 169 ? 37.836 19.696 35.486 1.00 30.75 168 ALA B N 1
ATOM 3156 C CA . ALA B 1 169 ? 37.419 21.034 35.109 1.00 32.03 168 ALA B CA 1
ATOM 3157 C C . ALA B 1 169 ? 38.438 21.713 34.180 1.00 31.35 168 ALA B C 1
ATOM 3158 O O . ALA B 1 169 ? 38.087 22.633 33.472 1.00 34.72 168 ALA B O 1
ATOM 3160 N N . ALA B 1 170 ? 39.696 21.269 34.233 1.00 32.00 169 ALA B N 1
ATOM 3161 C CA . ALA B 1 170 ? 40.774 21.768 33.353 1.00 31.51 169 ALA B CA 1
ATOM 3162 C C . ALA B 1 170 ? 40.726 21.164 31.944 1.00 32.90 169 ALA B C 1
ATOM 3163 O O . ALA B 1 170 ? 41.507 21.579 31.095 1.00 31.63 169 ALA B O 1
ATOM 3165 N N . LEU B 1 171 ? 39.864 20.184 31.696 1.00 31.59 170 LEU B N 1
ATOM 3166 C CA . LEU B 1 171 ? 39.719 19.621 30.352 1.00 30.38 170 LEU B CA 1
ATOM 3167 C C . LEU B 1 171 ? 38.941 20.691 29.617 1.00 32.68 170 LEU B C 1
ATOM 3168 O O . LEU B 1 171 ? 37.774 20.982 29.841 1.00 32.73 170 LEU B O 1
ATOM 3173 N N . GLU B 1 172 ? 39.631 21.247 28.664 1.00 27.81 171 GLU B N 1
ATOM 3174 C CA . GLU B 1 172 ? 39.157 22.429 28.025 1.00 35.53 171 GLU B CA 1
ATOM 3175 C C . GLU B 1 172 ? 38.050 22.322 26.988 1.00 34.13 171 GLU B C 1
ATOM 3176 O O . GLU B 1 172 ? 37.387 23.318 26.697 1.00 36.62 171 GLU B O 1
ATOM 3182 N N . LYS B 1 173 ? 37.877 21.153 26.395 1.00 29.57 172 LYS B N 1
ATOM 3183 C CA . LYS B 1 173 ? 36.912 20.978 25.314 1.00 30.49 172 LYS B CA 1
ATOM 3184 C C . LYS B 1 173 ? 35.673 20.172 25.706 1.00 29.87 172 LYS B C 1
ATOM 3185 O O . LYS B 1 173 ? 34.818 19.878 24.850 1.00 28.83 172 LYS B O 1
ATOM 3191 N N . VAL B 1 174 ? 35.543 19.846 26.988 1.00 29.28 173 VAL B N 1
ATOM 3192 C CA . VAL B 1 174 ? 34.408 19.052 27.429 1.00 30.52 173 VAL B CA 1
ATOM 3193 C C . VAL B 1 174 ? 33.069 19.781 27.272 1.00 30.41 173 VAL B C 1
ATOM 3194 O O . VAL B 1 174 ? 32.900 20.908 27.796 1.00 30.15 173 VAL B O 1
ATOM 3198 N N A GLU B 1 175 ? 32.135 19.157 26.553 0.50 29.52 174 GLU B N 1
ATOM 3199 N N B GLU B 1 175 ? 32.187 19.130 26.499 0.50 29.50 174 GLU B N 1
ATOM 3200 C CA A GLU B 1 175 ? 30.764 19.672 26.425 0.50 30.61 174 GLU B CA 1
ATOM 3201 C CA B GLU B 1 175 ? 30.830 19.581 26.188 0.50 30.98 174 GLU B CA 1
ATOM 3202 C C A GLU B 1 175 ? 29.754 18.776 27.140 0.50 29.24 174 GLU B C 1
ATOM 3203 C C B GLU B 1 175 ? 29.774 18.787 26.996 0.50 29.34 174 GLU B C 1
ATOM 3204 O O A GLU B 1 175 ? 28.827 19.272 27.794 0.50 30.23 174 GLU B O 1
ATOM 3205 O O B GLU B 1 175 ? 28.848 19.368 27.562 0.50 30.65 174 GLU B O 1
ATOM 3216 N N . ALA B 1 176 ? 29.938 17.460 27.039 1.00 27.32 175 ALA B N 1
ATOM 3217 C CA . ALA B 1 176 ? 29.033 16.529 27.691 1.00 28.29 175 ALA B CA 1
ATOM 3218 C C . ALA B 1 176 ? 29.738 15.825 28.831 1.00 28.97 175 ALA B C 1
ATOM 3219 O O . ALA B 1 176 ? 30.930 15.497 28.711 1.00 29.05 175 ALA B O 1
ATOM 3221 N N . VAL B 1 177 ? 29.011 15.621 29.930 1.00 27.47 176 VAL B N 1
ATOM 3222 C CA . VAL B 1 177 ? 29.496 14.831 31.064 1.00 26.41 176 VAL B CA 1
ATOM 3223 C C . VAL B 1 177 ? 28.476 13.727 31.316 1.00 29.73 176 VAL B C 1
ATOM 3224 O O . VAL B 1 177 ? 27.361 13.999 31.810 1.00 29.27 176 VAL B O 1
ATOM 3228 N N . LEU B 1 178 ? 28.825 12.521 30.901 1.00 28.72 177 LEU B N 1
ATOM 3229 C CA . LEU B 1 178 ? 27.940 11.368 31.088 1.00 28.75 177 LEU B CA 1
ATOM 3230 C C . LEU B 1 178 ? 28.271 10.759 32.440 1.00 29.86 177 LEU B C 1
ATOM 3231 O O . LEU B 1 178 ? 29.426 10.455 32.724 1.00 31.06 177 LEU B O 1
ATOM 3236 N N . VAL B 1 179 ? 27.249 10.551 33.274 1.00 29.81 178 VAL B N 1
ATOM 3237 C CA . VAL B 1 179 ? 27.471 10.069 34.635 1.00 27.83 178 VAL B CA 1
ATOM 3238 C C . VAL B 1 179 ? 26.871 8.689 34.858 1.00 29.56 178 VAL B C 1
ATOM 3239 O O . VAL B 1 179 ? 25.757 8.394 34.418 1.00 29.01 178 VAL B O 1
ATOM 3243 N N . GLY B 1 180 ? 27.591 7.840 35.594 1.00 28.67 179 GLY B N 1
ATOM 3244 C CA . GLY B 1 180 ? 27.056 6.518 35.916 1.00 29.85 179 GLY B CA 1
ATOM 3245 C C . GLY B 1 180 ? 25.835 6.516 36.808 1.00 28.47 179 GLY B C 1
ATOM 3246 O O . GLY B 1 180 ? 25.041 5.563 36.790 1.00 29.75 179 GLY B O 1
ATOM 3247 N N . ASP B 1 181 ? 25.652 7.591 37.589 1.00 29.20 180 ASP B N 1
ATOM 3248 C CA . ASP B 1 181 ? 24.556 7.743 38.513 1.00 29.57 180 ASP B CA 1
ATOM 3249 C C . ASP B 1 181 ? 23.919 9.118 38.355 1.00 29.66 180 ASP B C 1
ATOM 3250 O O . ASP B 1 181 ? 24.523 10.151 38.644 1.00 29.60 180 ASP B O 1
ATOM 3255 N N . GLY B 1 182 ? 22.698 9.106 37.859 1.00 28.32 181 GLY B N 1
ATOM 3256 C CA . GLY B 1 182 ? 21.906 10.330 37.745 1.00 28.99 181 GLY B CA 1
ATOM 3257 C C . GLY B 1 182 ? 21.855 11.001 36.385 1.00 30.22 181 GLY B C 1
ATOM 3258 O O . GLY B 1 182 ? 21.909 10.354 35.340 1.00 30.25 181 GLY B O 1
ATOM 3259 N N . TRP B 1 183 ? 21.712 12.322 36.414 1.00 29.07 182 TRP B N 1
ATOM 3260 C CA . TRP B 1 183 ? 21.389 13.110 35.254 1.00 29.26 182 TRP B CA 1
ATOM 3261 C C . TRP B 1 183 ? 22.628 13.592 34.499 1.00 30.66 182 TRP B C 1
ATOM 3262 O O . TRP B 1 183 ? 23.318 14.502 34.941 1.00 29.44 182 TRP B O 1
ATOM 3273 N N . SER B 1 184 ? 22.849 13.015 33.329 1.00 29.55 183 SER B N 1
ATOM 3274 C CA . SER B 1 184 ? 23.948 13.424 32.464 1.00 28.45 183 SER B CA 1
ATOM 3275 C C . SER B 1 184 ? 23.749 14.819 31.888 1.00 28.77 183 SER B C 1
ATOM 3276 O O . SER B 1 184 ? 22.608 15.275 31.707 1.00 29.13 183 SER B O 1
ATOM 3279 N N . VAL B 1 185 ? 24.883 15.475 31.661 1.00 28.12 184 VAL B N 1
ATOM 3280 C CA . VAL B 1 185 ? 24.973 16.818 31.104 1.00 28.92 184 VAL B CA 1
ATOM 3281 C C . VAL B 1 185 ? 25.376 16.667 29.650 1.00 29.24 184 VAL B C 1
ATOM 3282 O O . VAL B 1 185 ? 26.358 16.006 29.350 1.00 30.36 184 VAL B O 1
ATOM 3286 N N . PHE B 1 186 ? 24.638 17.303 28.746 1.00 28.73 185 PHE B N 1
ATOM 3287 C CA . PHE B 1 186 ? 24.901 17.174 27.299 1.00 28.37 185 PHE B CA 1
ATOM 3288 C C . PHE B 1 186 ? 25.554 18.404 26.664 1.00 30.18 185 PHE B C 1
ATOM 3289 O O . PHE B 1 186 ? 26.128 18.307 25.575 1.00 33.40 185 PHE B O 1
ATOM 3297 N N . ARG B 1 187 ? 25.403 19.545 27.308 1.00 29.46 186 ARG B N 1
ATOM 3298 C CA . ARG B 1 187 ? 25.926 20.847 26.851 1.00 31.70 186 ARG B CA 1
ATOM 3299 C C . ARG B 1 187 ? 26.625 21.566 27.998 1.00 30.14 186 ARG B C 1
ATOM 3300 O O . ARG B 1 187 ? 26.253 21.426 29.135 1.00 30.99 186 ARG B O 1
ATOM 3308 N N . ASP B 1 188 ? 27.599 22.404 27.666 1.00 30.14 187 ASP B N 1
ATOM 3309 C CA . ASP B 1 188 ? 28.252 23.259 28.663 1.00 29.42 187 ASP B CA 1
ATOM 3310 C C . ASP B 1 188 ? 28.823 22.497 29.866 1.00 29.04 187 ASP B C 1
ATOM 3311 O O . ASP B 1 188 ? 28.850 22.992 30.994 1.00 30.45 187 ASP B O 1
ATOM 3316 N N . GLY B 1 189 ? 29.344 21.313 29.599 1.00 30.73 188 GLY B N 1
ATOM 3317 C CA . GLY B 1 189 ? 29.876 20.439 30.660 1.00 28.53 188 GLY B CA 1
ATOM 3318 C C . GLY B 1 189 ? 31.000 21.070 31.438 1.00 30.04 188 GLY B C 1
ATOM 3319 O O . GLY B 1 189 ? 31.020 20.982 32.682 1.00 29.87 188 GLY B O 1
ATOM 3320 N N . ARG B 1 190 ? 31.923 21.735 30.738 1.00 30.23 189 ARG B N 1
ATOM 3321 C CA . ARG B 1 190 ? 33.038 22.372 31.429 1.00 31.17 189 ARG B CA 1
ATOM 3322 C C . ARG B 1 190 ? 32.508 23.392 32.442 1.00 32.30 189 ARG B C 1
ATOM 3323 O O . ARG B 1 190 ? 32.966 23.432 33.591 1.00 32.30 189 ARG B O 1
ATOM 3331 N N . ASP B 1 191 ? 31.509 24.179 32.036 1.00 31.95 190 ASP B N 1
ATOM 3332 C CA . ASP B 1 191 ? 30.925 25.183 32.937 1.00 32.99 190 ASP B CA 1
ATOM 3333 C C . ASP B 1 191 ? 30.278 24.527 34.161 1.00 30.94 190 ASP B C 1
ATOM 3334 O O . ASP B 1 191 ? 30.314 25.078 35.276 1.00 30.89 190 ASP B O 1
ATOM 3339 N N . ARG B 1 192 ? 29.670 23.366 33.975 1.00 29.81 191 ARG B N 1
ATOM 3340 C CA . ARG B 1 192 ? 29.056 22.677 35.133 1.00 28.82 191 ARG B CA 1
ATOM 3341 C C . ARG B 1 192 ? 30.133 22.162 36.087 1.00 31.64 191 ARG B C 1
ATOM 3342 O O . ARG B 1 192 ? 29.943 22.172 37.310 1.00 29.82 191 ARG B O 1
ATOM 3350 N N . LEU B 1 193 ? 31.228 21.652 35.519 1.00 30.14 192 LEU B N 1
ATOM 3351 C CA . LEU B 1 193 ? 32.372 21.218 36.321 1.00 29.42 192 LEU B CA 1
ATOM 3352 C C . LEU B 1 193 ? 33.007 22.378 37.076 1.00 30.62 192 LEU B C 1
ATOM 3353 O O . LEU B 1 193 ? 33.404 22.235 38.230 1.00 31.25 192 LEU B O 1
ATOM 3358 N N . LYS B 1 194 ? 33.119 23.526 36.419 1.00 30.59 193 LYS B N 1
ATOM 3359 C CA . LYS B 1 194 ? 33.656 24.728 37.090 1.00 33.04 193 LYS B CA 1
ATOM 3360 C C . LYS B 1 194 ? 32.773 25.151 38.260 1.00 31.90 193 LYS B C 1
ATOM 3361 O O . LYS B 1 194 ? 33.281 25.567 39.287 1.00 30.27 193 LYS B O 1
ATOM 3367 N N . GLU B 1 195 ? 31.457 25.078 38.086 1.00 30.62 194 GLU B N 1
ATOM 3368 C CA . GLU B 1 195 ? 30.526 25.411 39.160 1.00 33.60 194 GLU B CA 1
ATOM 3369 C C . GLU B 1 195 ? 30.663 24.443 40.305 1.00 32.94 194 GLU B C 1
ATOM 3370 O O . GLU B 1 195 ? 30.592 24.833 41.457 1.00 33.03 194 GLU B O 1
ATOM 3376 N N . LEU B 1 196 ? 30.812 23.165 39.991 1.00 32.92 195 LEU B N 1
ATOM 3377 C CA . LEU B 1 196 ? 31.025 22.166 41.035 1.00 30.33 195 LEU B CA 1
ATOM 3378 C C . LEU B 1 196 ? 32.327 22.475 41.796 1.00 30.98 195 LEU B C 1
ATOM 3379 O O . LEU B 1 196 ? 32.371 22.422 43.012 1.00 31.49 195 LEU B O 1
ATOM 3384 N N . VAL B 1 197 ? 33.391 22.797 41.077 1.00 30.91 196 VAL B N 1
ATOM 3385 C CA . VAL B 1 197 ? 34.668 23.112 41.739 1.00 32.04 196 VAL B CA 1
ATOM 3386 C C . VAL B 1 197 ? 34.463 24.254 42.719 1.00 32.61 196 VAL B C 1
ATOM 3387 O O . VAL B 1 197 ? 34.944 24.198 43.851 1.00 32.52 196 VAL B O 1
ATOM 3391 N N . ALA B 1 198 ? 33.704 25.255 42.297 1.00 32.16 197 ALA B N 1
ATOM 3392 C CA . ALA B 1 198 ? 33.438 26.421 43.122 1.00 32.81 197 ALA B CA 1
ATOM 3393 C C . ALA B 1 198 ? 32.732 26.065 44.425 1.00 34.28 197 ALA B C 1
ATOM 3394 O O . ALA B 1 198 ? 32.920 26.758 45.430 1.00 35.62 197 ALA B O 1
ATOM 3396 N N . THR B 1 199 ? 31.936 25.002 44.439 1.00 32.31 198 THR B N 1
ATOM 3397 C CA . THR B 1 199 ? 31.262 24.611 45.661 1.00 31.73 198 THR B CA 1
ATOM 3398 C C . THR B 1 199 ? 32.222 23.916 46.598 1.00 35.46 198 THR B C 1
ATOM 3399 O O . THR B 1 199 ? 31.920 23.801 47.777 1.00 36.72 198 THR B O 1
ATOM 3403 N N . LEU B 1 200 ? 33.347 23.418 46.085 1.00 34.41 199 LEU B N 1
ATOM 3404 C CA . LEU B 1 200 ? 34.320 22.694 46.897 1.00 36.65 199 LEU B CA 1
ATOM 3405 C C . LEU B 1 200 ? 35.498 23.574 47.317 1.00 40.20 199 LEU B C 1
ATOM 3406 O O . LEU B 1 200 ? 36.301 23.156 48.124 1.00 40.48 199 LEU B O 1
ATOM 3411 N N . ALA B 1 201 ? 35.604 24.772 46.751 1.00 43.03 200 ALA B N 1
ATOM 3412 C CA . ALA B 1 201 ? 36.735 25.651 47.008 1.00 47.14 200 ALA B CA 1
ATOM 3413 C C . ALA B 1 201 ? 36.666 26.284 48.395 1.00 49.21 200 ALA B C 1
ATOM 3414 O O . ALA B 1 201 ? 37.591 26.984 48.791 1.00 52.32 200 ALA B O 1
#

Foldseek 3Di:
DAAALDRQKDKDWDADPPLRFTQIKMWGQDPVFIEIELDADADPVRVVVCVVSPAGAEYEYQDQVSCHCVVVSVVVDVHFYEYAPQCVVPHPDDHPYHDDQQDAPDPQWGWAADWFLGHGGMWIGGNLAEIEHEAQWEDSDAPAIEGDDPVSTNLVSRLVRLVVVLPSPRYAWYHYSIGYTGRGPVSVRSVVRSVVSD/DDAALDRQKDKDWDADVVQGFTQIKMWGQDPVFIEIELDADDDPVRQVVCVVSPAGAEYEYQDQVSCHCVVVSVVVDVHAYEYAPQCVVPHPDDHPYHDDAQDAPDPQWGWFADWFLGHRGMWIGGNLAEIEHEAQWEDSDAPAIEGDDPVRTPLVSNLVRLVVVLPSPRYAWYHYSIGYTGRGPNSVRSVVRSVVSD

B-factor: mean 33.8, std 6.92, range [18.02, 68.91]

Sequence (396 aa):
GKKSLHRPDLYSWSTTFNNPPAARRNNIIDDFFNGFAWIRPEGNIILIDPVALSNHDWKHLESLGGVVVVWIVLTNSDHVVRSAKEIADQTYTKIAGPVAEKENFPIYCDRRWLSSDGDELVPGLKVELQGSKTPGELALLLEEETTLITGDLVRAYYRAGGLEEILPDEKLNKQKVVASVRRRLAALEKVEAVLVGDDGWSVFRRDGRDRLKELVATLAGKSLHRPDLYSWSTTFNPARNIDFNGFAWIRPEGNILIDPVALSNHDWWKHLEESLGGVVVWIVLTNSDHVRSAKEIADQTYTKIAGPVAEKENFPIYCDRRWLSDGDELVPGLKVELQGSKTPGELALLLEEETTLITGDLVRAYRAGGLEILPDEKLNKQKVVASVRRRRLAALEKVEEAVLVGDGWSVFRDGRDRLKELVATLA

Organism: Trichormus variabilis (strain ATCC 29413 / PCC 7937) (NCBI:txid240292)

Secondary structure (DSSP, 8-state):
--B-SSTTEEEEEEEETTTTEEEEEEEE--TT--EEESPPPPPHHHHHHHHHTT--SEEE-SSGGG-TTHHHHHHHS--EEEEEGGGTTS-SS--SEEE-TT-BSSTTEE--B-SSSSTTB-EEEETTTEEEE-SSEEBSSTTS-EE--GGG--HHHHHHHHHHHHT-TT--EEEESBB--B-S-HHHHHHHHHHHH-/--B-SSTTEEEEEEEETTTTEEEEEEEE--TT--EEES-----HHHHHHHHHTT--SEEE-SSGGG-TTHHHHHHHS--EEEEEGGGGGG-SS--SEEE-TT-BSSTTEE--B-SSSSTTB-EEEETTTEEEESSSEEBSSTTS-EE--GGG--HHHHHHHHHHHHT-TT--EEEESBB--B-S-HHHHHHHHHHHH-

Nearest PDB structures (foldseek):
  2p97-assembly1_A  TM=1.005E+00  e=6.779E-45  Trichormus variabilis ATCC 29413
  2bfl-assembly2_B  TM=7.411E-01  e=1.193E-07  Bacillus cereus
  3adr-assembly2_B  TM=7.395E-01  e=3.414E-07  Sulfurisphaera tokodaii str. 7
  2bg8-assembly1_A  TM=7.274E-01  e=4.652E-07  Bacillus cereus
  3r2u-assembly1_A  TM=7.115E-01  e=2.081E-07  Staphylococcus aureus subsp. aureus COL

CATH classification: 3.60.15.10